Protein AF-0000000079812661 (afdb_homodimer)

Solvent-accessible surface area (backbone atoms only — not comparable to full-atom values): 31887 Å² total; per-residue (Å²): 108,55,40,70,74,57,28,22,60,58,56,20,15,58,72,71,71,45,59,42,65,63,49,54,48,51,50,49,51,50,22,59,75,68,71,44,65,42,64,40,81,49,99,77,45,41,42,65,29,76,62,21,51,55,49,48,54,49,48,49,50,49,51,48,49,47,49,47,47,49,49,47,50,49,26,41,64,62,28,44,31,52,74,47,35,37,33,29,16,66,56,40,60,56,31,64,61,52,34,44,28,52,46,55,48,36,69,77,28,68,61,39,45,72,44,51,40,69,50,27,35,68,59,46,53,52,30,40,75,68,62,72,33,60,36,29,43,28,41,49,74,67,82,82,49,91,59,56,43,73,44,86,70,45,75,37,54,38,24,36,39,34,20,60,84,40,82,67,66,80,41,63,64,37,53,73,58,80,47,48,86,42,32,36,31,46,42,59,46,84,48,35,51,31,51,42,48,35,49,54,49,28,36,45,74,55,72,37,73,74,37,78,42,57,56,20,54,37,65,65,33,31,52,40,33,15,28,54,61,58,26,31,31,80,39,52,47,62,55,68,24,57,45,72,84,19,49,44,78,23,44,48,46,90,65,51,42,58,43,49,33,24,40,35,30,50,55,87,70,80,47,47,39,56,52,53,49,51,51,44,42,52,53,43,51,52,51,49,56,52,50,59,63,64,64,55,77,76,75,82,80,86,59,94,118,106,54,41,70,75,58,27,21,61,59,57,19,14,58,72,69,72,44,58,40,65,62,49,55,48,52,52,49,49,51,21,58,74,67,70,44,64,41,64,42,80,49,98,77,46,40,42,66,29,77,62,22,51,55,50,48,54,49,49,50,50,50,50,48,49,46,50,48,47,52,48,47,51,48,27,40,63,64,29,44,32,50,74,47,35,37,32,28,17,66,55,44,60,58,32,64,61,52,34,45,27,51,45,55,47,37,68,78,28,68,60,39,45,72,44,51,40,70,50,28,36,67,59,46,53,51,30,39,76,68,62,73,32,59,36,30,42,28,40,47,75,68,79,84,49,90,60,58,43,72,44,84,70,46,76,38,54,38,24,36,39,35,21,60,85,40,83,65,64,79,43,64,64,39,51,73,58,80,48,46,87,41,32,34,30,47,42,59,46,85,49,35,50,33,50,43,48,33,48,54,49,28,36,45,74,56,71,37,72,75,35,78,42,60,54,22,55,37,66,68,34,32,52,42,34,14,28,53,60,58,27,30,30,80,40,51,47,63,55,67,24,58,44,70,84,19,50,41,76,24,44,48,46,90,66,51,42,58,43,48,33,22,40,35,29,51,54,85,69,80,47,46,40,56,52,53,49,51,52,45,43,52,52,43,51,53,51,49,57,54,50,58,63,66,62,55,77,78,74,82,76,80,75,77,121

Radius of gyration: 35.94 Å; Cα contacts (8 Å, |Δi|>4): 1120; chains: 2; bounding box: 66×127×98 Å

pLDDT: mean 85.57, std 14.95, range [19.45, 98.12]

Structure (mmCIF, N/CA/C/O backbone):
data_AF-0000000079812661-model_v1
#
loop_
_entity.id
_entity.type
_entity.pdbx_description
1 polymer 'HTH-type transcriptional regulator BenM'
#
loop_
_atom_site.group_PDB
_atom_site.id
_atom_site.type_symbol
_atom_site.label_atom_id
_atom_site.label_alt_id
_atom_site.label_comp_id
_atom_site.label_asym_id
_atom_site.label_entity_id
_atom_site.label_seq_id
_atom_site.pdbx_PDB_ins_code
_atom_site.Cartn_x
_atom_site.Cartn_y
_atom_site.Cartn_z
_atom_site.occupancy
_atom_site.B_iso_or_equiv
_atom_site.auth_seq_id
_atom_site.auth_comp_id
_atom_site.auth_asym_id
_atom_site.auth_atom_id
_atom_site.pdbx_PDB_model_num
ATOM 1 N N . MET A 1 1 ? -13.969 53.969 14.125 1 78.12 1 MET A N 1
ATOM 2 C CA . MET A 1 1 ? -13.875 53.062 15.266 1 78.12 1 MET A CA 1
ATOM 3 C C . MET A 1 1 ? -13.352 53.812 16.5 1 78.12 1 MET A C 1
ATOM 5 O O . MET A 1 1 ? -13.984 53.781 17.562 1 78.12 1 MET A O 1
ATOM 9 N N . ALA A 1 2 ? -12.273 54.531 16.422 1 80.25 2 ALA A N 1
ATOM 10 C CA . ALA A 1 2 ? -11.719 55.25 17.547 1 80.25 2 ALA A CA 1
ATOM 11 C C . ALA A 1 2 ? -12.734 56.281 18.094 1 80.25 2 ALA A C 1
ATOM 13 O O . ALA A 1 2 ? -12.883 56.406 19.297 1 80.25 2 ALA A O 1
ATOM 14 N N . VAL A 1 3 ? -13.438 56.938 17.188 1 85.06 3 VAL A N 1
ATOM 15 C CA . VAL A 1 3 ? -14.422 57.906 17.609 1 85.06 3 VAL A CA 1
ATOM 16 C C . VAL A 1 3 ? -15.555 57.219 18.375 1 85.06 3 VAL A C 1
ATOM 18 O O . VAL A 1 3 ? -16.016 57.719 19.391 1 85.06 3 VAL A O 1
ATOM 21 N N . ALA A 1 4 ? -15.922 56.156 17.891 1 81.5 4 ALA A N 1
ATOM 22 C CA . ALA A 1 4 ? -16.984 55.406 18.547 1 81.5 4 ALA A CA 1
ATOM 23 C C . ALA A 1 4 ? -16.562 54.938 19.938 1 81.5 4 ALA A C 1
ATOM 25 O O . ALA A 1 4 ? -17.359 55 20.875 1 81.5 4 ALA A O 1
ATOM 26 N N . GLU A 1 5 ? -15.406 54.562 20.156 1 86.06 5 GLU A N 1
ATOM 27 C CA . GLU A 1 5 ? -14.875 54.031 21.406 1 86.06 5 GLU A CA 1
ATOM 28 C C . GLU A 1 5 ? -14.688 55.156 22.422 1 86.06 5 GLU A C 1
ATOM 30 O O . GLU A 1 5 ? -14.969 54.969 23.609 1 86.06 5 GLU A O 1
ATOM 35 N N . ASN A 1 6 ? -14.258 56.281 21.969 1 84.25 6 ASN A N 1
ATOM 36 C CA . ASN A 1 6 ? -13.914 57.375 22.859 1 84.25 6 ASN A CA 1
ATOM 37 C C . ASN A 1 6 ? -15.094 58.312 23.078 1 84.25 6 ASN A C 1
ATOM 39 O O . ASN A 1 6 ? -15.109 59.094 24.031 1 84.25 6 ASN A O 1
ATOM 43 N N . GLY A 1 7 ? -16.078 58.25 22.188 1 87.81 7 GLY A N 1
ATOM 44 C CA . GLY A 1 7 ? -17.219 59.125 22.234 1 87.81 7 GLY A CA 1
ATOM 45 C C . GLY A 1 7 ? -16.859 60.594 22.016 1 87.81 7 GLY A C 1
ATOM 46 O O . GLY A 1 7 ? -17.594 61.5 22.422 1 87.81 7 GLY A O 1
ATOM 47 N N . SER A 1 8 ? -15.609 60.812 21.578 1 90.19 8 SER A N 1
ATOM 48 C CA . SER A 1 8 ? -15.094 62.156 21.359 1 90.19 8 SER A CA 1
ATOM 49 C C . SER A 1 8 ? -14.117 62.188 20.188 1 90.19 8 SER A C 1
ATOM 51 O O . SER A 1 8 ? -13.273 61.312 20.062 1 90.19 8 SER A O 1
ATOM 53 N N . PHE A 1 9 ? -14.281 63.188 19.312 1 89.06 9 PHE A N 1
ATOM 54 C CA . PHE A 1 9 ? -13.367 63.344 18.188 1 89.06 9 PHE A CA 1
ATOM 55 C C . PHE A 1 9 ? -11.977 63.719 18.656 1 89.06 9 PHE A C 1
ATOM 57 O O . PHE A 1 9 ? -10.977 63.25 18.125 1 89.06 9 PHE A O 1
ATOM 64 N N . THR A 1 10 ? -12.031 64.562 19.75 1 89.44 10 THR A N 1
ATOM 65 C CA . THR A 1 10 ? -10.75 65 20.266 1 89.44 10 THR A CA 1
ATOM 66 C C . THR A 1 10 ? -9.977 63.844 20.906 1 89.44 10 THR A C 1
ATOM 68 O O . THR A 1 10 ? -8.797 63.656 20.609 1 89.44 10 THR A O 1
ATOM 71 N N . ARG A 1 11 ? -10.68 63.094 21.656 1 89.12 11 ARG A N 1
ATOM 72 C CA . ARG A 1 11 ? -10.039 61.969 22.312 1 89.12 11 ARG A CA 1
ATOM 73 C C . ARG A 1 11 ? -9.633 60.906 21.297 1 89.12 11 ARG A C 1
ATOM 75 O O . ARG A 1 11 ? -8.578 60.281 21.438 1 89.12 11 ARG A O 1
ATOM 82 N N . ALA A 1 12 ? -10.445 60.719 20.312 1 88.12 12 ALA A N 1
ATOM 83 C CA . ALA A 1 12 ? -10.141 59.75 19.266 1 88.12 12 ALA A CA 1
ATOM 84 C C . ALA A 1 12 ? -8.906 60.188 18.469 1 88.12 12 ALA A C 1
ATOM 86 O O . ALA A 1 12 ? -8.047 59.375 18.156 1 88.12 12 ALA A O 1
ATOM 87 N N . ALA A 1 13 ? -8.781 61.375 18.203 1 87.38 13 ALA A N 1
ATOM 88 C CA . ALA A 1 13 ? -7.637 61.938 17.469 1 87.38 13 ALA A CA 1
ATOM 89 C C . ALA A 1 13 ? -6.348 61.75 18.266 1 87.38 13 ALA A C 1
ATOM 91 O O . ALA A 1 13 ? -5.312 61.375 17.703 1 87.38 13 ALA A O 1
ATOM 92 N N . GLU A 1 14 ? -6.504 62 19.5 1 87.5 14 GLU A N 1
ATOM 93 C CA . GLU A 1 14 ? -5.355 61.812 20.391 1 87.5 14 GLU A CA 1
ATOM 94 C C . GLU A 1 14 ? -4.891 60.344 20.375 1 87.5 14 GLU A C 1
ATOM 96 O O . GLU A 1 14 ? -3.689 60.094 20.312 1 87.5 14 GLU A O 1
ATOM 101 N N . GLN A 1 15 ? -5.887 59.531 20.375 1 84.31 15 GLN A N 1
ATOM 102 C CA . GLN A 1 15 ? -5.582 58.094 20.359 1 84.31 15 GLN A CA 1
ATOM 103 C C . GLN A 1 15 ? -4.895 57.688 19.047 1 84.31 15 GLN A C 1
ATOM 105 O O . GLN A 1 15 ? -3.992 56.844 19.047 1 84.31 15 GLN A O 1
ATOM 110 N N . LEU A 1 16 ? -5.246 58.281 17.984 1 84.25 16 LEU A N 1
ATOM 111 C CA . LEU A 1 16 ? -4.75 57.938 16.656 1 84.25 16 LEU A CA 1
ATOM 112 C C . LEU A 1 16 ? -3.488 58.719 16.328 1 84.25 16 LEU A C 1
ATOM 114 O O . LEU A 1 16 ? -2.85 58.469 15.305 1 84.25 16 LEU A O 1
ATOM 118 N N . GLY A 1 17 ? -3.176 59.688 17.172 1 85.19 17 GLY A N 1
ATOM 119 C CA . GLY A 1 17 ? -1.975 60.5 16.969 1 85.19 17 GLY A CA 1
ATOM 120 C C . GLY A 1 17 ? -2.123 61.531 15.867 1 85.19 17 GLY A C 1
ATOM 121 O O . GLY A 1 17 ? -1.159 61.812 15.156 1 85.19 17 GLY A O 1
ATOM 122 N N . ILE A 1 18 ? -3.291 61.844 15.648 1 85.12 18 ILE A N 1
ATOM 123 C CA . ILE A 1 18 ? -3.527 62.875 14.641 1 85.12 18 ILE A CA 1
ATOM 124 C C . ILE A 1 18 ? -4.293 64.062 15.258 1 85.12 18 ILE A C 1
ATOM 126 O O . ILE A 1 18 ? -4.734 63.969 16.406 1 85.12 18 ILE A O 1
ATOM 130 N N . GLU A 1 19 ? -4.281 65.125 14.516 1 87.5 19 GLU A N 1
ATOM 131 C CA . GLU A 1 19 ? -5.051 66.312 14.969 1 87.5 19 GLU A CA 1
ATOM 132 C C . GLU A 1 19 ? -6.551 66.062 14.773 1 87.5 19 GLU A C 1
ATOM 134 O O . GLU A 1 19 ? -6.957 65.312 13.922 1 87.5 19 GLU A O 1
ATOM 139 N N . GLN A 1 20 ? -7.309 66.75 15.609 1 87.62 20 GLN A N 1
ATOM 140 C CA . GLN A 1 20 ? -8.758 66.562 15.609 1 87.62 20 GLN A CA 1
ATOM 141 C C . GLN A 1 20 ? -9.367 67 14.289 1 87.62 20 GLN A C 1
ATOM 143 O O . GLN A 1 20 ? -10.242 66.312 13.742 1 87.62 20 GLN A O 1
ATOM 148 N N . PRO A 1 21 ? -8.914 68.062 13.617 1 88.81 21 PRO A N 1
ATOM 149 C CA . PRO A 1 21 ? -9.586 68.5 12.391 1 88.81 21 PRO A CA 1
ATOM 150 C C . PRO A 1 21 ? -9.453 67.5 11.25 1 88.81 21 PRO A C 1
ATOM 152 O O . PRO A 1 21 ? -10.445 67.188 10.578 1 88.81 21 PRO A O 1
ATOM 155 N N . PRO A 1 22 ? -8.32 67 11.117 1 86.25 22 PRO A N 1
ATOM 156 C CA . PRO A 1 22 ? -8.211 66 10.055 1 86.25 22 PRO A CA 1
ATOM 157 C C . PRO A 1 22 ? -9.094 64.75 10.297 1 86.25 22 PRO A C 1
ATOM 159 O O . PRO A 1 22 ? -9.656 64.188 9.359 1 86.25 22 PRO A O 1
ATOM 162 N N . LEU A 1 23 ? -9.227 64.312 11.438 1 87.25 23 LEU A N 1
ATOM 163 C CA . LEU A 1 23 ? -10.078 63.188 11.766 1 87.25 23 LEU A CA 1
ATOM 164 C C . LEU A 1 23 ? -11.547 63.5 11.5 1 87.25 23 LEU A C 1
ATOM 166 O O . LEU A 1 23 ? -12.273 62.688 10.914 1 87.25 23 LEU A O 1
ATOM 170 N N . SER A 1 24 ? -11.992 64.688 12 1 88.81 24 SER A N 1
ATOM 171 C CA . SER A 1 24 ? -13.367 65.125 11.789 1 88.81 24 SER A CA 1
ATOM 172 C C . SER A 1 24 ? -13.688 65.188 10.305 1 88.81 24 SER A C 1
ATOM 174 O O . SER A 1 24 ? -14.766 64.812 9.867 1 88.81 24 SER A O 1
ATOM 176 N N . GLN A 1 25 ? -12.672 65.625 9.586 1 86.62 25 GLN A N 1
ATOM 177 C CA . GLN A 1 25 ? -12.852 65.75 8.141 1 86.62 25 GLN A CA 1
ATOM 178 C C . GLN A 1 25 ? -12.969 64.375 7.48 1 86.62 25 GLN A C 1
ATOM 180 O O . GLN A 1 25 ? -13.781 64.188 6.566 1 86.62 25 GLN A O 1
ATOM 185 N N . GLN A 1 26 ? -12.172 63.5 7.898 1 86.44 26 GLN A N 1
ATOM 186 C CA . GLN A 1 26 ? -12.211 62.156 7.359 1 86.44 26 GLN A CA 1
ATOM 187 C C . GLN A 1 26 ? -13.562 61.5 7.621 1 86.44 26 GLN A C 1
ATOM 189 O O . GLN A 1 26 ? -14.102 60.812 6.754 1 86.44 26 GLN A O 1
ATOM 194 N N . ILE A 1 27 ? -14.07 61.688 8.797 1 87.38 27 ILE A N 1
ATOM 195 C CA . ILE A 1 27 ? -15.359 61.094 9.164 1 87.38 27 ILE A CA 1
ATOM 196 C C . ILE A 1 27 ? -16.469 61.75 8.352 1 87.38 27 ILE A C 1
ATOM 198 O O . ILE A 1 27 ? -17.375 61.062 7.859 1 87.38 27 ILE A O 1
ATOM 202 N N . LYS A 1 28 ? -16.391 63 8.195 1 88.38 28 LYS A N 1
ATOM 203 C CA . LYS A 1 28 ? -17.359 63.719 7.383 1 88.38 28 LYS A CA 1
ATOM 204 C C . LYS A 1 28 ? -17.328 63.25 5.93 1 88.38 28 LYS A C 1
ATOM 206 O O . LYS A 1 28 ? -18.375 63.062 5.305 1 88.38 28 LYS A O 1
ATOM 211 N N . GLN A 1 29 ? -16.156 63.125 5.465 1 83.56 29 GLN A N 1
ATOM 212 C CA . GLN A 1 29 ? -16 62.656 4.105 1 83.56 29 GLN A CA 1
ATOM 213 C C . GLN A 1 29 ? -16.594 61.25 3.953 1 83.56 29 GLN A C 1
ATOM 215 O O . GLN A 1 29 ? -17.266 60.938 2.957 1 83.56 29 GLN A O 1
ATOM 220 N N . LEU A 1 30 ? -16.375 60.406 4.887 1 84.38 30 LEU A N 1
ATOM 221 C CA . LEU A 1 30 ? -16.922 59.031 4.879 1 84.38 30 LEU A CA 1
ATOM 222 C C . LEU A 1 30 ? -18.438 59.062 4.918 1 84.38 30 LEU A C 1
ATOM 224 O O . LEU A 1 30 ? -19.109 58.312 4.191 1 84.38 30 LEU A O 1
ATOM 228 N N . GLU A 1 31 ? -18.969 60 5.762 1 84 31 GLU A N 1
ATOM 229 C CA . GLU A 1 31 ? -20.422 60.156 5.859 1 84 31 GLU A CA 1
ATOM 230 C C . GLU A 1 31 ? -21.016 60.656 4.543 1 84 31 GLU A C 1
ATOM 232 O O . GLU A 1 31 ? -22.047 60.156 4.105 1 84 31 GLU A O 1
ATOM 237 N N . ASN A 1 32 ? -20.266 61.469 3.918 1 84.06 32 ASN A N 1
ATOM 238 C CA . ASN A 1 32 ? -20.688 62 2.623 1 84.06 32 ASN A CA 1
ATOM 239 C C . ASN A 1 32 ? -20.656 60.906 1.551 1 84.06 32 ASN A C 1
ATOM 241 O O . ASN A 1 32 ? -21.594 60.781 0.754 1 84.06 32 ASN A O 1
ATOM 245 N N . GLU A 1 33 ? -19.641 60.219 1.575 1 81.88 33 GLU A N 1
ATOM 246 C CA . GLU A 1 33 ? -19.5 59.156 0.593 1 81.88 33 GLU A CA 1
ATOM 247 C C . GLU A 1 33 ? -20.562 58.062 0.772 1 81.88 33 GLU A C 1
ATOM 249 O O . GLU A 1 33 ? -21.078 57.531 -0.208 1 81.88 33 GLU A O 1
ATOM 254 N N . LEU A 1 34 ? -20.891 57.875 1.996 1 80.25 34 LEU A N 1
ATOM 255 C CA . LEU A 1 34 ? -21.859 56.812 2.312 1 80.25 34 LEU A CA 1
ATOM 256 C C . LEU A 1 34 ? -23.281 57.375 2.254 1 80.25 34 LEU A C 1
ATOM 258 O O . LEU A 1 34 ? -24.234 56.594 2.168 1 80.25 34 LEU A O 1
ATOM 262 N N . GLY A 1 35 ? -23.359 58.656 2.32 1 81.88 35 GLY A N 1
ATOM 263 C CA . GLY A 1 35 ? -24.656 59.281 2.289 1 81.88 35 GLY A CA 1
ATOM 264 C C . GLY A 1 35 ? -25.438 59.156 3.59 1 81.88 35 GLY A C 1
ATOM 265 O O . GLY A 1 35 ? -26.672 59.188 3.594 1 81.88 35 GLY A O 1
ATOM 266 N N . VAL A 1 36 ? -24.719 58.812 4.59 1 82.44 36 VAL A N 1
ATOM 267 C CA . VAL A 1 36 ? -25.344 58.656 5.898 1 82.44 36 VAL A CA 1
ATOM 268 C C . VAL A 1 36 ? -24.531 59.406 6.957 1 82.44 36 VAL A C 1
ATOM 270 O O . VAL A 1 36 ? -23.344 59.688 6.742 1 82.44 36 VAL A O 1
ATOM 273 N N . LEU A 1 37 ? -25.203 59.75 8.078 1 86.38 37 LEU A N 1
ATOM 274 C CA . LEU A 1 37 ? -24.484 60.25 9.25 1 86.38 37 LEU A CA 1
ATOM 275 C C . LEU A 1 37 ? -24.109 59.125 10.203 1 86.38 37 LEU A C 1
ATOM 277 O O . LEU A 1 37 ? -24.969 58.312 10.586 1 86.38 37 LEU A O 1
ATOM 281 N N . LEU A 1 38 ? -22.906 59.094 10.5 1 88 38 LEU A N 1
ATOM 282 C CA . LEU A 1 38 ? -22.422 58.031 11.383 1 88 38 LEU A CA 1
ATOM 283 C C . LEU A 1 38 ? -22.5 58.469 12.844 1 88 38 LEU A C 1
ATOM 285 O O . LEU A 1 38 ? -22.734 57.625 13.727 1 88 38 LEU A O 1
ATOM 289 N N . PHE A 1 39 ? -22.281 59.719 13.062 1 90.06 39 PHE A N 1
ATOM 290 C CA . PHE A 1 39 ? -22.234 60.219 14.422 1 90.06 39 PHE A CA 1
ATOM 291 C C . PHE A 1 39 ? -23.203 61.375 14.602 1 90.06 39 PHE A C 1
ATOM 293 O O . PHE A 1 39 ? -23.438 62.156 13.672 1 90.06 39 PHE A O 1
ATOM 300 N N . GLN A 1 40 ? -23.844 61.375 15.828 1 88.31 40 GLN A N 1
ATOM 301 C CA . GLN A 1 40 ? -24.641 62.531 16.266 1 88.31 40 GLN A CA 1
ATOM 302 C C . GLN A 1 40 ? -23.922 63.312 17.359 1 88.31 40 GLN A C 1
ATOM 304 O O . GLN A 1 40 ? -23.391 62.719 18.297 1 88.31 40 GLN A O 1
ATOM 309 N N . ARG A 1 41 ? -23.828 64.562 17.109 1 83.62 41 ARG A N 1
ATOM 310 C CA . ARG A 1 41 ? -23.188 65.438 18.109 1 83.62 41 ARG A CA 1
ATOM 311 C C . ARG A 1 41 ? -24.156 65.75 19.25 1 83.62 41 ARG A C 1
ATOM 313 O O . ARG A 1 41 ? -25.312 66.062 19.016 1 83.62 41 ARG A O 1
ATOM 320 N N . LEU A 1 42 ? -23.75 65.438 20.438 1 83.38 42 LEU A N 1
ATOM 321 C CA . LEU A 1 42 ? -24.5 65.75 21.641 1 83.38 42 LEU A CA 1
ATOM 322 C C . LEU A 1 42 ? -23.922 67 22.359 1 83.38 42 LEU A C 1
ATOM 324 O O . LEU A 1 42 ? -22.906 67.5 21.938 1 83.38 42 LEU A O 1
ATOM 328 N N . THR A 1 43 ? -24.703 67.438 23.422 1 84.06 43 THR A N 1
ATOM 329 C CA . THR A 1 43 ? -24.219 68.562 24.234 1 84.06 43 THR A CA 1
ATOM 330 C C . THR A 1 43 ? -22.812 68.25 24.781 1 84.06 43 THR A C 1
ATOM 332 O O . THR A 1 43 ? -21.953 69.125 24.812 1 84.06 43 THR A O 1
ATOM 335 N N . ARG A 1 44 ? -22.781 67 25.125 1 80.25 44 ARG A N 1
ATOM 336 C CA . ARG A 1 44 ? -21.469 66.562 25.578 1 80.25 44 ARG A CA 1
ATOM 337 C C . ARG A 1 44 ? -21.031 65.312 24.797 1 80.25 44 ARG A C 1
ATOM 339 O O . ARG A 1 44 ? -21.609 64.25 24.938 1 80.25 44 ARG A O 1
ATOM 346 N N . GLY A 1 45 ? -20.188 65.562 23.891 1 84.62 45 GLY A N 1
ATOM 347 C CA . GLY A 1 45 ? -19.578 64.438 23.203 1 84.62 45 GLY A CA 1
ATOM 348 C C . GLY A 1 45 ? -20.297 64.062 21.922 1 84.62 45 GLY A C 1
ATOM 349 O O . GLY A 1 45 ? -21.047 64.875 21.359 1 84.62 45 GLY A O 1
ATOM 350 N N . VAL A 1 46 ? -19.859 62.812 21.281 1 88.06 46 VAL A N 1
ATOM 351 C CA . VAL A 1 46 ? -20.453 62.312 20.047 1 88.06 46 VAL A CA 1
ATOM 352 C C . VAL A 1 46 ? -20.953 60.906 20.266 1 88.06 46 VAL A C 1
ATOM 354 O O . VAL A 1 46 ? -20.406 60.156 21.078 1 88.06 46 VAL A O 1
ATOM 357 N N . ARG A 1 47 ? -22.141 60.594 19.734 1 86.62 47 ARG A N 1
ATOM 358 C CA . ARG A 1 47 ? -22.688 59.25 19.781 1 86.62 47 ARG A CA 1
ATOM 359 C C . ARG A 1 47 ? -22.969 58.719 18.375 1 86.62 47 ARG A C 1
ATOM 361 O O . ARG A 1 47 ? -23.312 59.469 17.469 1 86.62 47 ARG A O 1
ATOM 368 N N . LEU A 1 48 ? -22.812 57.406 18.25 1 85.25 48 LEU A N 1
ATOM 369 C CA . LEU A 1 48 ? -23.141 56.781 16.969 1 85.25 48 LEU A CA 1
ATOM 370 C C . LEU A 1 48 ? -24.641 56.844 16.703 1 85.25 48 LEU A C 1
ATOM 372 O O . LEU A 1 48 ? -25.453 56.656 17.609 1 85.25 48 LEU A O 1
ATOM 376 N N . THR A 1 49 ? -24.984 57.125 15.406 1 82.94 49 THR A N 1
ATOM 377 C CA . THR A 1 49 ? -26.375 56.969 14.961 1 82.94 49 THR A CA 1
ATOM 378 C C . THR A 1 49 ? -26.734 55.5 14.852 1 82.94 49 THR A C 1
ATOM 380 O O . THR A 1 49 ? -25.875 54.625 14.992 1 82.94 49 THR A O 1
ATOM 383 N N . ASP A 1 50 ? -27.969 55.188 14.68 1 78.38 50 ASP A N 1
ATOM 384 C CA . ASP A 1 50 ? -28.391 53.812 14.461 1 78.38 50 ASP A CA 1
ATOM 385 C C . ASP A 1 50 ? -27.672 53.219 13.258 1 78.38 50 ASP A C 1
ATOM 387 O O . ASP A 1 50 ? -27.219 52.062 13.32 1 78.38 50 ASP A O 1
ATOM 391 N N . ILE A 1 51 ? -27.578 53.938 12.266 1 78.25 51 ILE A N 1
ATOM 392 C CA . ILE A 1 51 ? -26.859 53.5 11.07 1 78.25 51 ILE A CA 1
ATOM 393 C C . ILE A 1 51 ? -25.375 53.375 11.375 1 78.25 51 ILE A C 1
ATOM 395 O O . ILE A 1 51 ? -24.719 52.469 10.906 1 78.25 51 ILE A O 1
ATOM 399 N N . GLY A 1 52 ? -24.891 54.312 12.172 1 81.25 52 GLY A N 1
ATOM 400 C CA . GLY A 1 52 ? -23.5 54.25 12.609 1 81.25 52 GLY A CA 1
ATOM 401 C C . GLY A 1 52 ? -23.172 52.969 13.367 1 81.25 52 GLY A C 1
ATOM 402 O O . GLY A 1 52 ? -22.094 52.406 13.172 1 81.25 52 GLY A O 1
ATOM 403 N N . LEU A 1 53 ? -24.047 52.562 14.156 1 79.25 53 LEU A N 1
ATOM 404 C CA . LEU A 1 53 ? -23.859 51.344 14.938 1 79.25 53 LEU A CA 1
ATOM 405 C C . LEU A 1 53 ? -23.781 50.125 14.023 1 79.25 53 LEU A C 1
ATOM 407 O O . LEU A 1 53 ? -22.922 49.281 14.219 1 79.25 53 LEU A O 1
ATOM 411 N N . VAL A 1 54 ? -24.594 50 13.031 1 73 54 VAL A N 1
ATOM 412 C CA . VAL A 1 54 ? -24.609 48.906 12.078 1 73 54 VAL A CA 1
ATOM 413 C C . VAL A 1 54 ? -23.328 48.906 11.258 1 73 54 VAL A C 1
ATOM 415 O O . VAL A 1 54 ? -22.688 47.875 11.07 1 73 54 VAL A O 1
ATOM 418 N N . LEU A 1 55 ? -23 50.125 10.836 1 78.69 55 LEU A N 1
ATOM 419 C CA . LEU A 1 55 ? -21.828 50.25 9.977 1 78.69 55 LEU A CA 1
ATOM 420 C C . LEU A 1 55 ? -20.547 50 10.773 1 78.69 55 LEU A C 1
ATOM 422 O O . LEU A 1 55 ? -19.562 49.469 10.242 1 78.69 55 LEU A O 1
ATOM 426 N N . LEU A 1 56 ? -20.562 50.375 12.062 1 78 56 LEU A N 1
ATOM 427 C CA . LEU A 1 56 ? -19.438 50.062 12.93 1 78 56 LEU A CA 1
ATOM 428 C C . LEU A 1 56 ? -19.203 48.562 13.055 1 78 56 LEU A C 1
ATOM 430 O O . LEU A 1 56 ? -18.062 48.094 12.977 1 78 56 LEU A O 1
ATOM 434 N N . ASP A 1 57 ? -20.234 47.844 13.195 1 76.88 57 ASP A N 1
ATOM 435 C CA . ASP A 1 57 ? -20.156 46.406 13.281 1 76.88 57 ASP A CA 1
ATOM 436 C C . ASP A 1 57 ? -19.609 45.812 11.977 1 76.88 57 ASP A C 1
ATOM 438 O O . ASP A 1 57 ? -18.766 44.906 12 1 76.88 57 ASP A O 1
ATOM 442 N N . GLN A 1 58 ? -20.094 46.344 10.922 1 68.69 58 GLN A N 1
ATOM 443 C CA . GLN A 1 58 ? -19.625 45.875 9.617 1 68.69 58 GLN A CA 1
ATOM 444 C C . GLN A 1 58 ? -18.156 46.25 9.398 1 68.69 58 GLN A C 1
ATOM 446 O O . GLN A 1 58 ? -17.375 45.469 8.859 1 68.69 58 GLN A O 1
ATOM 451 N N . ALA A 1 59 ? -17.797 47.5 9.805 1 75.5 59 ALA A N 1
ATOM 452 C CA . ALA A 1 59 ? -16.422 47.938 9.695 1 75.5 59 ALA A CA 1
ATOM 453 C C . ALA A 1 59 ? -15.484 47.062 10.516 1 75.5 59 ALA A C 1
ATOM 455 O O . ALA A 1 59 ? -14.398 46.688 10.055 1 75.5 59 ALA A O 1
ATOM 456 N N . ARG A 1 60 ? -15.906 46.688 11.664 1 74.06 60 ARG A N 1
ATOM 457 C CA . ARG A 1 60 ? -15.141 45.75 12.508 1 74.06 60 ARG A CA 1
ATOM 458 C C . ARG A 1 60 ? -14.961 44.406 11.836 1 74.06 60 ARG A C 1
ATOM 460 O O . ARG A 1 60 ? -13.867 43.844 11.852 1 74.06 60 ARG A O 1
ATOM 467 N N . ALA A 1 61 ? -16 43.969 11.25 1 70.94 61 ALA A N 1
ATOM 468 C CA . ALA A 1 61 ? -15.938 42.688 10.539 1 70.94 61 ALA A CA 1
ATOM 469 C C . ALA A 1 61 ? -15 42.781 9.336 1 70.94 61 ALA A C 1
ATOM 471 O O . ALA A 1 61 ? -14.195 41.875 9.109 1 70.94 61 ALA A O 1
ATOM 472 N N . LEU A 1 62 ? -15.133 43.875 8.625 1 64.19 62 LEU A N 1
ATOM 473 C CA . LEU A 1 62 ? -14.289 44.094 7.453 1 64.19 62 LEU A CA 1
ATOM 474 C C . LEU A 1 62 ? -12.82 44.188 7.844 1 64.19 62 LEU A C 1
ATOM 476 O O . LEU A 1 62 ? -11.953 43.625 7.18 1 64.19 62 LEU A O 1
ATOM 480 N N . LEU A 1 63 ? -12.508 44.969 8.906 1 66 63 LEU A N 1
ATOM 481 C CA . LEU A 1 63 ? -11.141 45.125 9.383 1 66 63 LEU A CA 1
ATOM 482 C C . LEU A 1 63 ? -10.609 43.781 9.922 1 66 63 LEU A C 1
ATOM 484 O O . LEU A 1 63 ? -9.438 43.469 9.734 1 66 63 LEU A O 1
ATOM 488 N N . GLY A 1 64 ? -11.5 43.062 10.547 1 69.25 64 GLY A N 1
ATOM 489 C CA . GLY A 1 64 ? -11.141 41.719 10.977 1 69.25 64 GLY A CA 1
ATOM 490 C C . GLY A 1 64 ? -10.805 40.812 9.82 1 69.25 64 GLY A C 1
ATOM 491 O O . GLY A 1 64 ? -9.797 40.094 9.859 1 69.25 64 GLY A O 1
ATOM 492 N N . MET A 1 65 ? -11.656 40.938 8.836 1 62.56 65 MET A N 1
ATOM 493 C CA . MET A 1 65 ? -11.414 40.125 7.637 1 62.56 65 MET A CA 1
ATOM 494 C C . MET A 1 65 ? -10.109 40.562 6.961 1 62.56 65 MET A C 1
ATOM 496 O O . MET A 1 65 ? -9.352 39.719 6.484 1 62.56 65 MET A O 1
ATOM 500 N N . GLN A 1 66 ? -9.922 41.875 6.914 1 60.59 66 GLN A N 1
ATOM 501 C CA . GLN A 1 66 ? -8.688 42.375 6.328 1 60.59 66 GLN A CA 1
ATOM 502 C C . GLN A 1 66 ? -7.465 41.906 7.109 1 60.59 66 GLN A C 1
ATOM 504 O O . GLN A 1 66 ? -6.465 41.5 6.516 1 60.59 66 GLN A O 1
ATOM 509 N N . ARG A 1 67 ? -7.5 42.031 8.43 1 64.62 67 ARG A N 1
ATOM 510 C CA . ARG A 1 67 ? -6.406 41.531 9.273 1 64.62 67 ARG A CA 1
ATOM 511 C C . ARG A 1 67 ? -6.168 40.062 9.07 1 64.62 67 ARG A C 1
ATOM 513 O O . ARG A 1 67 ? -5.023 39.594 8.961 1 64.62 67 ARG A O 1
ATOM 520 N N . GLN A 1 68 ? -7.25 39.438 9.031 1 62.06 68 GLN A N 1
ATOM 521 C CA . GLN A 1 68 ? -7.152 38 8.781 1 62.06 68 GLN A CA 1
ATOM 522 C C . GLN A 1 68 ? -6.555 37.719 7.402 1 62.06 68 GLN A C 1
ATOM 524 O O . GLN A 1 68 ? -5.719 36.812 7.25 1 62.06 68 GLN A O 1
ATOM 529 N N . PHE A 1 69 ? -6.98 38.5 6.461 1 56.53 69 PHE A N 1
ATOM 530 C CA . PHE A 1 69 ? -6.457 38.406 5.105 1 56.53 69 PHE A CA 1
ATOM 531 C C . PHE A 1 69 ? -4.953 38.656 5.082 1 56.53 69 PHE A C 1
ATOM 533 O O . PHE A 1 69 ? -4.191 37.875 4.52 1 56.53 69 PHE A O 1
ATOM 540 N N . LEU A 1 70 ? -4.566 39.75 5.703 1 60.38 70 LEU A N 1
ATOM 541 C CA . LEU A 1 70 ? -3.15 40.094 5.734 1 60.38 70 LEU A CA 1
ATOM 542 C C . LEU A 1 70 ? -2.35 39.062 6.516 1 60.38 70 LEU A C 1
ATOM 544 O O . LEU A 1 70 ? -1.252 38.688 6.102 1 60.38 70 LEU A O 1
ATOM 548 N N . SER A 1 71 ? -2.922 38.656 7.605 1 61.88 71 SER A N 1
ATOM 549 C CA . SER A 1 71 ? -2.277 37.625 8.398 1 61.88 71 SER A CA 1
ATOM 550 C C . SER A 1 71 ? -2.133 36.312 7.605 1 61.88 71 SER A C 1
ATOM 552 O O . SER A 1 71 ? -1.076 35.688 7.629 1 61.88 71 SER A O 1
ATOM 554 N N . THR A 1 72 ? -3.156 36.031 6.973 1 58.53 72 THR A N 1
ATOM 555 C CA . THR A 1 72 ? -3.125 34.844 6.121 1 58.53 72 THR A CA 1
ATOM 556 C C . THR A 1 72 ? -2.105 35.031 4.996 1 58.53 72 THR A C 1
ATOM 558 O O . THR A 1 72 ? -1.315 34.125 4.727 1 58.53 72 THR A O 1
ATOM 561 N N . ALA A 1 73 ? -2.145 36.156 4.418 1 59.03 73 ALA A N 1
ATOM 562 C CA . ALA A 1 73 ? -1.213 36.438 3.328 1 59.03 73 ALA A CA 1
ATOM 563 C C . ALA A 1 73 ? 0.233 36.375 3.811 1 59.03 73 ALA A C 1
ATOM 565 O O . ALA A 1 73 ? 1.086 35.781 3.145 1 59.03 73 ALA A O 1
ATOM 566 N N . ARG A 1 74 ? 0.457 37.031 4.973 1 61.47 74 ARG A N 1
ATOM 567 C CA . ARG A 1 74 ? 1.8 36.969 5.539 1 61.47 74 ARG A CA 1
ATOM 568 C C . ARG A 1 74 ? 2.174 35.562 5.938 1 61.47 74 ARG A C 1
ATOM 570 O O . ARG A 1 74 ? 3.307 35.125 5.719 1 61.47 74 ARG A O 1
ATOM 577 N N . GLY A 1 75 ? 1.256 34.938 6.551 1 61.53 75 GLY A N 1
ATOM 578 C CA . GLY A 1 75 ? 1.486 33.531 6.914 1 61.53 75 GLY A CA 1
ATOM 579 C C . GLY A 1 75 ? 1.765 32.656 5.723 1 61.53 75 GLY A C 1
ATOM 580 O O . GLY A 1 75 ? 2.641 31.781 5.777 1 61.53 75 GLY A O 1
ATOM 581 N N . LEU A 1 76 ? 1.09 32.938 4.762 1 61.69 76 LEU A N 1
ATOM 582 C CA . LEU A 1 76 ? 1.313 32.219 3.516 1 61.69 76 LEU A CA 1
ATOM 583 C C . LEU A 1 76 ? 2.689 32.531 2.939 1 61.69 76 LEU A C 1
ATOM 585 O O . LEU A 1 76 ? 3.414 31.641 2.51 1 61.69 76 LEU A O 1
ATOM 589 N N . ALA A 1 77 ? 3.004 33.812 3.074 1 66.5 77 ALA A N 1
ATOM 590 C CA . ALA A 1 77 ? 4.285 34.25 2.541 1 66.5 77 ALA A CA 1
ATOM 591 C C . ALA A 1 77 ? 5.449 33.656 3.32 1 66.5 77 ALA A C 1
ATOM 593 O O . ALA A 1 77 ? 6.504 33.375 2.748 1 66.5 77 ALA A O 1
ATOM 594 N N . ARG A 1 78 ? 5.211 33.438 4.602 1 65.69 78 ARG A N 1
ATOM 595 C CA . ARG A 1 78 ? 6.27 32.906 5.449 1 65.69 78 ARG A CA 1
ATOM 596 C C . ARG A 1 78 ? 6.219 31.391 5.496 1 65.69 78 ARG A C 1
ATOM 598 O O . ARG A 1 78 ? 7.082 30.75 6.105 1 65.69 78 ARG A O 1
ATOM 605 N N . GLY A 1 79 ? 5.254 30.875 4.844 1 72.12 79 GLY A N 1
ATOM 606 C CA . GLY A 1 79 ? 5.117 29.422 4.824 1 72.12 79 GLY A CA 1
ATOM 607 C C . GLY A 1 79 ? 4.527 28.875 6.105 1 72.12 79 GLY A C 1
ATOM 608 O O . GLY A 1 79 ? 4.836 27.734 6.492 1 72.12 79 GLY A O 1
ATOM 609 N N . GLU A 1 80 ? 3.781 29.719 6.816 1 74.19 80 GLU A N 1
ATOM 610 C CA . GLU A 1 80 ? 3.217 29.312 8.102 1 74.19 80 GLU A CA 1
ATOM 611 C C . GLU A 1 80 ? 1.743 28.938 7.965 1 74.19 80 GLU A C 1
ATOM 613 O O . GLU A 1 80 ? 1.135 28.438 8.914 1 74.19 80 GLU A O 1
ATOM 618 N N . LYS A 1 81 ? 1.301 29.172 6.781 1 71.5 81 LYS A N 1
ATOM 619 C CA . LYS A 1 81 ? -0.077 28.828 6.438 1 71.5 81 LYS A CA 1
ATOM 620 C C . LYS A 1 81 ? -0.163 28.234 5.035 1 71.5 81 LYS A C 1
ATOM 622 O O . LYS A 1 81 ? 0.753 28.406 4.227 1 71.5 81 LYS A O 1
ATOM 627 N N . GLY A 1 82 ? -1.16 27.438 4.852 1 80.88 82 GLY A N 1
ATOM 628 C CA . GLY A 1 82 ? -1.375 26.875 3.531 1 80.88 82 GLY A CA 1
ATOM 629 C C . GLY A 1 82 ? -1.416 25.359 3.529 1 80.88 82 GLY A C 1
ATOM 630 O O . GLY A 1 82 ? -1.876 24.75 4.496 1 80.88 82 GLY A O 1
ATOM 631 N N . HIS A 1 83 ? -1.171 24.828 2.33 1 83.94 83 HIS A N 1
ATOM 632 C CA . HIS A 1 83 ? -1.199 23.375 2.219 1 83.94 83 HIS A CA 1
ATOM 633 C C . HIS A 1 83 ? -0.032 22.859 1.38 1 83.94 83 HIS A C 1
ATOM 635 O O . HIS A 1 83 ? 0.493 23.594 0.532 1 83.94 83 HIS A O 1
ATOM 641 N N . ILE A 1 84 ? 0.465 21.734 1.765 1 90.12 84 ILE A N 1
ATOM 642 C CA . ILE A 1 84 ? 1.529 21.062 1.029 1 90.12 84 ILE A CA 1
ATOM 643 C C . ILE A 1 84 ? 1.074 19.656 0.628 1 90.12 84 ILE A C 1
ATOM 645 O O . ILE A 1 84 ? 0.492 18.938 1.438 1 90.12 84 ILE A O 1
ATOM 649 N N . ARG A 1 85 ? 1.261 19.297 -0.66 1 91.94 85 ARG A N 1
ATOM 650 C CA . ARG A 1 85 ? 0.96 17.969 -1.173 1 91.94 85 ARG A CA 1
ATOM 651 C C . ARG A 1 85 ? 2.234 17.141 -1.352 1 91.94 85 ARG A C 1
ATOM 653 O O . ARG A 1 85 ? 3.094 17.5 -2.164 1 91.94 85 ARG A O 1
ATOM 660 N N . VAL A 1 86 ? 2.293 16.062 -0.606 1 96.44 86 VAL A N 1
ATOM 661 C CA . VAL A 1 86 ? 3.502 15.242 -0.586 1 96.44 86 VAL A CA 1
ATOM 662 C C . VAL A 1 86 ? 3.203 13.867 -1.176 1 96.44 86 VAL A C 1
ATOM 664 O O . VAL A 1 86 ? 2.316 13.156 -0.697 1 96.44 86 VAL A O 1
ATOM 667 N N . GLY A 1 87 ? 3.947 13.547 -2.242 1 97.25 87 GLY A N 1
ATOM 668 C CA . GLY A 1 87 ? 3.875 12.211 -2.811 1 97.25 87 GLY A CA 1
ATOM 669 C C . GLY A 1 87 ? 4.879 11.25 -2.207 1 97.25 87 GLY A C 1
ATOM 670 O O . GLY A 1 87 ? 6.039 11.609 -1.99 1 97.25 87 GLY A O 1
ATOM 671 N N . LEU A 1 88 ? 4.426 10.031 -1.95 1 97.06 88 LEU A N 1
ATOM 672 C CA . LEU A 1 88 ? 5.258 9.016 -1.324 1 97.06 88 LEU A CA 1
ATOM 673 C C . LEU A 1 88 ? 5.367 7.781 -2.217 1 97.06 88 LEU A C 1
ATOM 675 O O . LEU A 1 88 ? 4.359 7.148 -2.541 1 97.06 88 LEU A O 1
ATOM 679 N N . ALA A 1 89 ? 6.609 7.438 -2.578 1 93.5 89 ALA A N 1
ATOM 680 C CA . ALA A 1 89 ? 6.812 6.312 -3.486 1 93.5 89 ALA A CA 1
ATOM 681 C C . ALA A 1 89 ? 7.117 5.031 -2.713 1 93.5 89 ALA A C 1
ATOM 683 O O . ALA A 1 89 ? 7.906 5.043 -1.767 1 93.5 89 ALA A O 1
ATOM 684 N N . GLY A 1 90 ? 6.664 3.895 -3.23 1 79.19 90 GLY A N 1
ATOM 685 C CA . GLY A 1 90 ? 7.258 2.604 -2.92 1 79.19 90 GLY A CA 1
ATOM 686 C C . GLY A 1 90 ? 7.309 2.311 -1.434 1 79.19 90 GLY A C 1
ATOM 687 O O . GLY A 1 90 ? 8.375 2.008 -0.89 1 79.19 90 GLY A O 1
ATOM 688 N N . ALA A 1 91 ? 6.398 2.154 -0.551 1 86.88 91 ALA A N 1
ATOM 689 C CA . ALA A 1 91 ? 6.324 1.764 0.854 1 86.88 91 ALA A CA 1
ATOM 690 C C . ALA A 1 91 ? 6.809 2.891 1.763 1 86.88 91 ALA A C 1
ATOM 692 O O . ALA A 1 91 ? 6.961 2.699 2.971 1 86.88 91 ALA A O 1
ATOM 693 N N . VAL A 1 92 ? 7.164 4.055 1.209 1 91.56 92 VAL A N 1
ATOM 694 C CA . VAL A 1 92 ? 7.652 5.195 1.979 1 91.56 92 VAL A CA 1
ATOM 695 C C . VAL A 1 92 ? 6.637 5.566 3.057 1 91.56 92 VAL A C 1
ATOM 697 O O . VAL A 1 92 ? 7.008 6.035 4.133 1 91.56 92 VAL A O 1
ATOM 700 N N . SER A 1 93 ? 5.395 5.348 2.752 1 90.62 93 SER A N 1
ATOM 701 C CA . SER A 1 93 ? 4.336 5.699 3.691 1 90.62 93 SER A CA 1
ATOM 702 C C . SER A 1 93 ? 4.438 4.875 4.969 1 90.62 93 SER A C 1
ATOM 704 O O . SER A 1 93 ? 3.842 5.227 5.992 1 90.62 93 SER A O 1
ATOM 706 N N . LEU A 1 94 ? 5.16 3.801 4.918 1 90.75 94 LEU A N 1
ATOM 707 C CA . LEU A 1 94 ? 5.324 2.951 6.094 1 90.75 94 LEU A CA 1
ATOM 708 C C . LEU A 1 94 ? 6.602 3.309 6.848 1 90.75 94 LEU A C 1
ATOM 710 O O . LEU A 1 94 ? 6.859 2.773 7.926 1 90.75 94 LEU A O 1
ATOM 714 N N . LEU A 1 95 ? 7.406 4.188 6.355 1 91.31 95 LEU A N 1
ATOM 715 C CA . LEU A 1 95 ? 8.594 4.672 7.043 1 91.31 95 LEU A CA 1
ATOM 716 C C . LEU A 1 95 ? 8.219 5.594 8.203 1 91.31 95 LEU A C 1
ATOM 718 O O . LEU A 1 95 ? 7.5 6.578 8.008 1 91.31 95 LEU A O 1
ATOM 722 N N . PRO A 1 96 ? 8.695 5.34 9.367 1 90.31 96 PRO A N 1
ATOM 723 C CA . PRO A 1 96 ? 8.367 6.184 10.523 1 90.31 96 PRO A CA 1
ATOM 724 C C . PRO A 1 96 ? 8.797 7.637 10.336 1 90.31 96 PRO A C 1
ATOM 726 O O . PRO A 1 96 ? 8.234 8.539 10.961 1 90.31 96 PRO A O 1
ATOM 729 N N . LEU A 1 97 ? 9.68 7.836 9.461 1 92.62 97 LEU A N 1
ATOM 730 C CA . LEU A 1 97 ? 10.188 9.172 9.172 1 92.62 97 LEU A CA 1
ATOM 731 C C . LEU A 1 97 ? 9.062 10.094 8.719 1 92.62 97 LEU A C 1
ATOM 733 O O . LEU A 1 97 ? 9.031 11.273 9.086 1 92.62 97 LEU A O 1
ATOM 737 N N . ILE A 1 98 ? 8.133 9.594 7.969 1 93.75 98 ILE A N 1
ATOM 738 C CA . ILE A 1 98 ? 7.098 10.406 7.332 1 93.75 98 ILE A CA 1
ATOM 739 C C . ILE A 1 98 ? 6.109 10.898 8.383 1 93.75 98 ILE A C 1
ATOM 741 O O . ILE A 1 98 ? 5.918 12.102 8.547 1 93.75 98 ILE A O 1
ATOM 745 N N . PRO A 1 99 ? 5.543 10.016 9.164 1 94.31 99 PRO A N 1
ATOM 746 C CA . PRO A 1 99 ? 4.613 10.508 10.188 1 94.31 99 PRO A CA 1
ATOM 747 C C . PRO A 1 99 ? 5.293 11.383 11.234 1 94.31 99 PRO A C 1
ATOM 749 O O . PRO A 1 99 ? 4.684 12.32 11.758 1 94.31 99 PRO A O 1
ATOM 752 N N . LEU A 1 100 ? 6.508 11.086 11.562 1 93.94 100 LEU A N 1
ATOM 753 C CA . LEU A 1 100 ? 7.242 11.93 12.5 1 93.94 100 LEU A CA 1
ATOM 754 C C . LEU A 1 100 ? 7.41 13.336 11.953 1 93.94 100 LEU A C 1
ATOM 756 O O . LEU A 1 100 ? 7.254 14.32 12.688 1 93.94 100 LEU A O 1
ATOM 760 N N . THR A 1 101 ? 7.766 13.398 10.719 1 96.19 101 THR A N 1
ATOM 761 C CA . THR A 1 101 ? 7.898 14.695 10.055 1 96.19 101 THR A CA 1
ATOM 762 C C . THR A 1 101 ? 6.574 15.453 10.086 1 96.19 101 THR A C 1
ATOM 764 O O . THR A 1 101 ? 6.543 16.641 10.398 1 96.19 101 THR A O 1
ATOM 767 N N . VAL A 1 102 ? 5.504 14.773 9.766 1 95.94 102 VAL A N 1
ATOM 768 C CA . VAL A 1 102 ? 4.18 15.383 9.75 1 95.94 102 VAL A CA 1
ATOM 769 C C . VAL A 1 102 ? 3.838 15.906 11.148 1 95.94 102 VAL A C 1
ATOM 771 O O . VAL A 1 102 ? 3.389 17.047 11.297 1 95.94 102 VAL A O 1
ATOM 774 N N . ARG A 1 103 ? 4.066 15.141 12.125 1 94.81 103 ARG A N 1
ATOM 775 C CA . ARG A 1 103 ? 3.766 15.523 13.5 1 94.81 103 ARG A CA 1
ATOM 776 C C . ARG A 1 103 ? 4.539 16.781 13.898 1 94.81 103 ARG A C 1
ATOM 778 O O . ARG A 1 103 ? 3.947 17.75 14.359 1 94.81 103 ARG A O 1
ATOM 785 N N . ARG A 1 104 ? 5.82 16.75 13.727 1 95.06 104 ARG A N 1
ATOM 786 C CA . ARG A 1 104 ? 6.68 17.875 14.117 1 95.06 104 ARG A CA 1
ATOM 787 C C . ARG A 1 104 ? 6.32 19.141 13.352 1 95.06 104 ARG A C 1
ATOM 789 O O . ARG A 1 104 ? 6.297 20.234 13.922 1 95.06 104 ARG A O 1
ATOM 796 N N . PHE A 1 105 ? 6.098 18.922 12.094 1 94.88 105 PHE A N 1
ATOM 797 C CA . PHE A 1 105 ? 5.77 20.078 11.25 1 94.88 105 PHE A CA 1
ATOM 798 C C . PHE A 1 105 ? 4.465 20.719 11.695 1 94.88 105 PHE A C 1
ATOM 800 O O . PHE A 1 105 ? 4.383 21.938 11.82 1 94.88 105 PHE A O 1
ATOM 807 N N . CYS A 1 106 ? 3.471 19.906 11.984 1 91.62 106 CYS A N 1
ATOM 808 C CA . CYS A 1 106 ? 2.154 20.406 12.359 1 91.62 106 CYS A CA 1
ATOM 809 C C . CYS A 1 106 ? 2.178 21 13.766 1 91.62 106 CYS A C 1
ATOM 811 O O . CYS A 1 106 ? 1.331 21.828 14.109 1 91.62 106 CYS A O 1
ATOM 813 N N . GLU A 1 107 ? 3.066 20.562 14.578 1 92 107 GLU A N 1
ATOM 814 C CA . GLU A 1 107 ? 3.252 21.156 15.898 1 92 107 GLU A CA 1
ATOM 815 C C . GLU A 1 107 ? 3.793 22.578 15.797 1 92 107 GLU A C 1
ATOM 817 O O . GLU A 1 107 ? 3.395 23.453 16.562 1 92 107 GLU A O 1
ATOM 822 N N . VAL A 1 108 ? 4.711 22.859 14.898 1 91.44 108 VAL A N 1
ATOM 823 C CA . VAL A 1 108 ? 5.34 24.156 14.703 1 91.44 108 VAL A CA 1
ATOM 824 C C . VAL A 1 108 ? 4.414 25.062 13.898 1 91.44 108 VAL A C 1
ATOM 826 O O . VAL A 1 108 ? 4.301 26.266 14.188 1 91.44 108 VAL A O 1
ATOM 829 N N . TRP A 1 109 ? 3.838 24.5 12.891 1 90.12 109 TRP A N 1
ATOM 830 C CA . TRP A 1 109 ? 2.949 25.266 12.023 1 90.12 109 TRP A CA 1
ATOM 831 C C . TRP A 1 109 ? 1.562 24.625 11.969 1 90.12 109 TRP A C 1
ATOM 833 O O . TRP A 1 109 ? 1.186 24.031 10.953 1 90.12 109 TRP A O 1
ATOM 843 N N . PRO A 1 110 ? 0.725 24.812 12.93 1 88.31 110 PRO A N 1
ATOM 844 C CA . PRO A 1 110 ? -0.575 24.141 13.039 1 88.31 110 PRO A CA 1
ATOM 845 C C . PRO A 1 110 ? -1.556 24.578 11.953 1 88.31 110 PRO A C 1
ATOM 847 O O . PRO A 1 110 ? -2.557 23.891 11.711 1 88.31 110 PRO A O 1
ATOM 850 N N . ASP A 1 111 ? -1.264 25.688 11.258 1 85.75 111 ASP A N 1
ATOM 851 C CA . ASP A 1 111 ? -2.193 26.203 10.258 1 85.75 111 ASP A CA 1
ATOM 852 C C . ASP A 1 111 ? -1.854 25.672 8.867 1 85.75 111 ASP A C 1
ATOM 854 O O . ASP A 1 111 ? -2.461 26.078 7.879 1 85.75 111 ASP A O 1
ATOM 858 N N . VAL A 1 112 ? -0.913 24.781 8.82 1 86.38 112 VAL A N 1
ATOM 859 C CA . VAL A 1 112 ? -0.559 24.172 7.551 1 86.38 112 VAL A CA 1
ATOM 860 C C . VAL A 1 112 ? -1.196 22.781 7.453 1 86.38 112 VAL A C 1
ATOM 862 O O . VAL A 1 112 ? -1.181 22.016 8.422 1 86.38 112 VAL A O 1
ATOM 865 N N . THR A 1 113 ? -1.815 22.516 6.34 1 88.31 113 THR A N 1
ATOM 866 C CA . THR A 1 113 ? -2.377 21.203 6.082 1 88.31 113 THR A CA 1
ATOM 867 C C . THR A 1 113 ? -1.466 20.391 5.156 1 88.31 113 THR A C 1
ATOM 869 O O . THR A 1 113 ? -1.027 20.906 4.121 1 88.31 113 THR A O 1
ATOM 872 N N . ILE A 1 114 ? -1.161 19.203 5.586 1 93.94 114 ILE A N 1
ATOM 873 C CA . ILE A 1 114 ? -0.321 18.328 4.773 1 93.94 114 ILE A CA 1
ATOM 874 C C . ILE A 1 114 ? -1.176 17.234 4.145 1 93.94 114 ILE A C 1
ATOM 876 O O . ILE A 1 114 ? -1.856 16.484 4.848 1 93.94 114 ILE A O 1
ATOM 880 N N . TYR A 1 115 ? -1.129 17.156 2.852 1 92.38 115 TYR A N 1
ATOM 881 C CA . TYR A 1 115 ? -1.789 16.078 2.113 1 92.38 115 TYR A CA 1
ATOM 882 C C . TYR A 1 115 ? -0.778 15.039 1.639 1 92.38 115 TYR A C 1
ATOM 884 O O . TYR A 1 115 ? 0.223 15.383 1.007 1 92.38 115 TYR A O 1
ATOM 892 N N . LEU A 1 116 ? -1.072 13.789 2.012 1 96.19 116 LEU A N 1
ATOM 893 C CA .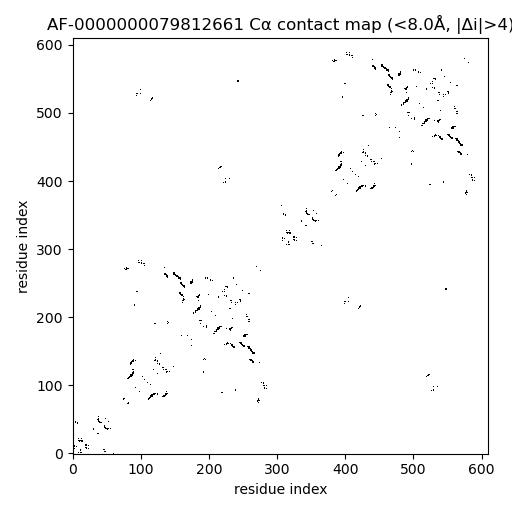 LEU A 1 116 ? -0.201 12.695 1.61 1 96.19 116 LEU A CA 1
ATOM 894 C C . LEU A 1 116 ? -0.845 11.867 0.504 1 96.19 116 LEU A C 1
ATOM 896 O O . LEU A 1 116 ? -2.041 11.57 0.559 1 96.19 116 LEU A O 1
ATOM 900 N N . GLU A 1 117 ? -0.04 11.523 -0.462 1 93.25 117 GLU A N 1
ATOM 901 C CA . GLU A 1 117 ? -0.464 10.641 -1.543 1 93.25 117 GLU A CA 1
ATOM 902 C C . GLU A 1 117 ? 0.562 9.539 -1.791 1 93.25 117 GLU A C 1
ATOM 904 O O . GLU A 1 117 ? 1.769 9.789 -1.765 1 93.25 117 GLU A O 1
ATOM 909 N N . GLU A 1 118 ? -0.007 8.344 -1.981 1 93.81 118 GLU A N 1
ATOM 910 C CA . GLU A 1 118 ? 0.881 7.219 -2.26 1 93.81 118 GLU A CA 1
ATOM 911 C C . GLU A 1 118 ? 0.821 6.82 -3.732 1 93.81 118 GLU A C 1
ATOM 913 O O . GLU A 1 118 ? -0.256 6.793 -4.332 1 93.81 118 GLU A O 1
ATOM 918 N N . SER A 1 119 ? 1.99 6.637 -4.281 1 92.81 119 SER A N 1
ATOM 919 C CA . SER A 1 119 ? 2.145 6.184 -5.66 1 92.81 119 SER A CA 1
ATOM 920 C C . SER A 1 119 ? 3.533 5.598 -5.895 1 92.81 119 SER A C 1
ATOM 922 O O . SER A 1 119 ? 4.148 5.055 -4.977 1 92.81 119 SER A O 1
ATOM 924 N N . ASN A 1 120 ? 3.953 5.527 -7.137 1 93.25 120 ASN A N 1
ATOM 925 C CA . ASN A 1 120 ? 5.293 5.055 -7.473 1 93.25 120 ASN A CA 1
ATOM 926 C C . ASN A 1 120 ? 6.145 6.168 -8.078 1 93.25 120 ASN A C 1
ATOM 928 O O . ASN A 1 120 ? 5.633 7.238 -8.406 1 93.25 120 ASN A O 1
ATOM 932 N N . THR A 1 121 ? 7.422 5.883 -8.195 1 93.31 121 THR A N 1
ATOM 933 C CA . THR A 1 121 ? 8.359 6.926 -8.578 1 93.31 121 THR A CA 1
ATOM 934 C C . THR A 1 121 ? 8.016 7.492 -9.953 1 93.31 121 THR A C 1
ATOM 936 O O . THR A 1 121 ? 7.918 8.711 -10.125 1 93.31 121 THR A O 1
ATOM 939 N N . PRO A 1 122 ? 7.773 6.711 -10.984 1 90.94 122 PRO A N 1
ATOM 940 C CA . PRO A 1 122 ? 7.445 7.27 -12.297 1 90.94 122 PRO A CA 1
ATOM 941 C C . PRO A 1 122 ? 6.164 8.102 -12.281 1 90.94 122 PRO A C 1
ATOM 943 O O . PRO A 1 122 ? 6.117 9.18 -12.891 1 90.94 122 PRO A O 1
ATOM 946 N N . ALA A 1 123 ? 5.176 7.648 -11.578 1 91.69 123 ALA A N 1
ATOM 947 C CA . ALA A 1 123 ? 3.914 8.375 -11.5 1 91.69 123 ALA A CA 1
ATOM 948 C C . ALA A 1 123 ? 4.082 9.68 -10.719 1 91.69 123 ALA A C 1
ATOM 950 O O . ALA A 1 123 ? 3.449 10.688 -11.039 1 91.69 123 ALA A O 1
ATOM 951 N N . LEU A 1 124 ? 4.871 9.641 -9.703 1 95 124 LEU A N 1
ATOM 952 C CA . LEU A 1 124 ? 5.094 10.836 -8.898 1 95 124 LEU A CA 1
ATOM 953 C C . LEU A 1 124 ? 5.871 11.891 -9.688 1 95 124 LEU A C 1
ATOM 955 O O . LEU A 1 124 ? 5.652 13.086 -9.516 1 95 124 LEU A O 1
ATOM 959 N N . ARG A 1 125 ? 6.785 11.398 -10.477 1 93.31 125 ARG A N 1
ATOM 960 C CA . ARG A 1 125 ? 7.48 12.32 -11.375 1 93.31 125 ARG A CA 1
ATOM 961 C C . ARG A 1 125 ? 6.492 13.07 -12.258 1 93.31 125 ARG A C 1
ATOM 963 O O . ARG A 1 125 ? 6.562 14.297 -12.383 1 93.31 125 ARG A O 1
ATOM 970 N N . LYS A 1 126 ? 5.617 12.336 -12.852 1 89.94 126 LYS A N 1
ATOM 971 C CA . LYS A 1 126 ? 4.59 12.93 -13.695 1 89.94 126 LYS A CA 1
ATOM 972 C C . LYS A 1 126 ? 3.707 13.883 -12.891 1 89.94 126 LYS A C 1
ATOM 974 O O . LYS A 1 126 ? 3.359 14.969 -13.367 1 89.94 126 LYS A O 1
ATOM 979 N N . ALA A 1 127 ? 3.391 13.5 -11.672 1 91.56 127 ALA A N 1
ATOM 980 C CA . ALA A 1 127 ? 2.533 14.312 -10.82 1 91.56 127 ALA A CA 1
ATOM 981 C C . ALA A 1 127 ? 3.203 15.641 -10.477 1 91.56 127 ALA A C 1
ATOM 983 O O . ALA A 1 127 ? 2.531 16.672 -10.352 1 91.56 127 ALA A O 1
ATOM 984 N N . LEU A 1 128 ? 4.48 15.617 -10.273 1 92.38 128 LEU A N 1
ATOM 985 C CA . LEU A 1 128 ? 5.227 16.844 -10.031 1 92.38 128 LEU A CA 1
ATOM 986 C C . LEU A 1 128 ? 5.164 17.766 -11.25 1 92.38 128 LEU A C 1
ATOM 988 O O . LEU A 1 128 ? 4.914 18.969 -11.117 1 92.38 128 LEU A O 1
ATOM 992 N N . HIS A 1 129 ? 5.332 17.219 -12.422 1 86.81 129 HIS A N 1
ATOM 993 C CA . HIS A 1 129 ? 5.285 18 -13.648 1 86.81 129 HIS A CA 1
ATOM 994 C C . HIS A 1 129 ? 3.896 18.578 -13.875 1 86.81 129 HIS A C 1
ATOM 996 O O . HIS A 1 129 ? 3.768 19.719 -14.328 1 86.81 129 HIS A O 1
ATOM 1002 N N . ASP A 1 130 ? 2.924 17.781 -13.516 1 83.31 130 ASP A N 1
ATOM 1003 C CA . ASP A 1 130 ? 1.536 18.203 -13.688 1 83.31 130 ASP A CA 1
ATOM 1004 C C . ASP A 1 130 ? 1.097 19.125 -12.562 1 83.31 130 ASP A C 1
ATOM 1006 O O . ASP A 1 130 ? -0.05 19.578 -12.531 1 83.31 130 ASP A O 1
ATOM 1010 N N . ARG A 1 131 ? 1.898 19.375 -11.602 1 86.88 131 ARG A N 1
ATOM 1011 C CA . ARG A 1 131 ? 1.653 20.234 -10.453 1 86.88 131 ARG A CA 1
ATOM 1012 C C . ARG A 1 131 ? 0.526 19.703 -9.586 1 86.88 131 ARG A C 1
ATOM 1014 O O . ARG A 1 131 ? -0.241 20.469 -9 1 86.88 131 ARG A O 1
ATOM 1021 N N . ALA A 1 132 ? 0.439 18.391 -9.672 1 87.19 132 ALA A N 1
ATOM 1022 C CA . ALA A 1 132 ? -0.554 17.719 -8.836 1 87.19 132 ALA A CA 1
ATOM 1023 C C . ALA A 1 132 ? -0.047 17.547 -7.402 1 87.19 132 ALA A C 1
ATOM 1025 O O . ALA A 1 132 ? -0.84 17.438 -6.465 1 87.19 132 ALA A O 1
ATOM 1026 N N . ILE A 1 133 ? 1.26 17.469 -7.262 1 92.5 133 ILE A N 1
ATOM 1027 C CA . ILE A 1 133 ? 1.901 17.453 -5.953 1 92.5 133 ILE A CA 1
ATOM 1028 C C . ILE A 1 133 ? 3.039 18.469 -5.918 1 92.5 133 ILE A C 1
ATOM 1030 O O . ILE A 1 133 ? 3.469 18.969 -6.965 1 92.5 133 ILE A O 1
ATOM 1034 N N . ASP A 1 134 ? 3.463 18.797 -4.668 1 90.62 134 ASP A N 1
ATOM 1035 C CA . ASP A 1 134 ? 4.477 19.828 -4.492 1 90.62 134 ASP A CA 1
ATOM 1036 C C . ASP A 1 134 ? 5.855 19.219 -4.258 1 90.62 134 ASP A C 1
ATOM 1038 O O . ASP A 1 134 ? 6.867 19.75 -4.715 1 90.62 134 ASP A O 1
ATOM 1042 N N . ILE A 1 135 ? 5.852 18.141 -3.492 1 95.12 135 ILE A N 1
ATOM 1043 C CA . ILE A 1 135 ? 7.07 17.438 -3.117 1 95.12 135 ILE A CA 1
ATOM 1044 C C . ILE A 1 135 ? 6.844 15.93 -3.23 1 95.12 135 ILE A C 1
ATOM 1046 O O . ILE A 1 135 ? 5.734 15.445 -3 1 95.12 135 ILE A O 1
ATOM 1050 N N . ALA A 1 136 ? 7.867 15.234 -3.652 1 96.38 136 ALA A N 1
ATOM 1051 C CA . ALA A 1 136 ? 7.793 13.781 -3.678 1 96.38 136 ALA A CA 1
ATOM 1052 C C . ALA A 1 136 ? 9 13.156 -2.977 1 96.38 136 ALA A C 1
ATOM 1054 O O . ALA A 1 136 ? 10.125 13.625 -3.135 1 96.38 136 ALA A O 1
ATOM 1055 N N . ILE A 1 137 ? 8.703 12.234 -2.115 1 97.12 137 ILE A N 1
ATOM 1056 C CA . ILE A 1 137 ? 9.75 11.359 -1.592 1 97.12 137 ILE A CA 1
ATOM 1057 C C . ILE A 1 137 ? 9.828 10.094 -2.434 1 97.12 137 ILE A C 1
ATOM 1059 O O . ILE A 1 137 ? 8.938 9.234 -2.361 1 97.12 137 ILE A O 1
ATOM 1063 N N . VAL A 1 138 ? 10.945 9.93 -3.176 1 95.81 138 VAL A N 1
ATOM 1064 C CA . VAL A 1 138 ? 11.008 8.922 -4.234 1 95.81 138 VAL A CA 1
ATOM 1065 C C . VAL A 1 138 ? 12.203 8.008 -4.012 1 95.81 138 VAL A C 1
ATOM 1067 O O . VAL A 1 138 ? 13.039 8.258 -3.141 1 95.81 138 VAL A O 1
ATOM 1070 N N . ARG A 1 139 ? 12.141 6.938 -4.746 1 93.44 139 ARG A N 1
ATOM 1071 C CA . ARG A 1 139 ? 13.281 6.035 -4.848 1 93.44 139 ARG A CA 1
ATOM 1072 C C . ARG A 1 139 ? 13.984 6.191 -6.191 1 93.44 139 ARG A C 1
ATOM 1074 O O . ARG A 1 139 ? 13.492 5.715 -7.219 1 93.44 139 ARG A O 1
ATOM 1081 N N . PRO A 1 140 ? 15.148 6.812 -6.148 1 91.19 140 PRO A N 1
ATOM 1082 C CA . PRO A 1 140 ? 15.844 7.062 -7.414 1 91.19 140 PRO A CA 1
ATOM 1083 C C . PRO A 1 140 ? 16.109 5.781 -8.211 1 91.19 140 PRO A C 1
ATOM 1085 O O . PRO A 1 140 ? 16.062 4.684 -7.648 1 91.19 140 PRO A O 1
ATOM 1088 N N . PRO A 1 141 ? 16.281 5.879 -9.562 1 89.12 141 PRO A N 1
ATOM 1089 C CA . PRO A 1 141 ? 16.562 7.121 -10.289 1 89.12 141 PRO A CA 1
ATOM 1090 C C . PRO A 1 141 ? 15.297 7.844 -10.742 1 89.12 141 PRO A C 1
ATOM 1092 O O . PRO A 1 141 ? 14.242 7.215 -10.906 1 89.12 141 PRO A O 1
ATOM 1095 N N . VAL A 1 142 ? 15.367 9.07 -10.766 1 88.56 142 VAL A N 1
ATOM 1096 C CA . VAL A 1 142 ? 14.391 9.938 -11.414 1 88.56 142 VAL A CA 1
ATOM 1097 C C . VAL A 1 142 ? 14.992 10.555 -12.672 1 88.56 142 VAL A C 1
ATOM 109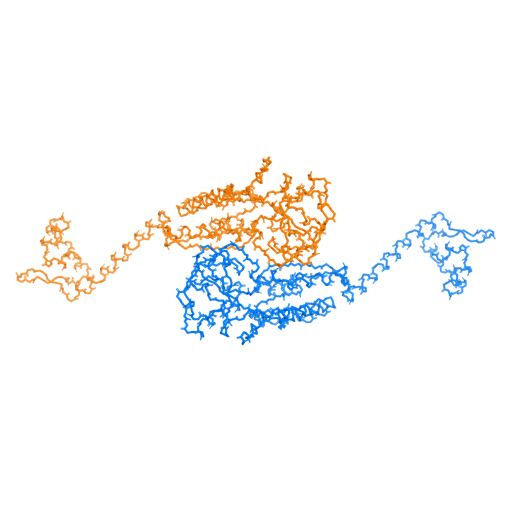9 O O . VAL A 1 142 ? 15.859 11.43 -12.586 1 88.56 142 VAL A O 1
ATOM 1102 N N . PRO A 1 143 ? 14.625 9.891 -13.773 1 77 143 PRO A N 1
ATOM 1103 C CA . PRO A 1 143 ? 15.266 10.406 -14.984 1 77 143 PRO A CA 1
ATOM 1104 C C . PRO A 1 143 ? 15.227 11.93 -15.07 1 77 143 PRO A C 1
ATOM 1106 O O . PRO A 1 143 ? 14.25 12.555 -14.641 1 77 143 PRO A O 1
ATOM 1109 N N . ASP A 1 144 ? 16.375 12.461 -15.273 1 63.78 144 ASP A N 1
ATOM 1110 C CA . ASP A 1 144 ? 16.719 13.883 -15.305 1 63.78 144 ASP A CA 1
ATOM 1111 C C . ASP A 1 144 ? 15.828 14.648 -16.281 1 63.78 144 ASP A C 1
ATOM 1113 O O . ASP A 1 144 ? 15.961 14.5 -17.5 1 63.78 144 ASP A O 1
ATOM 1117 N N . GLY A 1 145 ? 14.633 14.406 -16.172 1 61.19 145 GLY A N 1
ATOM 1118 C CA . GLY A 1 145 ? 13.969 15.328 -17.078 1 61.19 145 GLY A CA 1
ATOM 1119 C C . GLY A 1 145 ? 14.094 16.781 -16.656 1 61.19 145 GLY A C 1
ATOM 1120 O O . GLY A 1 145 ? 14.477 17.062 -15.516 1 61.19 145 GLY A O 1
ATOM 1121 N N . ALA A 1 146 ? 14.156 17.672 -17.5 1 64.62 146 ALA A N 1
ATOM 1122 C CA . ALA A 1 146 ? 14.156 19.125 -17.375 1 64.62 146 ALA A CA 1
ATOM 1123 C C . ALA A 1 146 ? 13.094 19.578 -16.375 1 64.62 146 ALA A C 1
ATOM 1125 O O . ALA A 1 146 ? 11.992 19.031 -16.328 1 64.62 146 ALA A O 1
ATOM 1126 N N . GLY A 1 147 ? 13.492 20.172 -15.188 1 86.06 147 GLY A N 1
ATOM 1127 C CA . GLY A 1 147 ? 12.578 20.984 -14.398 1 86.06 147 GLY A CA 1
ATOM 1128 C C . GLY A 1 147 ? 12.391 20.469 -12.984 1 86.06 147 GLY A C 1
ATOM 1129 O O . GLY A 1 147 ? 11.742 21.125 -12.164 1 86.06 147 GLY A O 1
ATOM 1130 N N . LEU A 1 148 ? 13.031 19.156 -12.719 1 90.94 148 LEU A N 1
ATOM 1131 C CA . LEU A 1 148 ? 12.898 18.672 -11.344 1 90.94 148 LEU A CA 1
ATOM 1132 C C . LEU A 1 148 ? 14.234 18.719 -10.609 1 90.94 148 LEU A C 1
ATOM 1134 O O . LEU A 1 148 ? 15.281 18.453 -11.203 1 90.94 148 LEU A O 1
ATOM 1138 N N . LEU A 1 149 ? 14.188 19.109 -9.398 1 91.19 149 LEU A N 1
ATOM 1139 C CA . LEU A 1 149 ? 15.32 19.016 -8.477 1 91.19 149 LEU A CA 1
ATOM 1140 C C . LEU A 1 149 ? 15.211 17.781 -7.598 1 91.19 149 LEU A C 1
ATOM 1142 O O . LEU A 1 149 ? 14.203 17.578 -6.918 1 91.19 149 LEU A O 1
ATOM 1146 N N . VAL A 1 150 ? 16.188 16.953 -7.715 1 93.75 150 VAL A N 1
ATOM 1147 C CA . VAL A 1 150 ? 16.234 15.719 -6.922 1 93.75 150 VAL A CA 1
ATOM 1148 C C . VAL A 1 150 ? 17.438 15.758 -5.977 1 93.75 150 VAL A C 1
ATOM 1150 O O . VAL A 1 150 ? 18.562 16.016 -6.406 1 93.75 150 VAL A O 1
ATOM 1153 N N . SER A 1 151 ? 17.234 15.586 -4.695 1 94.06 151 SER A N 1
ATOM 1154 C CA . SER A 1 151 ? 18.312 15.594 -3.703 1 94.06 151 SER A CA 1
ATOM 1155 C C . SER A 1 151 ? 18.219 14.375 -2.787 1 94.06 151 SER A C 1
ATOM 1157 O O . SER A 1 151 ? 17.125 13.953 -2.418 1 94.06 151 SER A O 1
ATOM 1159 N N . PRO A 1 152 ? 19.375 13.797 -2.41 1 95.06 152 PRO A N 1
ATOM 1160 C CA . PRO A 1 152 ? 19.359 12.633 -1.524 1 95.06 152 PRO A CA 1
ATOM 1161 C C . PRO A 1 152 ? 18.75 12.93 -0.161 1 95.06 152 PRO A C 1
ATOM 1163 O O . PRO A 1 152 ? 18.906 14.031 0.365 1 95.06 152 PRO A O 1
ATOM 1166 N N . LEU A 1 153 ? 18.031 11.969 0.327 1 95.56 153 LEU A N 1
ATOM 1167 C CA . LEU A 1 153 ? 17.438 12.094 1.648 1 95.56 153 LEU A CA 1
ATOM 1168 C C . LEU A 1 153 ? 18.047 11.094 2.623 1 95.56 153 LEU A C 1
ATOM 1170 O O . LEU A 1 153 ? 18.578 11.477 3.662 1 95.56 153 LEU A O 1
ATOM 1174 N N . LEU A 1 154 ? 17.906 9.797 2.266 1 92.56 154 LEU A N 1
ATOM 1175 C CA . LEU A 1 154 ? 18.328 8.727 3.166 1 92.56 154 LEU A CA 1
ATOM 1176 C C . LEU A 1 154 ? 18.688 7.469 2.385 1 92.56 154 LEU A C 1
ATOM 1178 O O . LEU A 1 154 ? 18.094 7.199 1.335 1 92.56 154 LEU A O 1
ATOM 1182 N N . GLU A 1 155 ? 19.703 6.766 2.865 1 92.12 155 GLU A N 1
ATOM 1183 C CA . GLU A 1 155 ? 19.969 5.41 2.406 1 92.12 155 GLU A CA 1
ATOM 1184 C C . GLU A 1 155 ? 19.531 4.375 3.439 1 92.12 155 GLU A C 1
ATOM 1186 O O . GLU A 1 155 ? 20.25 4.121 4.414 1 92.12 155 GLU A O 1
ATOM 1191 N N . GLU A 1 156 ? 18.469 3.797 3.141 1 91.44 156 GLU A N 1
ATOM 1192 C CA . GLU A 1 156 ? 17.906 2.826 4.078 1 91.44 156 GLU A CA 1
ATOM 1193 C C . GLU A 1 156 ? 18.562 1.456 3.902 1 91.44 156 GLU A C 1
ATOM 1195 O O . GLU A 1 156 ? 18.734 0.99 2.775 1 91.44 156 GLU A O 1
ATOM 1200 N N . GLU A 1 157 ? 18.891 0.833 5 1 93.06 157 GLU A N 1
ATOM 1201 C CA . GLU A 1 157 ? 19.391 -0.539 4.949 1 93.06 157 GLU A CA 1
ATOM 1202 C C . GLU A 1 157 ? 18.297 -1.505 4.508 1 93.06 157 GLU A C 1
ATOM 1204 O O . GLU A 1 157 ? 17.094 -1.198 4.621 1 93.06 157 GLU A O 1
ATOM 1209 N N . THR A 1 158 ? 18.812 -2.586 3.975 1 96.56 158 THR A N 1
ATOM 1210 C CA . THR A 1 158 ? 17.875 -3.641 3.619 1 96.56 158 THR A CA 1
ATOM 1211 C C . THR A 1 158 ? 18.062 -4.863 4.512 1 96.56 158 THR A C 1
ATOM 1213 O O . THR A 1 158 ? 19.109 -5.008 5.156 1 96.56 158 THR A O 1
ATOM 1216 N N . VAL A 1 159 ? 17.047 -5.656 4.598 1 96.75 159 VAL A N 1
ATOM 1217 C CA . VAL A 1 159 ? 17.047 -6.926 5.32 1 96.75 159 VAL A CA 1
ATOM 1218 C C . VAL A 1 159 ? 16.453 -8.023 4.445 1 96.75 159 VAL A C 1
ATOM 1220 O O . VAL A 1 159 ? 15.781 -7.734 3.449 1 96.75 159 VAL A O 1
ATOM 1223 N N . VAL A 1 160 ? 16.75 -9.219 4.852 1 97.5 160 VAL A N 1
ATOM 1224 C CA . VAL A 1 160 ? 16.125 -10.352 4.172 1 97.5 160 VAL A CA 1
ATOM 1225 C C . VAL A 1 160 ? 14.93 -10.844 4.984 1 97.5 160 VAL A C 1
ATOM 1227 O O . VAL A 1 160 ? 15.023 -11.023 6.199 1 97.5 160 VAL A O 1
ATOM 1230 N N . ALA A 1 161 ? 13.82 -10.945 4.348 1 97.25 161 ALA A N 1
ATOM 1231 C CA . ALA A 1 161 ? 12.648 -11.602 4.922 1 97.25 161 ALA A CA 1
ATOM 1232 C C . ALA A 1 161 ? 12.617 -13.086 4.562 1 97.25 161 ALA A C 1
ATOM 1234 O O . ALA A 1 161 ? 12.688 -13.445 3.383 1 97.25 161 ALA A O 1
ATOM 1235 N N . LEU A 1 162 ? 12.586 -13.938 5.562 1 97.81 162 LEU A N 1
ATOM 1236 C CA . LEU A 1 162 ? 12.492 -15.383 5.402 1 97.81 162 LEU A CA 1
ATOM 1237 C C . LEU A 1 162 ? 11.203 -15.914 6.016 1 97.81 162 LEU A C 1
ATOM 1239 O O . LEU A 1 162 ? 10.727 -15.383 7.02 1 97.81 162 LEU A O 1
ATOM 1243 N N . PRO A 1 163 ? 10.625 -16.984 5.336 1 96.38 163 PRO A N 1
ATOM 1244 C CA . PRO A 1 163 ? 9.539 -17.656 6.055 1 96.38 163 PRO A CA 1
ATOM 1245 C C . PRO A 1 163 ? 9.984 -18.219 7.406 1 96.38 163 PRO A C 1
ATOM 1247 O O . PRO A 1 163 ? 11.109 -18.703 7.535 1 96.38 163 PRO A O 1
ATOM 1250 N N . LYS A 1 164 ? 9.039 -18.062 8.32 1 94.06 164 LYS A N 1
ATOM 1251 C CA . LYS A 1 164 ? 9.328 -18.672 9.625 1 94.06 164 LYS A CA 1
ATOM 1252 C C . LYS A 1 164 ? 9.672 -20.141 9.477 1 94.06 164 LYS A C 1
ATOM 1254 O O . LYS A 1 164 ? 8.977 -20.891 8.781 1 94.06 164 LYS A O 1
ATOM 1259 N N . GLY A 1 165 ? 10.758 -20.547 10.094 1 93.44 165 GLY A N 1
ATOM 1260 C CA . GLY A 1 165 ? 11.188 -21.938 10.023 1 93.44 165 GLY A CA 1
ATOM 1261 C C . GLY A 1 165 ? 12.164 -22.203 8.891 1 93.44 165 GLY A C 1
ATOM 1262 O O . GLY A 1 165 ? 12.656 -23.328 8.734 1 93.44 165 GLY A O 1
ATOM 1263 N N . HIS A 1 166 ? 12.367 -21.219 8.062 1 96.06 166 HIS A N 1
ATOM 1264 C CA . HIS A 1 166 ? 13.336 -21.375 6.988 1 96.06 166 HIS A CA 1
ATOM 1265 C C . HIS A 1 166 ? 14.688 -21.828 7.535 1 96.06 166 HIS A C 1
ATOM 1267 O O . HIS A 1 166 ? 15.133 -21.359 8.586 1 96.06 166 HIS A O 1
ATOM 1273 N N . PRO A 1 167 ? 15.406 -22.656 6.918 1 96.31 167 PRO A N 1
ATOM 1274 C CA . PRO A 1 167 ? 16.688 -23.172 7.402 1 96.31 167 PRO A CA 1
ATOM 1275 C C . PRO A 1 167 ? 17.703 -22.062 7.66 1 96.31 167 PRO A C 1
ATOM 1277 O O . PRO A 1 167 ? 18.5 -22.156 8.602 1 96.31 167 PRO A O 1
ATOM 1280 N N . LEU A 1 168 ? 17.641 -21.094 6.871 1 96.62 168 LEU A N 1
ATOM 1281 C CA . LEU A 1 168 ? 18.625 -20.016 6.988 1 96.62 168 LEU A CA 1
ATOM 1282 C C . LEU A 1 168 ? 18.25 -19.078 8.133 1 96.62 168 LEU A C 1
ATOM 1284 O O . LEU A 1 168 ? 19.047 -18.203 8.5 1 96.62 168 LEU A O 1
ATOM 1288 N N . ALA A 1 169 ? 17.094 -19.219 8.695 1 95.25 169 ALA A N 1
ATOM 1289 C CA . ALA A 1 169 ? 16.578 -18.281 9.703 1 95.25 169 ALA A CA 1
ATOM 1290 C C . ALA A 1 169 ? 17.375 -18.406 11 1 95.25 169 ALA A C 1
ATOM 1292 O O . ALA A 1 169 ? 17.281 -17.531 11.875 1 95.25 169 ALA A O 1
ATOM 1293 N N . ILE A 1 170 ? 18.141 -19.359 11.125 1 93.62 170 ILE A N 1
ATOM 1294 C CA . ILE A 1 170 ? 18.953 -19.547 12.32 1 93.62 170 ILE A CA 1
ATOM 1295 C C . ILE A 1 170 ? 20.094 -18.516 12.352 1 93.62 170 ILE A C 1
ATOM 1297 O O . ILE A 1 170 ? 20.672 -18.266 13.406 1 93.62 170 ILE A O 1
ATOM 1301 N N . HIS A 1 171 ? 20.406 -18 11.18 1 93.12 171 HIS A N 1
ATOM 1302 C CA . HIS A 1 171 ? 21.469 -17 11.07 1 93.12 171 HIS A CA 1
ATOM 1303 C C . HIS A 1 171 ? 20.906 -15.586 11.203 1 93.12 171 HIS A C 1
ATOM 1305 O O . HIS A 1 171 ? 20.094 -15.148 10.375 1 93.12 171 HIS A O 1
ATOM 1311 N N . PRO A 1 172 ? 21.328 -14.875 12.172 1 92 172 PRO A N 1
ATOM 1312 C CA . PRO A 1 172 ? 20.875 -13.484 12.289 1 92 172 PRO A CA 1
ATOM 1313 C C . PRO A 1 172 ? 21.406 -12.594 11.172 1 92 172 PRO A C 1
ATOM 1315 O O . PRO A 1 172 ? 20.781 -11.594 10.812 1 92 172 PRO A O 1
ATOM 1318 N N . ASN A 1 173 ? 22.562 -12.938 10.711 1 95.25 173 ASN A N 1
ATOM 1319 C CA . ASN A 1 173 ? 23.203 -12.234 9.602 1 95.25 173 ASN A CA 1
ATOM 1320 C C . ASN A 1 173 ? 23.438 -13.156 8.414 1 95.25 173 ASN A C 1
ATOM 1322 O O . ASN A 1 173 ? 23.969 -14.266 8.57 1 95.25 173 ASN A O 1
ATOM 1326 N N . LEU A 1 174 ? 22.969 -12.648 7.285 1 96.81 174 LEU A N 1
ATOM 1327 C CA . LEU A 1 174 ? 23.094 -13.477 6.086 1 96.81 174 LEU A CA 1
ATOM 1328 C C . LEU A 1 174 ? 23.906 -12.758 5.02 1 96.81 174 LEU A C 1
ATOM 1330 O O . LEU A 1 174 ? 23.969 -11.531 4.992 1 96.81 174 LEU A O 1
ATOM 1334 N N . GLU A 1 175 ? 24.578 -13.586 4.273 1 96.56 175 GLU A N 1
ATOM 1335 C CA . GLU A 1 175 ? 25.141 -13.109 3.018 1 96.56 175 GLU A CA 1
ATOM 1336 C C . GLU A 1 175 ? 24.203 -13.383 1.849 1 96.56 175 GLU A C 1
ATOM 1338 O O . GLU A 1 175 ? 23.547 -14.422 1.8 1 96.56 175 GLU A O 1
ATOM 1343 N N . LEU A 1 176 ? 24.234 -12.5 0.949 1 96.12 176 LEU A N 1
ATOM 1344 C CA . LEU A 1 176 ? 23.297 -12.578 -0.164 1 96.12 176 LEU A CA 1
ATOM 1345 C C . LEU A 1 176 ? 23.453 -13.898 -0.916 1 96.12 176 LEU A C 1
ATOM 1347 O O . LEU A 1 176 ? 22.469 -14.469 -1.374 1 96.12 176 LEU A O 1
ATOM 1351 N N . GLU A 1 177 ? 24.672 -14.398 -1.023 1 95.75 177 GLU A N 1
ATOM 1352 C CA . GLU A 1 177 ? 24.953 -15.609 -1.788 1 95.75 177 GLU A CA 1
ATOM 1353 C C . GLU A 1 177 ? 24.266 -16.828 -1.183 1 95.75 177 GLU A C 1
ATOM 1355 O O . GLU A 1 177 ? 23.984 -17.797 -1.882 1 95.75 177 GLU A O 1
ATOM 1360 N N . MET A 1 178 ? 23.953 -16.766 0.088 1 96.38 178 MET A N 1
ATOM 1361 C CA . MET A 1 178 ? 23.266 -17.859 0.77 1 96.38 178 MET A CA 1
ATOM 1362 C C . MET A 1 178 ? 21.859 -18.031 0.226 1 96.38 178 MET A C 1
ATOM 1364 O O . MET A 1 178 ? 21.234 -19.078 0.442 1 96.38 178 MET A O 1
ATOM 1368 N N . LEU A 1 179 ? 21.391 -17.016 -0.526 1 97 179 LEU A N 1
ATOM 1369 C CA . LEU A 1 179 ? 20.016 -17.031 -1.015 1 97 179 LEU A CA 1
ATOM 1370 C C . LEU A 1 179 ? 19.969 -17.438 -2.48 1 97 179 LEU A C 1
ATOM 1372 O O . LEU A 1 179 ? 18.906 -17.391 -3.107 1 97 179 LEU A O 1
ATOM 1376 N N . ALA A 1 180 ? 21.047 -17.906 -3.035 1 96.69 180 ALA A N 1
ATOM 1377 C CA . ALA A 1 180 ? 21.188 -18.109 -4.473 1 96.69 180 ALA A CA 1
ATOM 1378 C C . ALA A 1 180 ? 20.203 -19.156 -4.984 1 96.69 180 ALA A C 1
ATOM 1380 O O . ALA A 1 180 ? 19.75 -19.078 -6.133 1 96.69 180 ALA A O 1
ATOM 1381 N N . ASP A 1 181 ? 19.781 -20.031 -4.18 1 96.25 181 ASP A N 1
ATOM 1382 C CA . ASP A 1 181 ? 18.938 -21.141 -4.637 1 96.25 181 ASP A CA 1
ATOM 1383 C C . ASP A 1 181 ? 17.484 -20.922 -4.242 1 96.25 181 ASP A C 1
ATOM 1385 O O . ASP A 1 181 ? 16.625 -21.75 -4.523 1 96.25 181 ASP A O 1
ATOM 1389 N N . GLU A 1 182 ? 17.219 -19.812 -3.598 1 96.81 182 GLU A N 1
ATOM 1390 C CA . GLU A 1 182 ? 15.867 -19.516 -3.121 1 96.81 182 GLU A CA 1
ATOM 1391 C C . GLU A 1 182 ? 15.07 -18.75 -4.172 1 96.81 182 GLU A C 1
ATOM 1393 O O . GLU A 1 182 ? 15.617 -17.922 -4.898 1 96.81 182 GLU A O 1
ATOM 1398 N N . PRO A 1 183 ? 13.773 -19.016 -4.25 1 97.06 183 PRO A N 1
ATOM 1399 C CA . PRO A 1 183 ? 12.938 -18.156 -5.094 1 97.06 183 PRO A CA 1
ATOM 1400 C C . PRO A 1 183 ? 12.758 -16.75 -4.52 1 97.06 183 PRO A C 1
ATOM 1402 O O . PRO A 1 183 ? 12.312 -16.609 -3.381 1 97.06 183 PRO A O 1
ATOM 1405 N N . PHE A 1 184 ? 13.055 -15.75 -5.367 1 97.94 184 PHE A N 1
ATOM 1406 C CA . PHE A 1 184 ? 12.984 -14.359 -4.93 1 97.94 184 PHE A CA 1
ATOM 1407 C C . PHE A 1 184 ? 11.609 -13.773 -5.215 1 97.94 184 PHE A C 1
ATOM 1409 O O . PHE A 1 184 ? 11.117 -13.844 -6.344 1 97.94 184 PHE A O 1
ATOM 1416 N N . ILE A 1 185 ? 11.016 -13.297 -4.172 1 97.81 185 ILE A N 1
ATOM 1417 C CA . ILE A 1 185 ? 9.797 -12.5 -4.32 1 97.81 185 ILE A CA 1
ATOM 1418 C C . ILE A 1 185 ? 10.164 -11.023 -4.461 1 97.81 185 ILE A C 1
ATOM 1420 O O . ILE A 1 185 ? 10.711 -10.422 -3.535 1 97.81 185 ILE A O 1
ATOM 1424 N N . ILE A 1 186 ? 9.867 -10.438 -5.625 1 96.44 186 ILE A N 1
ATOM 1425 C CA . ILE A 1 186 ? 10.172 -9.039 -5.891 1 96.44 186 ILE A CA 1
ATOM 1426 C C . ILE A 1 186 ? 8.961 -8.359 -6.539 1 96.44 186 ILE A C 1
ATOM 1428 O O . ILE A 1 186 ? 8.023 -9.031 -6.969 1 96.44 186 ILE A O 1
ATOM 1432 N N . PHE A 1 187 ? 8.867 -7.133 -6.441 1 95 187 PHE A N 1
ATOM 1433 C CA . PHE A 1 187 ? 7.824 -6.34 -7.082 1 95 187 PHE A CA 1
ATOM 1434 C C . PHE A 1 187 ? 8.203 -6.016 -8.523 1 95 187 PHE A C 1
ATOM 1436 O O . PHE A 1 187 ? 9.367 -6.137 -8.906 1 95 187 PHE A O 1
ATOM 1443 N N . PRO A 1 188 ? 7.176 -5.637 -9.383 1 92.31 188 PRO A N 1
ATOM 1444 C CA . PRO A 1 188 ? 7.465 -5.312 -10.781 1 92.31 188 PRO A CA 1
ATOM 1445 C C . PRO A 1 188 ? 8.398 -4.117 -10.922 1 92.31 188 PRO A C 1
ATOM 1447 O O . PRO A 1 188 ? 8.273 -3.135 -10.188 1 92.31 188 PRO A O 1
ATOM 1450 N N . ARG A 1 189 ? 9.258 -4.18 -11.859 1 93.06 189 ARG A N 1
ATOM 1451 C CA . ARG A 1 189 ? 10.258 -3.141 -12.078 1 93.06 189 ARG A CA 1
ATOM 1452 C C . ARG A 1 189 ? 9.602 -1.791 -12.344 1 93.06 189 ARG A C 1
ATOM 1454 O O . ARG A 1 189 ? 10.125 -0.75 -11.938 1 93.06 189 ARG A O 1
ATOM 1461 N N . GLU A 1 190 ? 8.445 -1.768 -12.961 1 89.75 190 GLU A N 1
ATOM 1462 C CA . GLU A 1 190 ? 7.758 -0.544 -13.359 1 89.75 190 GLU A CA 1
ATOM 1463 C C . GLU A 1 190 ? 7.352 0.281 -12.141 1 89.75 190 GLU A C 1
ATOM 1465 O O . GLU A 1 190 ? 7.191 1.5 -12.234 1 89.75 190 GLU A O 1
ATOM 1470 N N . LEU A 1 191 ? 7.258 -0.326 -11.039 1 89.94 191 LEU A N 1
ATOM 1471 C CA . LEU A 1 191 ? 6.805 0.354 -9.828 1 89.94 191 LEU A CA 1
ATOM 1472 C C . LEU A 1 191 ? 7.965 1.05 -9.125 1 89.94 191 LEU A C 1
ATOM 1474 O O . LEU A 1 191 ? 7.762 2.016 -8.391 1 89.94 191 LEU A O 1
ATOM 1478 N N . GLY A 1 192 ? 9.062 0.563 -9.328 1 92.38 192 GLY A N 1
ATOM 1479 C CA . GLY A 1 192 ? 10.273 1.075 -8.695 1 92.38 192 GLY A CA 1
ATOM 1480 C C . GLY A 1 192 ? 11.547 0.555 -9.336 1 92.38 192 GLY A C 1
ATOM 1481 O O . GLY A 1 192 ? 12.25 -0.267 -8.75 1 92.38 192 GLY A O 1
ATOM 1482 N N . PRO A 1 193 ? 11.883 1.1 -10.484 1 91.56 193 PRO A N 1
ATOM 1483 C CA . PRO A 1 193 ? 13.023 0.577 -11.234 1 91.56 193 PRO A CA 1
ATOM 1484 C C . PRO A 1 193 ? 14.336 0.669 -10.453 1 91.56 193 PRO A C 1
ATOM 1486 O O . PRO A 1 193 ? 15.172 -0.235 -10.539 1 91.56 193 PRO A O 1
ATOM 1489 N N . GLY A 1 194 ? 14.492 1.734 -9.719 1 92.5 194 GLY A N 1
ATOM 1490 C CA . GLY A 1 194 ? 15.727 1.924 -8.977 1 92.5 194 GLY A CA 1
ATOM 1491 C C . GLY A 1 194 ? 16 0.822 -7.969 1 92.5 194 GLY A C 1
ATOM 1492 O O . GLY A 1 194 ? 17.016 0.129 -8.055 1 92.5 194 GLY A O 1
ATOM 1493 N N . PHE A 1 195 ? 15.07 0.594 -7.137 1 95.06 195 PHE A N 1
ATOM 1494 C CA . PHE A 1 195 ? 15.258 -0.405 -6.09 1 95.06 195 PHE A CA 1
ATOM 1495 C C . PHE A 1 195 ? 15.203 -1.812 -6.668 1 95.06 195 PHE A C 1
ATOM 1497 O O . PHE A 1 195 ? 15.922 -2.707 -6.211 1 95.06 195 PHE A O 1
ATOM 1504 N N . HIS A 1 196 ? 14.32 -2.047 -7.625 1 96.25 196 HIS A N 1
ATOM 1505 C CA . HIS A 1 196 ? 14.258 -3.322 -8.328 1 96.25 196 HIS A CA 1
ATOM 1506 C C . HIS A 1 196 ? 15.617 -3.705 -8.898 1 96.25 196 HIS A C 1
ATOM 1508 O O . HIS A 1 196 ? 16.125 -4.797 -8.633 1 96.25 196 HIS A O 1
ATOM 1514 N N . ASP A 1 197 ? 16.234 -2.795 -9.625 1 95.25 197 ASP A N 1
ATOM 1515 C CA . ASP A 1 197 ? 17.531 -3.029 -10.25 1 95.25 197 ASP A CA 1
ATOM 1516 C C . ASP A 1 197 ? 18.641 -3.16 -9.203 1 95.25 197 ASP A C 1
ATOM 1518 O O . ASP A 1 197 ? 19.594 -3.914 -9.391 1 95.25 197 ASP A O 1
ATOM 1522 N N . ALA A 1 198 ? 18.516 -2.402 -8.141 1 96.19 198 ALA A N 1
ATOM 1523 C CA . ALA A 1 198 ? 19.5 -2.494 -7.066 1 96.19 198 ALA A CA 1
ATOM 1524 C C . ALA A 1 198 ? 19.547 -3.902 -6.48 1 96.19 198 ALA A C 1
ATOM 1526 O O . ALA A 1 198 ? 20.625 -4.434 -6.203 1 96.19 198 ALA A O 1
ATOM 1527 N N . ILE A 1 199 ? 18.406 -4.508 -6.312 1 97.44 199 ILE A N 1
ATOM 1528 C CA . ILE A 1 199 ? 18.328 -5.859 -5.762 1 97.44 199 ILE A CA 1
ATOM 1529 C C . ILE A 1 199 ? 18.984 -6.848 -6.73 1 97.44 199 ILE A C 1
ATOM 1531 O O . ILE A 1 199 ? 19.828 -7.652 -6.332 1 97.44 199 ILE A O 1
ATOM 1535 N N . LEU A 1 200 ? 18.625 -6.738 -7.973 1 96.56 200 LEU A N 1
ATOM 1536 C CA . LEU A 1 200 ? 19.141 -7.664 -8.977 1 96.56 200 LEU A CA 1
ATOM 1537 C C . LEU A 1 200 ? 20.641 -7.492 -9.156 1 96.56 200 LEU A C 1
ATOM 1539 O O . LEU A 1 200 ? 21.375 -8.477 -9.258 1 96.56 200 LEU A O 1
ATOM 1543 N N . SER A 1 201 ? 21.078 -6.25 -9.172 1 96.69 201 SER A N 1
ATOM 1544 C CA . SER A 1 201 ? 22.5 -5.965 -9.305 1 96.69 201 SER A CA 1
ATOM 1545 C C . SER A 1 201 ? 23.281 -6.516 -8.125 1 96.69 201 SER A C 1
ATOM 1547 O O . SER A 1 201 ? 24.391 -7.047 -8.297 1 96.69 201 SER A O 1
ATOM 1549 N N . ALA A 1 202 ? 22.703 -6.363 -7 1 97.19 202 ALA A N 1
ATOM 1550 C CA . ALA A 1 202 ? 23.359 -6.883 -5.805 1 97.19 202 ALA A CA 1
ATOM 1551 C C . ALA A 1 202 ? 23.516 -8.398 -5.879 1 97.19 202 ALA A C 1
ATOM 1553 O O . ALA A 1 202 ? 24.562 -8.945 -5.508 1 97.19 202 ALA A O 1
ATOM 1554 N N . CYS A 1 203 ? 22.484 -9.086 -6.336 1 97 203 CYS A N 1
ATOM 1555 C CA . CYS A 1 203 ? 22.562 -10.531 -6.504 1 97 203 CYS A CA 1
ATOM 1556 C C . CYS A 1 203 ? 23.641 -10.914 -7.504 1 97 203 CYS A C 1
ATOM 1558 O O . CYS A 1 203 ? 24.438 -11.812 -7.246 1 97 203 CYS A O 1
ATOM 1560 N N . HIS A 1 204 ? 23.688 -10.211 -8.578 1 95.62 204 HIS A N 1
ATOM 1561 C CA . HIS A 1 204 ? 24.703 -10.469 -9.594 1 95.62 204 HIS A CA 1
ATOM 1562 C C . HIS A 1 204 ? 26.109 -10.234 -9.055 1 95.62 204 HIS A C 1
ATOM 1564 O O . HIS A 1 204 ? 27.016 -11.039 -9.297 1 95.62 204 HIS A O 1
ATOM 1570 N N . ASN A 1 205 ? 26.219 -9.164 -8.391 1 95.69 205 ASN A N 1
ATOM 1571 C CA . ASN A 1 205 ? 27.516 -8.836 -7.793 1 95.69 205 ASN A CA 1
ATOM 1572 C C . ASN A 1 205 ? 27.938 -9.883 -6.773 1 95.69 205 ASN A C 1
ATOM 1574 O O . ASN A 1 205 ? 29.141 -10.086 -6.547 1 95.69 205 ASN A O 1
ATOM 1578 N N . ALA A 1 206 ? 26.969 -10.531 -6.164 1 95.38 206 ALA A N 1
ATOM 1579 C CA . ALA A 1 206 ? 27.25 -11.586 -5.195 1 95.38 206 ALA A CA 1
ATOM 1580 C C . ALA A 1 206 ? 27.531 -12.906 -5.898 1 95.38 206 ALA A C 1
ATOM 1582 O O . ALA A 1 206 ? 27.859 -13.906 -5.25 1 95.38 206 ALA A O 1
ATOM 1583 N N . GLY A 1 207 ? 27.344 -12.977 -7.207 1 95.25 207 GLY A N 1
ATOM 1584 C CA . GLY A 1 207 ? 27.828 -14.117 -7.977 1 95.25 207 GLY A CA 1
ATOM 1585 C C . GLY A 1 207 ? 26.703 -15.023 -8.453 1 95.25 207 GLY A C 1
ATOM 1586 O O . GLY A 1 207 ? 26.938 -16.172 -8.812 1 95.25 207 GLY A O 1
ATOM 1587 N N . PHE A 1 208 ? 25.453 -14.531 -8.352 1 95.75 208 PHE A N 1
ATOM 1588 C CA . PHE A 1 208 ? 24.375 -15.406 -8.805 1 95.75 208 PHE A CA 1
ATOM 1589 C C . PHE A 1 208 ? 23.266 -14.594 -9.461 1 95.75 208 PHE A C 1
ATOM 1591 O O . PHE A 1 208 ? 23.188 -13.375 -9.273 1 95.75 208 PHE A O 1
ATOM 1598 N N . THR A 1 209 ? 22.484 -15.266 -10.266 1 95.62 209 THR A N 1
ATOM 1599 C CA . THR A 1 209 ? 21.219 -14.742 -10.805 1 95.62 209 THR A CA 1
ATOM 1600 C C . THR A 1 209 ? 20.031 -15.234 -9.984 1 95.62 209 THR A C 1
ATOM 1602 O O . THR A 1 209 ? 19.828 -16.438 -9.859 1 95.62 209 THR A O 1
ATOM 1605 N N . PRO A 1 210 ? 19.328 -14.289 -9.43 1 95.25 210 PRO A N 1
ATOM 1606 C CA . PRO A 1 210 ? 18.234 -14.742 -8.562 1 95.25 210 PRO A CA 1
ATOM 1607 C C . PRO A 1 210 ? 17.172 -15.516 -9.328 1 95.25 210 PRO A C 1
ATOM 1609 O O . PRO A 1 210 ? 16.828 -15.164 -10.461 1 95.25 210 PRO A O 1
ATOM 1612 N N . ARG A 1 211 ? 16.703 -16.562 -8.75 1 95 211 ARG A N 1
ATOM 1613 C CA . ARG A 1 211 ? 15.539 -17.281 -9.25 1 95 211 ARG A CA 1
ATOM 1614 C C . ARG A 1 211 ? 14.25 -16.531 -8.906 1 95 211 ARG A C 1
ATOM 1616 O O . ARG A 1 211 ? 13.938 -16.344 -7.73 1 95 211 ARG A O 1
ATOM 1623 N N . MET A 1 212 ? 13.562 -16.234 -9.906 1 93.75 212 MET A N 1
ATOM 1624 C CA . MET A 1 212 ? 12.367 -15.43 -9.664 1 93.75 212 MET A CA 1
ATOM 1625 C C . MET A 1 212 ? 11.188 -16.312 -9.281 1 93.75 212 MET A C 1
ATOM 1627 O O . MET A 1 212 ? 10.914 -17.312 -9.953 1 93.75 212 MET A O 1
ATOM 1631 N N . GLY A 1 213 ? 10.555 -16 -8.18 1 94.56 213 GLY A N 1
ATOM 1632 C CA . GLY A 1 213 ? 9.32 -16.641 -7.742 1 94.56 213 GLY A CA 1
ATOM 1633 C C . GLY A 1 213 ? 8.094 -15.781 -7.977 1 94.56 213 GLY A C 1
ATOM 1634 O O . GLY A 1 213 ? 8.008 -15.062 -8.977 1 94.56 213 GLY A O 1
ATOM 1635 N N . GLN A 1 214 ? 7.152 -15.93 -7.059 1 93.94 214 GLN A N 1
ATOM 1636 C CA . GLN A 1 214 ? 5.922 -15.148 -7.113 1 93.94 214 GLN A CA 1
ATOM 1637 C C . GLN A 1 214 ? 6.215 -13.656 -7.059 1 93.94 214 GLN A C 1
ATOM 1639 O O . GLN A 1 214 ? 6.973 -13.195 -6.199 1 93.94 214 GLN A O 1
ATOM 1644 N N . GLN A 1 215 ? 5.629 -12.922 -7.957 1 94.62 215 GLN A N 1
ATOM 1645 C CA . GLN A 1 215 ? 5.785 -11.477 -7.949 1 94.62 215 GLN A CA 1
ATOM 1646 C C . GLN A 1 215 ? 4.785 -10.812 -7.004 1 94.62 215 GLN A C 1
ATOM 1648 O O . GLN A 1 215 ? 3.617 -11.211 -6.953 1 94.62 215 GLN A O 1
ATOM 1653 N N . ALA A 1 216 ? 5.273 -9.875 -6.238 1 96.12 216 ALA A N 1
ATOM 1654 C CA . ALA A 1 216 ? 4.41 -9.086 -5.363 1 96.12 216 ALA A CA 1
ATOM 1655 C C . ALA A 1 216 ? 3.885 -7.848 -6.078 1 96.12 216 ALA A C 1
ATOM 1657 O O . ALA A 1 216 ? 4.578 -7.266 -6.914 1 96.12 216 ALA A O 1
ATOM 1658 N N . PRO A 1 217 ? 2.715 -7.383 -5.695 1 94.38 217 PRO A N 1
ATOM 1659 C CA . PRO A 1 217 ? 2.16 -6.223 -6.395 1 94.38 217 PRO A CA 1
ATOM 1660 C C . PRO A 1 217 ? 2.742 -4.898 -5.898 1 94.38 217 PRO A C 1
ATOM 1662 O O . PRO A 1 217 ? 2.574 -3.865 -6.551 1 94.38 217 PRO A O 1
ATOM 1665 N N . GLN A 1 218 ? 3.299 -4.898 -4.727 1 93.88 218 GLN A N 1
ATOM 1666 C CA . GLN A 1 218 ? 3.965 -3.752 -4.117 1 93.88 218 GLN A CA 1
ATOM 1667 C C . GLN A 1 218 ? 5.16 -4.195 -3.275 1 93.88 218 GLN A C 1
ATOM 1669 O O . GLN A 1 218 ? 5.297 -5.379 -2.959 1 93.88 218 GLN A O 1
ATOM 1674 N N . ILE A 1 219 ? 5.965 -3.244 -2.955 1 93.94 219 ILE A N 1
ATOM 1675 C CA . ILE A 1 219 ? 7.137 -3.549 -2.143 1 93.94 219 ILE A CA 1
ATOM 1676 C C . ILE A 1 219 ? 6.699 -4.129 -0.802 1 93.94 219 ILE A C 1
ATOM 1678 O O . ILE A 1 219 ? 7.184 -5.188 -0.387 1 93.94 219 ILE A O 1
ATOM 1682 N N . ALA A 1 220 ? 5.738 -3.557 -0.186 1 93.06 220 ALA A N 1
ATOM 1683 C CA . ALA A 1 220 ? 5.312 -3.977 1.146 1 93.06 220 ALA A CA 1
ATOM 1684 C C . ALA A 1 220 ? 4.633 -5.344 1.098 1 93.06 220 ALA A C 1
ATOM 1686 O O . ALA A 1 220 ? 4.738 -6.129 2.043 1 93.06 220 ALA A O 1
ATOM 1687 N N . SER A 1 221 ? 3.984 -5.652 0.037 1 93.06 221 SER A N 1
ATOM 1688 C CA . SER A 1 221 ? 3.205 -6.883 -0.064 1 93.06 221 SER A CA 1
ATOM 1689 C C . SER A 1 221 ? 4.105 -8.086 -0.313 1 93.06 221 SER A C 1
ATOM 1691 O O . SER A 1 221 ? 3.627 -9.227 -0.377 1 93.06 221 SER A O 1
ATOM 1693 N N . THR A 1 222 ? 5.371 -7.883 -0.453 1 95.69 222 THR A N 1
ATOM 1694 C CA . THR A 1 222 ? 6.301 -9.008 -0.541 1 95.69 222 THR A CA 1
ATOM 1695 C C . THR A 1 222 ? 6.312 -9.805 0.761 1 95.69 222 THR A C 1
ATOM 1697 O O . THR A 1 222 ? 6.469 -11.023 0.745 1 95.69 222 THR A O 1
ATOM 1700 N N . VAL A 1 223 ? 6.051 -9.125 1.847 1 95.19 223 VAL A N 1
ATOM 1701 C CA . VAL A 1 223 ? 6.25 -9.695 3.174 1 95.19 223 VAL A CA 1
ATOM 1702 C C . VAL A 1 223 ? 5.203 -10.781 3.432 1 95.19 223 VAL A C 1
ATOM 1704 O O . VAL A 1 223 ? 5.543 -11.898 3.809 1 95.19 223 VAL A O 1
ATOM 1707 N N . PRO A 1 224 ? 3.939 -10.523 3.188 1 93.81 224 PRO A N 1
ATOM 1708 C CA . PRO A 1 224 ? 2.969 -11.602 3.385 1 93.81 224 PRO A CA 1
ATOM 1709 C C . PRO A 1 224 ? 3.23 -12.805 2.48 1 93.81 224 PRO A C 1
ATOM 1711 O O . PRO A 1 224 ? 2.982 -13.945 2.877 1 93.81 224 PRO A O 1
ATOM 1714 N N . LEU A 1 225 ? 3.666 -12.547 1.288 1 95.94 225 LEU A N 1
ATOM 1715 C CA . LEU A 1 225 ? 3.977 -13.641 0.38 1 95.94 225 LEU A CA 1
ATOM 1716 C C . LEU A 1 225 ? 5.121 -14.492 0.925 1 95.94 225 LEU A C 1
ATOM 1718 O O . LEU A 1 225 ? 5.09 -15.719 0.831 1 95.94 225 LEU A O 1
ATOM 1722 N N . VAL A 1 226 ? 6.109 -13.828 1.494 1 97.12 226 VAL A N 1
ATOM 1723 C CA . VAL A 1 226 ? 7.203 -14.539 2.148 1 97.12 226 VAL A CA 1
ATOM 1724 C C . VAL A 1 226 ? 6.656 -15.359 3.318 1 97.12 226 VAL A C 1
ATOM 1726 O O . VAL A 1 226 ? 6.984 -16.531 3.469 1 97.12 226 VAL A O 1
ATOM 1729 N N . ALA A 1 227 ? 5.84 -14.758 4.105 1 94.56 227 ALA A N 1
ATOM 1730 C CA . ALA A 1 227 ? 5.27 -15.398 5.289 1 94.56 227 ALA A CA 1
ATOM 1731 C C . ALA A 1 227 ? 4.523 -16.672 4.918 1 94.56 227 ALA A C 1
ATOM 1733 O O . ALA A 1 227 ? 4.496 -17.641 5.691 1 94.56 227 ALA A O 1
ATOM 1734 N N . ALA A 1 228 ? 3.98 -16.688 3.775 1 93.31 228 ALA A N 1
ATOM 1735 C CA . ALA A 1 228 ? 3.199 -17.844 3.316 1 93.31 228 ALA A CA 1
ATOM 1736 C C . ALA A 1 228 ? 4.105 -18.922 2.74 1 93.31 228 ALA A C 1
ATOM 1738 O O . ALA A 1 228 ? 3.627 -19.953 2.279 1 93.31 228 ALA A O 1
ATOM 1739 N N . GLY A 1 229 ? 5.379 -18.672 2.623 1 94.62 229 GLY A N 1
ATOM 1740 C CA . GLY A 1 229 ? 6.336 -19.688 2.211 1 94.62 229 GLY A CA 1
ATOM 1741 C C . GLY A 1 229 ? 6.578 -19.703 0.714 1 94.62 229 GLY A C 1
ATOM 1742 O O . GLY A 1 229 ? 7.062 -20.703 0.173 1 94.62 229 GLY A O 1
ATOM 1743 N N . LEU A 1 230 ? 6.262 -18.594 0.069 1 95.94 230 LEU A N 1
ATOM 1744 C CA . LEU A 1 230 ? 6.344 -18.594 -1.388 1 95.94 230 LEU A CA 1
ATOM 1745 C C . LEU A 1 230 ? 7.758 -18.25 -1.854 1 95.94 230 LEU A C 1
ATOM 1747 O O . LEU A 1 230 ? 8.07 -18.375 -3.039 1 95.94 230 LEU A O 1
ATOM 1751 N N . GLY A 1 231 ? 8.594 -17.812 -0.941 1 97.25 231 GLY A N 1
ATOM 1752 C CA . GLY A 1 231 ? 9.961 -17.438 -1.264 1 97.25 231 GLY A CA 1
ATOM 1753 C C . GLY A 1 231 ? 10.602 -16.547 -0.216 1 97.25 231 GLY A C 1
ATOM 1754 O O . GLY A 1 231 ? 10.18 -16.547 0.944 1 97.25 231 GLY A O 1
ATOM 1755 N N . VAL A 1 232 ? 11.68 -15.906 -0.671 1 98.12 232 VAL A N 1
ATOM 1756 C CA . VAL A 1 232 ? 12.398 -14.961 0.173 1 98.12 232 VAL A CA 1
ATOM 1757 C C . VAL A 1 232 ? 12.445 -13.594 -0.504 1 98.12 232 VAL A C 1
ATOM 1759 O O . VAL A 1 232 ? 12.156 -13.477 -1.697 1 98.12 232 VAL A O 1
ATOM 1762 N N . SER A 1 233 ? 12.758 -12.586 0.312 1 97.94 233 SER A N 1
ATOM 1763 C CA . SER A 1 233 ? 12.789 -11.258 -0.29 1 97.94 233 SER A CA 1
ATOM 1764 C C . SER A 1 233 ? 13.781 -10.344 0.427 1 97.94 233 SER A C 1
ATOM 1766 O O . SER A 1 233 ? 14.023 -10.5 1.626 1 97.94 233 SER A O 1
ATOM 1768 N N . VAL A 1 234 ? 14.414 -9.484 -0.341 1 97.69 234 VAL A N 1
ATOM 1769 C CA . VAL A 1 234 ? 15.164 -8.352 0.198 1 97.69 234 VAL A CA 1
ATOM 1770 C C . VAL A 1 234 ? 14.273 -7.117 0.253 1 97.69 234 VAL A C 1
ATOM 1772 O O . VAL A 1 234 ? 13.727 -6.691 -0.768 1 97.69 234 VAL A O 1
ATOM 1775 N N . VAL A 1 235 ? 14.109 -6.582 1.457 1 96.75 235 VAL A N 1
ATOM 1776 C CA . VAL A 1 235 ? 13.18 -5.469 1.632 1 96.75 235 VAL A CA 1
ATOM 1777 C C . VAL A 1 235 ? 13.844 -4.359 2.438 1 96.75 235 VAL A C 1
ATOM 1779 O O . VAL A 1 235 ? 14.812 -4.602 3.162 1 96.75 235 VAL A O 1
ATOM 1782 N N . PRO A 1 236 ? 13.328 -3.115 2.268 1 95.19 236 PRO A N 1
ATOM 1783 C CA . PRO A 1 236 ? 13.797 -2.068 3.178 1 95.19 236 PRO A CA 1
ATOM 1784 C C . PRO A 1 236 ? 13.594 -2.43 4.648 1 95.19 236 PRO A C 1
ATOM 1786 O O . PRO A 1 236 ? 12.578 -3.031 5.004 1 95.19 236 PRO A O 1
ATOM 1789 N N . ARG A 1 237 ? 14.484 -2.016 5.473 1 92.88 237 ARG A N 1
ATOM 1790 C CA . ARG A 1 237 ? 14.477 -2.373 6.887 1 92.88 237 ARG A CA 1
ATOM 1791 C C . ARG A 1 237 ? 13.18 -1.92 7.559 1 92.88 237 ARG A C 1
ATOM 1793 O O . ARG A 1 237 ? 12.664 -2.602 8.445 1 92.88 237 ARG A O 1
ATOM 1800 N N . SER A 1 238 ? 12.656 -0.895 7.105 1 89.25 238 SER A N 1
ATOM 1801 C CA . SER A 1 238 ? 11.453 -0.35 7.719 1 89.25 238 SER A CA 1
ATOM 1802 C C . SER A 1 238 ? 10.289 -1.337 7.629 1 89.25 238 SER A C 1
ATOM 1804 O O . SER A 1 238 ? 9.352 -1.275 8.43 1 89.25 238 SER A O 1
ATOM 1806 N N . LEU A 1 239 ? 10.312 -2.248 6.727 1 92.62 239 LEU A N 1
ATOM 1807 C CA . LEU A 1 239 ? 9.219 -3.195 6.559 1 92.62 239 LEU A CA 1
ATOM 1808 C C . LEU A 1 239 ? 9.273 -4.285 7.621 1 92.62 239 LEU A C 1
ATOM 1810 O O . LEU A 1 239 ? 8.344 -5.086 7.746 1 92.62 239 LEU A O 1
ATOM 1814 N N . HIS A 1 240 ? 10.297 -4.238 8.422 1 89.81 240 HIS A N 1
ATOM 1815 C CA . HIS A 1 240 ? 10.359 -5.156 9.555 1 89.81 240 HIS A CA 1
ATOM 1816 C C . HIS A 1 240 ? 9.156 -4.973 10.477 1 89.81 240 HIS A C 1
ATOM 1818 O O . HIS A 1 240 ? 8.859 -5.844 11.297 1 89.81 240 HIS A O 1
ATOM 1824 N N . GLN A 1 241 ? 8.508 -3.918 10.328 1 88.62 241 GLN A N 1
ATOM 1825 C CA . GLN A 1 241 ? 7.332 -3.645 11.141 1 88.62 241 GLN A CA 1
ATOM 1826 C C . GLN A 1 241 ? 6.172 -4.566 10.766 1 88.62 241 GLN A C 1
ATOM 1828 O O . GLN A 1 241 ? 5.195 -4.676 11.508 1 88.62 241 GLN A O 1
ATOM 1833 N N . ILE A 1 242 ? 6.238 -5.117 9.578 1 89.5 242 ILE A N 1
ATOM 1834 C CA . ILE A 1 242 ? 5.184 -6.035 9.156 1 89.5 242 ILE A CA 1
ATOM 1835 C C . ILE A 1 242 ? 5.48 -7.438 9.688 1 89.5 242 ILE A C 1
ATOM 1837 O O . ILE A 1 242 ? 6.379 -8.117 9.195 1 89.5 242 ILE A O 1
ATOM 1841 N N . HIS A 1 243 ? 4.691 -7.781 10.695 1 83.25 243 HIS A N 1
ATOM 1842 C CA . HIS A 1 243 ? 4.832 -9.109 11.297 1 83.25 243 HIS A CA 1
ATOM 1843 C C . HIS A 1 243 ? 3.621 -9.984 10.984 1 83.25 243 HIS A C 1
ATOM 1845 O O . HIS A 1 243 ? 2.641 -9.977 11.727 1 83.25 243 HIS A O 1
ATOM 1851 N N . SER A 1 244 ? 3.643 -10.672 10.031 1 69.62 244 SER A N 1
ATOM 1852 C CA . SER A 1 244 ? 2.521 -11.516 9.625 1 69.62 244 SER A CA 1
ATOM 1853 C C . SER A 1 244 ? 2.58 -12.883 10.312 1 69.62 244 SER A C 1
ATOM 1855 O O . SER A 1 244 ? 1.903 -13.82 9.891 1 69.62 244 SER A O 1
ATOM 1857 N N . GLY A 1 245 ? 3.268 -13.039 11.43 1 75.38 245 GLY A N 1
ATOM 1858 C CA . GLY A 1 245 ? 3.406 -14.281 12.164 1 75.38 245 GLY A CA 1
ATOM 1859 C C . GLY A 1 245 ? 4.227 -15.328 11.43 1 75.38 245 GLY A C 1
ATOM 1860 O O . GLY A 1 245 ? 4.801 -16.219 12.047 1 75.38 245 GLY A O 1
ATOM 1861 N N . GLY A 1 246 ? 4.434 -15.141 10.195 1 88.88 246 GLY A N 1
ATOM 1862 C CA . GLY A 1 246 ? 5.09 -16.156 9.391 1 88.88 246 GLY A CA 1
ATOM 1863 C C . GLY A 1 246 ? 6.375 -15.672 8.75 1 88.88 246 GLY A C 1
ATOM 1864 O O . GLY A 1 246 ? 6.867 -16.281 7.797 1 88.88 246 GLY A O 1
ATOM 1865 N N . VAL A 1 247 ? 6.902 -14.586 9.281 1 94.44 247 VAL A N 1
ATOM 1866 C CA . VAL A 1 247 ? 8.086 -14.031 8.625 1 94.44 247 VAL A CA 1
ATOM 1867 C C . VAL A 1 247 ? 9.133 -13.672 9.672 1 94.44 247 VAL A C 1
ATOM 1869 O O . VAL A 1 247 ? 8.797 -13.312 10.805 1 94.44 247 VAL A O 1
ATOM 1872 N N . THR A 1 248 ? 10.398 -13.883 9.414 1 95.25 248 THR A N 1
ATOM 1873 C CA . THR A 1 248 ? 11.531 -13.398 10.195 1 95.25 248 THR A CA 1
ATOM 1874 C C . THR A 1 248 ? 12.43 -12.5 9.352 1 95.25 248 THR A C 1
ATOM 1876 O O . THR A 1 248 ? 12.508 -12.656 8.133 1 95.25 248 THR A O 1
ATOM 1879 N N . TYR A 1 249 ? 13.047 -11.578 9.984 1 95.88 249 TYR A N 1
ATOM 1880 C CA . TYR A 1 249 ? 13.922 -10.625 9.312 1 95.88 249 TYR A CA 1
ATOM 1881 C C . TYR A 1 249 ? 15.367 -10.812 9.742 1 95.88 249 TYR A C 1
ATOM 1883 O O . TYR A 1 249 ? 15.648 -11.023 10.922 1 95.88 249 TYR A O 1
ATOM 1891 N N . HIS A 1 250 ? 16.266 -10.742 8.773 1 97.19 250 HIS A N 1
ATOM 1892 C CA . HIS A 1 250 ? 17.688 -10.969 9.023 1 97.19 250 HIS A CA 1
ATOM 1893 C C . HIS A 1 250 ? 18.547 -9.922 8.312 1 97.19 250 HIS A C 1
ATOM 1895 O O . HIS A 1 250 ? 18.234 -9.523 7.188 1 97.19 250 HIS A O 1
ATOM 1901 N N . SER A 1 251 ? 19.578 -9.5 8.992 1 96.56 251 SER A N 1
ATOM 1902 C CA . SER A 1 251 ? 20.469 -8.516 8.398 1 96.56 251 SER A CA 1
ATOM 1903 C C . SER A 1 251 ? 21.266 -9.117 7.238 1 96.56 251 SER A C 1
ATOM 1905 O O . SER A 1 251 ? 21.406 -10.336 7.145 1 96.56 251 SER A O 1
ATOM 1907 N N . LEU A 1 252 ? 21.641 -8.219 6.363 1 95.06 252 LEU A N 1
ATOM 1908 C CA . LEU A 1 252 ? 22.438 -8.602 5.207 1 95.06 252 LEU A CA 1
ATOM 1909 C C . LEU A 1 252 ? 23.828 -7.984 5.281 1 95.06 252 LEU A C 1
ATOM 1911 O O . LEU A 1 252 ? 24 -6.887 5.812 1 95.06 252 LEU A O 1
ATOM 1915 N N . GLY A 1 253 ? 24.766 -8.664 4.75 1 90.56 253 GLY A N 1
ATOM 1916 C CA . GLY A 1 253 ? 26.156 -8.227 4.77 1 90.56 253 GLY A CA 1
ATOM 1917 C C . GLY A 1 253 ? 26.422 -7.039 3.861 1 90.56 253 GLY A C 1
ATOM 1918 O O . GLY A 1 253 ? 25.484 -6.324 3.482 1 90.56 253 GLY A O 1
ATOM 1919 N N . ALA A 1 254 ? 27.672 -6.77 3.547 1 87.81 254 ALA A N 1
ATOM 1920 C CA . ALA A 1 254 ? 28.156 -5.555 2.895 1 87.81 254 ALA A CA 1
ATOM 1921 C C . ALA A 1 254 ? 27.656 -5.477 1.452 1 87.81 254 ALA A C 1
ATOM 1923 O O . ALA A 1 254 ? 27.547 -4.387 0.887 1 87.81 254 ALA A O 1
ATOM 1924 N N . LYS A 1 255 ? 27.328 -6.582 0.878 1 90.75 255 LYS A N 1
ATOM 1925 C CA . LYS A 1 255 ? 26.906 -6.605 -0.522 1 90.75 255 LYS A CA 1
ATOM 1926 C C . LYS A 1 255 ? 25.422 -6.32 -0.662 1 90.75 255 LYS A C 1
ATOM 1928 O O . LYS A 1 255 ? 24.875 -6.332 -1.771 1 90.75 255 LYS A O 1
ATOM 1933 N N . ALA A 1 256 ? 24.844 -6.043 0.438 1 94.06 256 ALA A N 1
ATOM 1934 C CA . ALA A 1 256 ? 23.406 -5.809 0.422 1 94.06 256 ALA A CA 1
ATOM 1935 C C . ALA A 1 256 ? 23.062 -4.547 -0.365 1 94.06 256 ALA A C 1
ATOM 1937 O O . ALA A 1 256 ? 23.781 -3.545 -0.281 1 94.06 256 ALA A O 1
ATOM 1938 N N . PRO A 1 257 ? 21.984 -4.629 -1.186 1 95.25 257 PRO A N 1
ATOM 1939 C CA . PRO A 1 257 ? 21.547 -3.389 -1.822 1 95.25 257 PRO A CA 1
ATOM 1940 C C . PRO A 1 257 ? 21.016 -2.365 -0.817 1 95.25 257 PRO A C 1
ATOM 1942 O O . PRO A 1 257 ? 20.641 -2.729 0.299 1 95.25 257 PRO A O 1
ATOM 1945 N N . ARG A 1 258 ? 21.094 -1.142 -1.17 1 92.69 258 ARG A N 1
ATOM 1946 C CA . ARG A 1 258 ? 20.516 -0.079 -0.36 1 92.69 258 ARG A CA 1
ATOM 1947 C C . ARG A 1 258 ? 19.203 0.413 -0.968 1 92.69 258 ARG A C 1
ATOM 1949 O O . ARG A 1 258 ? 19.031 0.396 -2.189 1 92.69 258 ARG A O 1
ATOM 1956 N N . ALA A 1 259 ? 18.344 0.747 -0.094 1 92.62 259 ALA A N 1
ATOM 1957 C CA . ALA A 1 259 ? 17.078 1.354 -0.518 1 92.62 259 ALA A CA 1
ATOM 1958 C C . ALA A 1 259 ? 17.141 2.873 -0.403 1 92.62 259 ALA A C 1
ATOM 1960 O O . ALA A 1 259 ? 16.656 3.447 0.578 1 92.62 259 ALA A O 1
ATOM 1961 N N . GLU A 1 260 ? 17.578 3.455 -1.434 1 94.31 260 GLU A N 1
ATOM 1962 C CA . GLU A 1 260 ? 17.828 4.895 -1.422 1 94.31 260 GLU A CA 1
ATOM 1963 C C . GLU A 1 260 ? 16.516 5.68 -1.509 1 94.31 260 GLU A C 1
ATOM 1965 O O . GLU A 1 260 ? 15.602 5.289 -2.234 1 94.31 260 GLU A O 1
ATOM 1970 N N . LEU A 1 261 ? 16.484 6.746 -0.79 1 95.81 261 LEU A N 1
ATOM 1971 C CA . LEU A 1 261 ? 15.383 7.691 -0.839 1 95.81 261 LEU A CA 1
ATOM 1972 C C . LEU A 1 261 ? 15.875 9.086 -1.201 1 95.81 261 LEU A C 1
ATOM 1974 O O . LEU A 1 261 ? 16.953 9.5 -0.769 1 95.81 261 LEU A O 1
ATOM 1978 N N . ALA A 1 262 ? 15.086 9.75 -1.964 1 96.25 262 ALA A N 1
ATOM 1979 C CA . ALA A 1 262 ? 15.414 11.117 -2.361 1 96.25 262 ALA A CA 1
ATOM 1980 C C . ALA A 1 262 ? 14.172 12.008 -2.311 1 96.25 262 ALA A C 1
ATOM 1982 O O . ALA A 1 262 ? 13.047 11.516 -2.266 1 96.25 262 ALA A O 1
ATOM 1983 N N . ILE A 1 263 ? 14.43 13.297 -2.25 1 96.44 263 ILE A N 1
ATOM 1984 C CA . ILE A 1 263 ? 13.391 14.312 -2.373 1 96.44 263 ILE A CA 1
ATOM 1985 C C . ILE A 1 263 ? 13.367 14.859 -3.797 1 96.44 263 ILE A C 1
ATOM 1987 O O . ILE A 1 263 ? 14.422 15.203 -4.352 1 96.44 263 ILE A O 1
ATOM 1991 N N . ALA A 1 264 ? 12.234 14.844 -4.387 1 95.25 264 ALA A N 1
ATOM 1992 C CA . ALA A 1 264 ? 12.062 15.453 -5.707 1 95.25 264 ALA A CA 1
ATOM 1993 C C . ALA A 1 264 ? 11.062 16.594 -5.656 1 95.25 264 ALA A C 1
ATOM 1995 O O . ALA A 1 264 ? 10.023 16.5 -5 1 95.25 264 ALA A O 1
ATOM 1996 N N . MET A 1 265 ? 11.375 17.656 -6.25 1 93.19 265 MET A N 1
ATOM 1997 C CA . MET A 1 265 ? 10.477 18.797 -6.391 1 93.19 265 MET A CA 1
ATOM 1998 C C . MET A 1 265 ? 10.75 19.547 -7.684 1 93.19 265 MET A C 1
ATOM 2000 O O . MET A 1 265 ? 11.781 19.344 -8.328 1 93.19 265 MET A O 1
ATOM 2004 N N . ARG A 1 266 ? 9.766 20.359 -8.078 1 88.19 266 ARG A N 1
ATOM 2005 C CA . ARG A 1 266 ? 9.977 21.156 -9.281 1 88.19 266 ARG A CA 1
ATOM 2006 C C . ARG A 1 266 ? 11.047 22.219 -9.047 1 88.19 266 ARG A C 1
ATOM 2008 O O . ARG A 1 266 ? 11.086 22.844 -7.984 1 88.19 266 ARG A O 1
ATOM 2015 N N . ALA A 1 267 ? 11.812 22.453 -10.039 1 85.38 267 ALA A N 1
ATOM 2016 C CA . ALA A 1 267 ? 12.828 23.484 -9.969 1 85.38 267 ALA A CA 1
ATOM 2017 C C . ALA A 1 267 ? 12.203 24.875 -9.945 1 85.38 267 ALA A C 1
ATOM 2019 O O . ALA A 1 267 ? 11.172 25.109 -10.578 1 85.38 267 ALA A O 1
ATOM 2020 N N . GLY A 1 268 ? 12.75 25.75 -9.188 1 76.06 268 GLY A N 1
ATOM 2021 C CA . GLY A 1 268 ? 12.328 27.141 -9.188 1 76.06 268 GLY A CA 1
ATOM 2022 C C . GLY A 1 268 ? 11.195 27.406 -8.211 1 76.06 268 GLY A C 1
ATOM 2023 O O . GLY A 1 268 ? 10.789 28.562 -8.039 1 76.06 268 GLY A O 1
ATOM 2024 N N . GLN A 1 269 ? 10.695 26.359 -7.758 1 67.44 269 GLN A N 1
A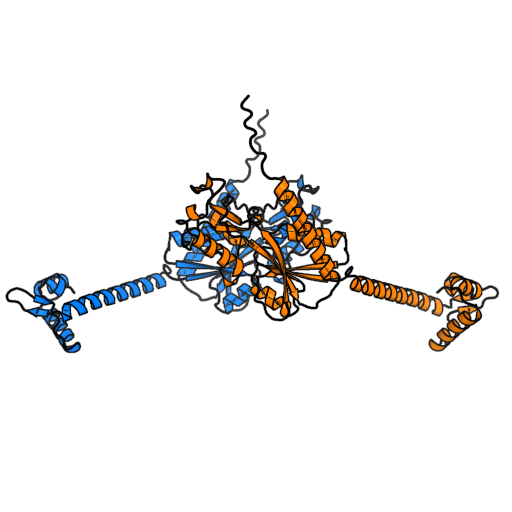TOM 2025 C CA . GLN A 1 269 ? 9.664 26.562 -6.75 1 67.44 269 GLN A CA 1
ATOM 2026 C C . GLN A 1 269 ? 10.266 27.016 -5.422 1 67.44 269 GLN A C 1
ATOM 2028 O O . GLN A 1 269 ? 11.148 26.344 -4.875 1 67.44 269 GLN A O 1
ATOM 2033 N N . HIS A 1 270 ? 10.148 28.375 -5.191 1 66.56 270 HIS A N 1
ATOM 2034 C CA . HIS A 1 270 ? 10.594 28.875 -3.895 1 66.56 270 HIS A CA 1
ATOM 2035 C C . HIS A 1 270 ? 9.406 29.219 -2.998 1 66.56 270 HIS A C 1
ATOM 2037 O O . HIS A 1 270 ? 8.898 30.328 -3.029 1 66.56 270 HIS A O 1
ATOM 2043 N N . VAL A 1 271 ? 8.953 28.234 -2.436 1 73.69 271 VAL A N 1
ATOM 2044 C CA . VAL A 1 271 ? 7.84 28.406 -1.501 1 73.69 271 VAL A CA 1
ATOM 2045 C C . VAL A 1 271 ? 8.312 28.109 -0.079 1 73.69 271 VAL A C 1
ATOM 2047 O O . VAL A 1 271 ? 8.781 27.016 0.215 1 73.69 271 VAL A O 1
ATOM 2050 N N . PRO A 1 272 ? 8.453 29.125 0.772 1 81.25 272 PRO A N 1
ATOM 2051 C CA . PRO A 1 272 ? 8.93 28.953 2.148 1 81.25 272 PRO A CA 1
ATOM 2052 C C . PRO A 1 272 ? 8.32 27.734 2.84 1 81.25 272 PRO A C 1
ATOM 2054 O O . PRO A 1 272 ? 9.008 27.047 3.598 1 81.25 272 PRO A O 1
ATOM 2057 N N . LEU A 1 273 ? 7.125 27.469 2.547 1 84.19 273 LEU A N 1
ATOM 2058 C CA . LEU A 1 273 ? 6.441 26.312 3.127 1 84.19 273 LEU A CA 1
ATOM 2059 C C . LEU A 1 273 ? 7.168 25.031 2.777 1 84.19 273 LEU A C 1
ATOM 2061 O O . LEU A 1 273 ? 7.363 24.172 3.639 1 84.19 273 LEU A O 1
ATOM 2065 N N . MET A 1 274 ? 7.609 24.906 1.585 1 88.12 274 MET A N 1
ATOM 2066 C CA . MET A 1 274 ? 8.32 23.719 1.133 1 88.12 274 MET A CA 1
ATOM 2067 C C . MET A 1 274 ? 9.703 23.641 1.776 1 88.12 274 MET A C 1
ATOM 2069 O O . MET A 1 274 ? 10.148 22.547 2.154 1 88.12 274 MET A O 1
ATOM 2073 N N . THR A 1 275 ? 10.289 24.766 1.843 1 88.75 275 THR A N 1
ATOM 2074 C CA . THR A 1 275 ? 11.602 24.828 2.475 1 88.75 275 THR A CA 1
ATOM 2075 C C . THR A 1 275 ? 11.523 24.391 3.934 1 88.75 275 THR A C 1
ATOM 2077 O O . THR A 1 275 ? 12.359 23.609 4.406 1 88.75 275 THR A O 1
ATOM 2080 N N . ASN A 1 276 ? 10.516 24.891 4.645 1 90.62 276 ASN A N 1
ATOM 2081 C CA . ASN A 1 276 ? 10.312 24.5 6.035 1 90.62 276 ASN A CA 1
ATOM 2082 C C . ASN A 1 276 ? 10.039 23.016 6.164 1 90.62 276 ASN A C 1
ATOM 2084 O O . ASN A 1 276 ? 10.555 22.359 7.07 1 90.62 276 ASN A O 1
ATOM 2088 N N . PHE A 1 277 ? 9.266 22.531 5.27 1 94.38 277 PHE A N 1
ATOM 2089 C CA . PHE A 1 277 ? 8.93 21.109 5.312 1 94.38 277 PHE A CA 1
ATOM 2090 C C . PHE A 1 277 ? 10.172 20.25 5.094 1 94.38 277 PHE A C 1
ATOM 2092 O O . PHE A 1 277 ? 10.414 19.297 5.84 1 94.38 277 PHE A O 1
ATOM 2099 N N . ILE A 1 278 ? 10.93 20.562 4.098 1 94.5 278 ILE A N 1
ATOM 2100 C CA . ILE A 1 278 ? 12.133 19.812 3.756 1 94.5 278 ILE A CA 1
ATOM 2101 C C . ILE A 1 278 ? 13.125 19.875 4.91 1 94.5 278 ILE A C 1
ATOM 2103 O O . ILE A 1 278 ? 13.766 18.875 5.246 1 94.5 278 ILE A O 1
ATOM 2107 N N . ALA A 1 279 ? 13.25 21.047 5.504 1 94.56 279 ALA A N 1
ATOM 2108 C CA . ALA A 1 279 ? 14.141 21.188 6.652 1 94.56 279 ALA A CA 1
ATOM 2109 C C . ALA A 1 279 ? 13.711 20.281 7.805 1 94.56 279 ALA A C 1
ATOM 2111 O O . ALA A 1 279 ? 14.547 19.656 8.453 1 94.56 279 ALA A O 1
ATOM 2112 N N . THR A 1 280 ? 12.438 20.25 8.078 1 95.94 280 THR A N 1
ATOM 2113 C CA . THR A 1 280 ? 11.906 19.391 9.125 1 95.94 280 THR A CA 1
ATOM 2114 C C . THR A 1 280 ? 12.156 17.922 8.797 1 95.94 280 THR A C 1
ATOM 2116 O O . THR A 1 280 ? 12.547 17.141 9.672 1 95.94 280 THR A O 1
ATOM 2119 N N . LEU A 1 281 ? 11.914 17.516 7.574 1 96.81 281 LEU A N 1
ATOM 2120 C CA . LEU A 1 281 ? 12.133 16.156 7.109 1 96.81 281 LEU A CA 1
ATOM 2121 C C . LEU A 1 281 ? 13.586 15.734 7.305 1 96.81 281 LEU A C 1
ATOM 2123 O O . LEU A 1 281 ? 13.859 14.648 7.816 1 96.81 281 LEU A O 1
ATOM 2127 N N . ARG A 1 282 ? 14.438 16.594 6.945 1 96.06 282 ARG A N 1
ATOM 2128 C CA . ARG A 1 282 ? 15.859 16.297 7.074 1 96.06 282 ARG A CA 1
ATOM 2129 C C . ARG A 1 282 ? 16.281 16.219 8.539 1 96.06 282 ARG A C 1
ATOM 2131 O O . ARG A 1 282 ? 17.125 15.391 8.906 1 96.06 282 ARG A O 1
ATOM 2138 N N . ALA A 1 283 ? 15.758 17.062 9.328 1 95.06 283 ALA A N 1
ATOM 2139 C CA . ALA A 1 283 ? 16.031 17.016 10.758 1 95.06 283 ALA A CA 1
ATOM 2140 C C . ALA A 1 283 ? 15.578 15.688 11.367 1 95.06 283 ALA A C 1
ATOM 2142 O O . ALA A 1 283 ? 16.281 15.102 12.188 1 95.06 283 ALA A O 1
ATOM 2143 N N . CYS A 1 284 ? 14.398 15.234 10.93 1 94.12 284 CYS A N 1
ATOM 2144 C CA . CYS A 1 284 ? 13.883 13.953 11.414 1 94.12 284 CYS A CA 1
ATOM 2145 C C . CYS A 1 284 ? 14.773 12.805 10.969 1 94.12 284 CYS A C 1
ATOM 2147 O O . CYS A 1 284 ? 14.969 11.844 11.719 1 94.12 284 CYS A O 1
ATOM 2149 N N . CYS A 1 285 ? 15.227 12.891 9.766 1 92.31 285 CYS A N 1
ATOM 2150 C CA . CYS A 1 285 ? 16.125 11.867 9.234 1 92.31 285 CYS A CA 1
ATOM 2151 C C . CYS A 1 285 ? 17.391 11.773 10.07 1 92.31 285 CYS A C 1
ATOM 2153 O O . CYS A 1 285 ? 17.891 10.672 10.336 1 92.31 285 CYS A O 1
ATOM 2155 N N . GLN A 1 286 ? 17.906 12.859 10.414 1 88.69 286 GLN A N 1
ATOM 2156 C CA . GLN A 1 286 ? 19.125 12.906 11.227 1 88.69 286 GLN A CA 1
ATOM 2157 C C . GLN A 1 286 ? 18.891 12.312 12.609 1 88.69 286 GLN A C 1
ATOM 2159 O O . GLN A 1 286 ? 19.75 11.602 13.141 1 88.69 286 GLN A O 1
ATOM 2164 N N . ASP A 1 287 ? 17.75 12.516 13.156 1 85.5 287 ASP A N 1
ATOM 2165 C CA . ASP A 1 287 ? 17.391 11.984 14.469 1 85.5 287 ASP A CA 1
ATOM 2166 C C . ASP A 1 287 ? 17.281 10.461 14.43 1 85.5 287 ASP A C 1
ATOM 2168 O O . ASP A 1 287 ? 17.656 9.781 15.383 1 85.5 287 ASP A O 1
ATOM 2172 N N . MET A 1 288 ? 16.688 9.969 13.383 1 80.25 288 MET A N 1
ATOM 2173 C CA . MET A 1 288 ? 16.5 8.531 13.242 1 80.25 288 MET A CA 1
ATOM 2174 C C . MET A 1 288 ? 17.828 7.816 13.078 1 80.25 288 MET A C 1
ATOM 2176 O O . MET A 1 288 ? 18.016 6.707 13.586 1 80.25 288 MET A O 1
ATOM 2180 N N . ASN A 1 289 ? 18.656 8.398 12.266 1 71.94 289 ASN A N 1
ATOM 2181 C CA . ASN A 1 289 ? 19.984 7.828 12.102 1 71.94 289 ASN A CA 1
ATOM 2182 C C . ASN A 1 289 ? 20.766 7.824 13.414 1 71.94 289 ASN A C 1
ATOM 2184 O O . ASN A 1 289 ? 21.531 6.895 13.68 1 71.94 289 ASN A O 1
ATOM 2188 N N . ASP A 1 290 ? 20.547 8.797 14.18 1 61.47 290 ASP A N 1
ATOM 2189 C CA . ASP A 1 290 ? 21.219 8.906 15.469 1 61.47 290 ASP A CA 1
ATOM 2190 C C . ASP A 1 290 ? 20.656 7.898 16.469 1 61.47 290 ASP A C 1
ATOM 2192 O O . ASP A 1 290 ? 21.391 7.328 17.266 1 61.47 290 ASP A O 1
ATOM 2196 N N . SER A 1 291 ? 19.344 7.633 16.406 1 55.97 291 SER A N 1
ATOM 2197 C CA . SER A 1 291 ? 18.719 6.668 17.312 1 55.97 291 SER A CA 1
ATOM 2198 C C . SER A 1 291 ? 19.078 5.238 16.906 1 55.97 291 SER A C 1
ATOM 2200 O O . SER A 1 291 ? 19.156 4.355 17.766 1 55.97 291 SER A O 1
ATOM 2202 N N . ALA A 1 292 ? 19.078 4.961 15.68 1 51.44 292 ALA A N 1
ATOM 2203 C CA . ALA A 1 292 ? 19.453 3.629 15.219 1 51.44 292 ALA A CA 1
ATOM 2204 C C . ALA A 1 292 ? 20.875 3.283 15.648 1 51.44 292 ALA A C 1
ATOM 2206 O O . ALA A 1 292 ? 21.188 2.119 15.914 1 51.44 292 ALA A O 1
ATOM 2207 N N . ILE A 1 293 ? 21.859 4.172 15.641 1 42.41 293 ILE A N 1
ATOM 2208 C CA . ILE A 1 293 ? 23.219 3.994 16.141 1 42.41 293 ILE A CA 1
ATOM 2209 C C . ILE A 1 293 ? 23.188 3.738 17.641 1 42.41 293 ILE A C 1
ATOM 2211 O O . ILE A 1 293 ? 24 2.967 18.172 1 42.41 293 ILE A O 1
ATOM 2215 N N . SER A 1 294 ? 22.203 4.25 18.25 1 40.69 294 SER A N 1
ATOM 2216 C CA . SER A 1 294 ? 22.203 4.062 19.688 1 40.69 294 SER A CA 1
ATOM 2217 C C . SER A 1 294 ? 21.719 2.666 20.062 1 40.69 294 SER A C 1
ATOM 2219 O O . SER A 1 294 ? 21.969 2.191 21.172 1 40.69 294 SER A O 1
ATOM 2221 N N . ILE A 1 295 ? 20.922 2.088 19.344 1 34.56 295 ILE A N 1
ATOM 2222 C CA . ILE A 1 295 ? 20.375 0.786 19.703 1 34.56 295 ILE A CA 1
ATOM 2223 C C . ILE A 1 295 ? 21.281 -0.323 19.203 1 34.56 295 ILE A C 1
ATOM 2225 O O . ILE A 1 295 ? 20.922 -1.501 19.234 1 34.56 295 ILE A O 1
ATOM 2229 N N . ALA A 1 296 ? 22.422 -0.01 18.609 1 37.88 296 ALA A N 1
ATOM 2230 C CA . ALA A 1 296 ? 23.344 -1.104 18.328 1 37.88 296 ALA A CA 1
ATOM 2231 C C . ALA A 1 296 ? 23.578 -1.952 19.562 1 37.88 296 ALA A C 1
ATOM 2233 O O . ALA A 1 296 ? 23.875 -1.422 20.641 1 37.88 296 ALA A O 1
ATOM 2234 N N . PRO A 1 297 ? 23.156 -3.275 19.5 1 33.69 297 PRO A N 1
ATOM 2235 C CA . PRO A 1 297 ? 23.375 -4.18 20.641 1 33.69 297 PRO A CA 1
ATOM 2236 C C . PRO A 1 297 ? 24.766 -4.047 21.234 1 33.69 297 PRO A C 1
ATOM 2238 O O . PRO A 1 297 ? 25.703 -3.664 20.547 1 33.69 297 PRO A O 1
ATOM 2241 N N . ALA A 1 298 ? 24.875 -3.842 22.562 1 34.62 298 ALA A N 1
ATOM 2242 C CA . ALA A 1 298 ? 26.062 -3.943 23.422 1 34.62 298 ALA A CA 1
ATOM 2243 C C . ALA A 1 298 ? 26.859 -5.203 23.109 1 34.62 298 ALA A C 1
ATOM 2245 O O . ALA A 1 298 ? 26.297 -6.281 22.938 1 34.62 298 ALA A O 1
ATOM 2246 N N . SER A 1 299 ? 28 -5.16 22.5 1 33 299 SER A N 1
ATOM 2247 C CA . SER A 1 299 ? 29.016 -6.215 22.469 1 33 299 SER A CA 1
ATOM 2248 C C . SER A 1 299 ? 29.047 -6.984 23.781 1 33 299 SER A C 1
ATOM 2250 O O . SER A 1 299 ? 28.906 -6.395 24.844 1 33 299 SER A O 1
ATOM 2252 N N . PRO A 1 300 ? 28.656 -8.289 23.812 1 35.31 300 PRO A N 1
ATOM 2253 C CA . PRO A 1 300 ? 28.906 -9.125 25 1 35.31 300 PRO A CA 1
ATOM 2254 C C . PRO A 1 300 ? 30.281 -8.906 25.609 1 35.31 300 PRO A C 1
ATOM 2256 O O . PRO A 1 300 ? 31.281 -8.883 24.891 1 35.31 300 PRO A O 1
ATOM 2259 N N . ASP A 1 301 ? 30.578 -8.047 26.531 1 32.75 301 ASP A N 1
ATOM 2260 C CA . ASP A 1 301 ? 31.781 -8.023 27.359 1 32.75 301 ASP A CA 1
ATOM 2261 C C . ASP A 1 301 ? 32.094 -9.422 27.906 1 32.75 301 ASP A C 1
ATOM 2263 O O . ASP A 1 301 ? 31.203 -10.109 28.406 1 32.75 301 ASP A O 1
ATOM 2267 N N . MET A 1 302 ? 33.188 -10.141 27.375 1 30.77 302 MET A N 1
ATOM 2268 C CA . MET A 1 302 ? 34 -11.289 27.766 1 30.77 302 MET A CA 1
ATOM 2269 C C . MET A 1 302 ? 34.344 -11.234 29.25 1 30.77 302 MET A C 1
ATOM 2271 O O . MET A 1 302 ? 35.406 -10.695 29.609 1 30.77 302 MET A O 1
ATOM 2275 N N . GLU A 1 303 ? 33.5 -10.883 30.188 1 28.34 303 GLU A N 1
ATOM 2276 C CA . GLU A 1 303 ? 34.062 -10.891 31.547 1 28.34 303 GLU A CA 1
ATOM 2277 C C . GLU A 1 303 ? 34.469 -12.305 31.969 1 28.34 303 GLU A C 1
ATOM 2279 O O . GLU A 1 303 ? 35.219 -12.477 32.906 1 28.34 303 GLU A O 1
ATOM 2284 N N . GLY A 1 304 ? 33.812 -13.445 31.641 1 23.36 304 GLY A N 1
ATOM 2285 C CA . GLY A 1 304 ? 34.062 -14.508 32.594 1 23.36 304 GLY A CA 1
ATOM 2286 C C . GLY A 1 304 ? 35.5 -15.047 32.5 1 23.36 304 GLY A C 1
ATOM 2287 O O . GLY A 1 304 ? 35.844 -15.727 31.531 1 23.36 304 GLY A O 1
ATOM 2288 N N . ALA A 1 305 ? 36.5 -14.117 32.875 1 20.77 305 ALA A N 1
ATOM 2289 C CA . ALA A 1 305 ? 37.625 -14.719 33.625 1 20.77 305 ALA A CA 1
ATOM 2290 C C . ALA A 1 305 ? 37.219 -14.992 35.062 1 20.77 305 ALA A C 1
ATOM 2292 O O . ALA A 1 305 ? 36.531 -14.195 35.688 1 20.77 305 ALA A O 1
ATOM 2293 N N . MET B 1 1 ? 6.609 -43.219 -37.906 1 78.19 1 MET B N 1
ATOM 2294 C CA . MET B 1 1 ? 7.297 -43.438 -36.656 1 78.19 1 MET B CA 1
ATOM 2295 C C . MET B 1 1 ? 7.262 -44.938 -36.281 1 78.19 1 MET B C 1
ATOM 2297 O O . MET B 1 1 ? 8.305 -45.531 -36.031 1 78.19 1 MET B O 1
ATOM 2301 N N . ALA B 1 2 ? 6.129 -45.562 -36.312 1 80.19 2 ALA B N 1
ATOM 2302 C CA . ALA B 1 2 ? 6.016 -47 -35.969 1 80.19 2 ALA B CA 1
ATOM 2303 C C . ALA B 1 2 ? 6.887 -47.844 -36.906 1 80.19 2 ALA B C 1
ATOM 2305 O O . ALA B 1 2 ? 7.551 -48.781 -36.469 1 80.19 2 ALA B O 1
ATOM 2306 N N . VAL B 1 3 ? 6.895 -47.469 -38.156 1 85.06 3 VAL B N 1
ATOM 2307 C CA . VAL B 1 3 ? 7.691 -48.25 -39.125 1 85.06 3 VAL B CA 1
ATOM 2308 C C . VAL B 1 3 ? 9.172 -48.094 -38.812 1 85.06 3 VAL B C 1
ATOM 2310 O O . VAL B 1 3 ? 9.93 -49.062 -38.844 1 85.06 3 VAL B O 1
ATOM 2313 N N . ALA B 1 4 ? 9.523 -46.938 -38.469 1 81.69 4 ALA B N 1
ATOM 2314 C CA . ALA B 1 4 ? 10.922 -46.688 -38.094 1 81.69 4 ALA B CA 1
ATOM 2315 C C . ALA B 1 4 ? 11.328 -47.469 -36.875 1 81.69 4 ALA B C 1
ATOM 2317 O O . ALA B 1 4 ? 12.43 -48.031 -36.812 1 81.69 4 ALA B O 1
ATOM 2318 N N . GLU B 1 5 ? 10.531 -47.625 -35.906 1 86 5 GLU B N 1
ATOM 2319 C CA . GLU B 1 5 ? 10.797 -48.281 -34.656 1 86 5 GLU B CA 1
ATOM 2320 C C . GLU B 1 5 ? 10.844 -49.812 -34.812 1 86 5 GLU B C 1
ATOM 2322 O O . GLU B 1 5 ? 11.68 -50.469 -34.219 1 86 5 GLU B O 1
ATOM 2327 N N . ASN B 1 6 ? 9.984 -50.312 -35.625 1 84.5 6 ASN B N 1
ATOM 2328 C CA . ASN B 1 6 ? 9.852 -51.75 -35.781 1 84.5 6 ASN B CA 1
ATOM 2329 C C . ASN B 1 6 ? 10.719 -52.281 -36.906 1 84.5 6 ASN B C 1
ATOM 2331 O O . ASN B 1 6 ? 10.992 -53.5 -36.969 1 84.5 6 ASN B O 1
ATOM 2335 N N . GLY B 1 7 ? 11.164 -51.406 -37.812 1 87.88 7 GLY B N 1
ATOM 2336 C CA . GLY B 1 7 ? 11.945 -51.781 -38.969 1 87.88 7 GLY B CA 1
ATOM 2337 C C . GLY B 1 7 ? 11.18 -52.688 -39.938 1 87.88 7 GLY B C 1
ATOM 2338 O O . GLY B 1 7 ? 11.781 -53.438 -40.719 1 87.88 7 GLY B O 1
ATOM 2339 N N . SER B 1 8 ? 9.867 -52.75 -39.688 1 90.19 8 SER B N 1
ATOM 2340 C CA . SER B 1 8 ? 9 -53.625 -40.5 1 90.19 8 SER B CA 1
ATOM 2341 C C . SER B 1 8 ? 7.613 -53 -40.656 1 90.19 8 SER B C 1
ATOM 2343 O O . SER B 1 8 ? 7.043 -52.5 -39.688 1 90.19 8 SER B O 1
ATOM 2345 N N . PHE B 1 9 ? 7.094 -53 -41.906 1 89.25 9 PHE B N 1
ATOM 2346 C CA . PHE B 1 9 ? 5.75 -52.5 -42.156 1 89.25 9 PHE B CA 1
ATOM 2347 C C . PHE B 1 9 ? 4.703 -53.375 -41.5 1 89.25 9 PHE B C 1
ATOM 2349 O O . PHE B 1 9 ? 3.709 -52.875 -40.969 1 89.25 9 PHE B O 1
ATOM 2356 N N . THR B 1 10 ? 5.062 -54.688 -41.531 1 89.44 10 THR B N 1
ATOM 2357 C CA . THR B 1 10 ? 4.113 -55.625 -40.969 1 89.44 10 THR B CA 1
ATOM 2358 C C . THR B 1 10 ? 4.031 -55.469 -39.438 1 89.44 10 THR B C 1
ATOM 2360 O O . THR B 1 10 ? 2.938 -55.375 -38.875 1 89.44 10 THR B O 1
ATOM 2363 N N . ARG B 1 11 ? 5.164 -55.375 -38.875 1 89.06 11 ARG B N 1
ATOM 2364 C CA . ARG B 1 11 ? 5.203 -55.219 -37.438 1 89.06 11 ARG B CA 1
ATOM 2365 C C . ARG B 1 11 ? 4.637 -53.875 -37 1 89.06 11 ARG B C 1
ATOM 2367 O O . ARG B 1 11 ? 3.957 -53.781 -35.969 1 89.06 11 ARG B O 1
ATOM 2374 N N . ALA B 1 12 ? 4.91 -52.875 -37.781 1 88.12 12 ALA B N 1
ATOM 2375 C CA . ALA B 1 12 ? 4.383 -51.531 -37.5 1 88.12 12 ALA B CA 1
ATOM 2376 C C . ALA B 1 12 ? 2.861 -51.531 -37.594 1 88.12 12 ALA B C 1
ATOM 2378 O O . ALA B 1 12 ? 2.18 -50.906 -36.781 1 88.12 12 ALA B O 1
ATOM 2379 N N . ALA B 1 13 ? 2.34 -52.156 -38.531 1 87.56 13 ALA B N 1
ATOM 2380 C CA . ALA B 1 13 ? 0.893 -52.219 -38.75 1 87.56 13 ALA B CA 1
ATOM 2381 C C . ALA B 1 13 ? 0.221 -52.938 -37.562 1 87.56 13 ALA B C 1
ATOM 2383 O O . ALA B 1 13 ? -0.836 -52.5 -37.094 1 87.56 13 ALA B O 1
ATOM 2384 N N . GLU B 1 14 ? 0.873 -53.969 -37.156 1 87.56 14 GLU B N 1
ATOM 2385 C CA . GLU B 1 14 ? 0.366 -54.719 -36.031 1 87.56 14 GLU B CA 1
ATOM 2386 C C . GLU B 1 14 ? 0.318 -53.812 -34.781 1 87.56 14 GLU B C 1
ATOM 2388 O O . GLU B 1 14 ? -0.669 -53.844 -34.031 1 87.56 14 GLU B O 1
ATOM 2393 N N . GLN B 1 15 ? 1.357 -53.062 -34.688 1 84.38 15 GLN B N 1
ATOM 2394 C CA . GLN B 1 15 ? 1.438 -52.156 -33.531 1 84.38 15 GLN B CA 1
ATOM 2395 C C . GLN B 1 15 ? 0.337 -51.094 -33.594 1 84.38 15 GLN B C 1
ATOM 2397 O O . GLN B 1 15 ? -0.226 -50.719 -32.562 1 84.38 15 GLN B O 1
ATOM 2402 N N . LEU B 1 16 ? -0.007 -50.656 -34.719 1 84.12 16 LEU B N 1
ATOM 2403 C CA . LEU B 1 16 ? -0.968 -49.594 -34.906 1 84.12 16 LEU B CA 1
ATOM 2404 C C . LEU B 1 16 ? -2.387 -50.125 -35.031 1 84.12 16 LEU B C 1
ATOM 2406 O O . LEU B 1 16 ? -3.352 -49.375 -35.062 1 84.12 16 LEU B O 1
ATOM 2410 N N . GLY B 1 17 ? -2.51 -51.469 -35.125 1 85.25 17 GLY B N 1
ATOM 2411 C CA . GLY B 1 17 ? -3.816 -52.094 -35.219 1 85.25 17 GLY B CA 1
ATOM 2412 C C . GLY B 1 17 ? -4.457 -51.969 -36.594 1 85.25 17 GLY B C 1
ATOM 2413 O O . GLY B 1 17 ? -5.684 -51.844 -36.688 1 85.25 17 GLY B O 1
ATOM 2414 N N . ILE B 1 18 ? -3.643 -51.781 -37.5 1 85.25 18 ILE B N 1
ATOM 2415 C CA . ILE B 1 18 ? -4.164 -51.719 -38.875 1 85.25 18 ILE B CA 1
ATOM 2416 C C . ILE B 1 18 ? -3.5 -52.781 -39.75 1 85.25 18 ILE B C 1
ATOM 2418 O O . ILE B 1 18 ? -2.57 -53.438 -39.312 1 85.25 18 ILE B O 1
ATOM 2422 N N . GLU B 1 19 ? -4.117 -52.969 -40.906 1 87.44 19 GLU B N 1
ATOM 2423 C CA . GLU B 1 19 ? -3.525 -53.906 -41.844 1 87.44 19 GLU B CA 1
ATOM 2424 C C . GLU B 1 19 ? -2.293 -53.281 -42.531 1 87.44 19 GLU B C 1
ATOM 2426 O O . GLU B 1 19 ? -2.156 -52.062 -42.594 1 87.44 19 GLU B O 1
ATOM 2431 N N . GLN B 1 20 ? -1.409 -54.156 -42.938 1 87.62 20 GLN B N 1
ATOM 2432 C CA . GLN B 1 20 ? -0.137 -53.719 -43.5 1 87.62 20 GLN B CA 1
ATOM 2433 C C . GLN B 1 20 ? -0.351 -52.969 -44.812 1 87.62 20 GLN B C 1
ATOM 2435 O O . GLN B 1 20 ? 0.293 -51.938 -45.031 1 87.62 20 GLN B O 1
ATOM 2440 N N . PRO B 1 21 ? -1.315 -53.281 -45.656 1 88.94 21 PRO B N 1
ATOM 2441 C CA . PRO B 1 21 ? -1.428 -52.562 -46.938 1 88.94 21 PRO B CA 1
ATOM 2442 C C . PRO B 1 21 ? -1.839 -51.094 -46.75 1 88.94 21 PRO B C 1
ATOM 2444 O O . PRO B 1 21 ? -1.245 -50.188 -47.344 1 88.94 21 PRO B O 1
ATOM 2447 N N . PRO B 1 22 ? -2.738 -50.906 -45.906 1 86.44 22 PRO B N 1
ATOM 2448 C CA . PRO B 1 22 ? -3.092 -49.5 -45.688 1 86.44 22 PRO B CA 1
ATOM 2449 C C . PRO B 1 22 ? -1.933 -48.688 -45.125 1 86.44 22 PRO B C 1
ATOM 2451 O O . PRO B 1 22 ? -1.765 -47.5 -45.5 1 86.44 22 PRO B O 1
ATOM 2454 N N . LEU B 1 23 ? -1.172 -49.156 -44.281 1 87.31 23 LEU B N 1
ATOM 2455 C CA . LEU B 1 23 ? -0.015 -48.469 -43.719 1 87.31 23 LEU B CA 1
ATOM 2456 C C . LEU B 1 23 ? 1.025 -48.188 -44.812 1 87.31 23 LEU B C 1
ATOM 2458 O O . LEU B 1 23 ? 1.563 -47.094 -44.906 1 87.31 23 LEU B O 1
ATOM 2462 N N . SER B 1 24 ? 1.344 -49.25 -45.594 1 88.88 24 SER B N 1
ATOM 2463 C CA . SER B 1 24 ? 2.305 -49.094 -46.688 1 88.88 24 SER B CA 1
ATOM 2464 C C . SER B 1 24 ? 1.86 -48.031 -47.688 1 88.88 24 SER B C 1
ATOM 2466 O O . SER B 1 24 ? 2.672 -47.219 -48.156 1 88.88 24 SER B O 1
ATOM 2468 N N . GLN B 1 25 ? 0.56 -47.969 -47.844 1 86.44 25 GLN B N 1
ATOM 2469 C CA . GLN B 1 25 ? 0.003 -47 -48.75 1 86.44 25 GLN B CA 1
ATOM 2470 C C . GLN B 1 25 ? 0.127 -45.562 -48.188 1 86.44 25 GLN B C 1
ATOM 2472 O O . GLN B 1 25 ? 0.432 -44.625 -48.906 1 86.44 25 GLN B O 1
ATOM 2477 N N . GLN B 1 26 ? -0.15 -45.469 -47 1 86.56 26 GLN B N 1
ATOM 2478 C CA . GLN B 1 26 ? -0.042 -44.188 -46.312 1 86.56 26 GLN B CA 1
ATOM 2479 C C . GLN B 1 26 ? 1.389 -43.656 -46.375 1 86.56 26 GLN B C 1
ATOM 2481 O O . GLN B 1 26 ? 1.608 -42.469 -46.594 1 86.56 26 GLN B O 1
ATOM 2486 N N . ILE B 1 27 ? 2.328 -44.5 -46.156 1 87.5 27 ILE B N 1
ATOM 2487 C CA . ILE B 1 27 ? 3.734 -44.125 -46.156 1 87.5 27 ILE B CA 1
ATOM 2488 C C . ILE B 1 27 ? 4.141 -43.75 -47.594 1 87.5 27 ILE B C 1
ATOM 2490 O O . ILE B 1 27 ? 4.836 -42.75 -47.812 1 87.5 27 ILE B O 1
ATOM 2494 N N . LYS B 1 28 ? 3.688 -44.469 -48.531 1 88.44 28 LYS B N 1
ATOM 2495 C CA . LYS B 1 28 ? 3.967 -44.156 -49.906 1 88.44 28 LYS B CA 1
ATOM 2496 C C . LYS B 1 28 ? 3.363 -42.812 -50.312 1 88.44 28 LYS B C 1
ATOM 2498 O O . LYS B 1 28 ? 3.998 -42.031 -51.031 1 88.44 28 LYS B O 1
ATOM 2503 N N . GLN B 1 29 ? 2.188 -42.656 -49.906 1 83.5 29 GLN B N 1
ATOM 2504 C CA . GLN B 1 29 ? 1.53 -41.375 -50.188 1 83.5 29 GLN B CA 1
ATOM 2505 C C . GLN B 1 29 ? 2.301 -40.219 -49.562 1 83.5 29 GLN B C 1
ATOM 2507 O O . GLN B 1 29 ? 2.467 -39.156 -50.188 1 83.5 29 GLN B O 1
ATOM 2512 N N . LEU B 1 30 ? 2.766 -40.375 -48.375 1 84.56 30 LEU B N 1
ATOM 2513 C CA . LEU B 1 30 ? 3.551 -39.344 -47.688 1 84.56 30 LEU B CA 1
ATOM 2514 C C . LEU B 1 30 ? 4.859 -39.062 -48.438 1 84.56 30 LEU B C 1
ATOM 2516 O O . LEU B 1 30 ? 5.258 -37.906 -48.594 1 84.56 30 LEU B O 1
ATOM 2520 N N . GLU B 1 31 ? 5.473 -40.188 -48.906 1 84.06 31 GLU B N 1
ATOM 2521 C CA . GLU B 1 31 ? 6.711 -40.062 -49.688 1 84.06 31 GLU B CA 1
ATOM 2522 C C . GLU B 1 31 ? 6.477 -39.312 -51 1 84.06 31 GLU B C 1
ATOM 2524 O O . GLU B 1 31 ? 7.27 -38.469 -51.375 1 84.06 31 GLU B O 1
ATOM 2529 N N . ASN B 1 32 ? 5.344 -39.594 -51.531 1 84.19 32 ASN B N 1
ATOM 2530 C CA . ASN B 1 32 ? 4.98 -38.906 -52.781 1 84.19 32 ASN B CA 1
ATOM 2531 C C . ASN B 1 32 ? 4.707 -37.438 -52.562 1 84.19 32 ASN B C 1
ATOM 2533 O O . ASN B 1 32 ? 5.152 -36.594 -53.312 1 84.19 32 ASN B O 1
ATOM 2537 N N . GLU B 1 33 ? 4.031 -37.188 -51.562 1 81.62 33 GLU B N 1
ATOM 2538 C CA . GLU B 1 33 ? 3.697 -35.812 -51.25 1 81.62 33 GLU B CA 1
ATOM 2539 C C . GLU B 1 33 ? 4.949 -35 -50.906 1 81.62 33 GLU B C 1
ATOM 2541 O O . GLU B 1 33 ? 5.051 -33.844 -51.281 1 81.62 33 GLU B O 1
ATOM 2546 N N . LEU B 1 34 ? 5.863 -35.656 -50.312 1 80.25 34 LEU B N 1
ATOM 2547 C CA . LEU B 1 34 ? 7.082 -35 -49.875 1 80.25 34 LEU B CA 1
ATOM 2548 C C . LEU B 1 34 ? 8.141 -35.031 -50.969 1 80.25 34 LEU B C 1
ATOM 2550 O O . LEU B 1 34 ? 9.102 -34.25 -50.938 1 80.25 34 LEU B O 1
ATOM 2554 N N . GLY B 1 35 ? 7.938 -35.906 -51.875 1 82.19 35 GLY B N 1
ATOM 2555 C CA . GLY B 1 35 ? 8.867 -36.062 -53 1 82.19 35 GLY B CA 1
ATOM 2556 C C . GLY B 1 35 ? 10.164 -36.719 -52.594 1 82.19 35 GLY B C 1
ATOM 2557 O O . GLY B 1 35 ? 11.203 -36.5 -53.219 1 82.19 35 GLY B O 1
ATOM 2558 N N . VAL B 1 36 ? 10.094 -37.375 -51.5 1 82.38 36 VAL B N 1
ATOM 2559 C CA . VAL B 1 36 ? 11.281 -38.062 -51 1 82.38 36 VAL B CA 1
ATOM 2560 C C . VAL B 1 36 ? 10.906 -39.469 -50.594 1 82.38 36 VAL B C 1
ATOM 2562 O O . VAL B 1 36 ? 9.734 -39.75 -50.312 1 82.38 36 VAL B O 1
ATOM 2565 N N . LEU B 1 37 ? 11.922 -40.406 -50.562 1 86.56 37 LEU B N 1
ATOM 2566 C CA . LEU B 1 37 ? 11.75 -41.719 -49.969 1 86.56 37 LEU B CA 1
ATOM 2567 C C . LEU B 1 37 ? 12.148 -41.719 -48.5 1 86.56 37 LEU B C 1
ATOM 2569 O O . LEU B 1 37 ? 13.25 -41.281 -48.156 1 86.56 37 LEU B O 1
ATOM 2573 N N . LEU B 1 38 ? 11.273 -42.156 -47.75 1 88.19 38 LEU B N 1
ATOM 2574 C CA . LEU B 1 38 ? 11.516 -42.188 -46.312 1 88.19 38 LEU B CA 1
ATOM 2575 C C . LEU B 1 38 ? 12.172 -43.5 -45.875 1 88.19 38 LEU B C 1
ATOM 2577 O O . LEU B 1 38 ? 12.992 -43.531 -44.969 1 88.19 38 LEU B O 1
ATOM 2581 N N . PHE B 1 39 ? 11.789 -44.562 -46.562 1 90.12 39 PHE B N 1
ATOM 2582 C CA . PHE B 1 39 ? 12.266 -45.875 -46.188 1 90.12 39 PHE B CA 1
ATOM 2583 C C . PHE B 1 39 ? 12.898 -46.562 -47.375 1 90.12 39 PHE B C 1
ATOM 2585 O O . PHE B 1 39 ? 12.469 -46.375 -48.531 1 90.12 39 PHE B O 1
ATOM 2592 N N . GLN B 1 40 ? 14.031 -47.312 -47.062 1 88.38 40 GLN B N 1
ATOM 2593 C CA . GLN B 1 40 ? 14.633 -48.219 -48.031 1 88.38 40 GLN B CA 1
ATOM 2594 C C . GLN B 1 40 ? 14.344 -49.688 -47.688 1 88.38 40 GLN B C 1
ATOM 2596 O O . GLN B 1 40 ? 14.477 -50.062 -46.531 1 88.38 40 GLN B O 1
ATOM 2601 N N . ARG B 1 41 ? 13.836 -50.375 -48.656 1 83.31 41 ARG B N 1
ATOM 2602 C CA . ARG B 1 41 ? 13.555 -51.812 -48.438 1 83.31 41 ARG B CA 1
ATOM 2603 C C . ARG B 1 41 ? 14.828 -52.625 -48.562 1 83.31 41 ARG B C 1
ATOM 2605 O O . ARG B 1 41 ? 15.641 -52.438 -49.469 1 83.31 41 ARG B O 1
ATOM 2612 N N . LEU B 1 42 ? 15.125 -53.375 -47.531 1 83.12 42 LEU B N 1
ATOM 2613 C CA . LEU B 1 42 ? 16.266 -54.281 -47.469 1 83.12 42 LEU B CA 1
ATOM 2614 C C . LEU B 1 42 ? 15.828 -55.719 -47.688 1 83.12 42 LEU B C 1
ATOM 2616 O O . LEU B 1 42 ? 14.633 -56 -47.812 1 83.12 42 LEU B O 1
ATOM 2620 N N . THR B 1 43 ? 16.859 -56.625 -47.844 1 83.81 43 THR B N 1
ATOM 2621 C CA . THR B 1 43 ? 16.562 -58.062 -47.969 1 83.81 43 THR B CA 1
ATOM 2622 C C . THR B 1 43 ? 15.703 -58.531 -46.781 1 83.81 43 THR B C 1
ATOM 2624 O O . THR B 1 43 ? 14.781 -59.312 -46.969 1 83.81 43 THR B O 1
ATOM 2627 N N . ARG B 1 44 ? 16.125 -57.938 -45.719 1 80.19 44 ARG B N 1
ATOM 2628 C CA . ARG B 1 44 ? 15.328 -58.25 -44.531 1 80.19 44 ARG B CA 1
ATOM 2629 C C . ARG B 1 44 ? 14.891 -56.938 -43.844 1 80.19 44 ARG B C 1
ATOM 2631 O O . ARG B 1 44 ? 15.719 -56.219 -43.281 1 80.19 44 ARG B O 1
ATOM 2638 N N . GLY B 1 45 ? 13.688 -56.625 -44.094 1 84.56 45 GLY B N 1
ATOM 2639 C CA . GLY B 1 45 ? 13.109 -55.531 -43.344 1 84.56 45 GLY B CA 1
ATOM 2640 C C . GLY B 1 45 ? 13.227 -54.188 -44.062 1 84.56 45 GLY B C 1
ATOM 2641 O O . GLY B 1 45 ? 13.398 -54.156 -45.281 1 84.56 45 GLY B O 1
ATOM 2642 N N . VAL B 1 46 ? 12.852 -53 -43.312 1 88.31 46 VAL B N 1
ATOM 2643 C CA . VAL B 1 46 ? 12.891 -51.656 -43.906 1 88.31 46 VAL B CA 1
ATOM 2644 C C . VAL B 1 46 ? 13.766 -50.75 -43.031 1 88.31 46 VAL B C 1
ATOM 2646 O O . VAL B 1 46 ? 13.852 -50.969 -41.812 1 88.31 46 VAL B O 1
ATOM 2649 N N . ARG B 1 47 ? 14.602 -49.938 -43.656 1 86.94 47 ARG B N 1
ATOM 2650 C CA . ARG B 1 47 ? 15.414 -48.969 -42.938 1 86.94 47 ARG B CA 1
ATOM 2651 C C . ARG B 1 47 ? 15.125 -47.531 -43.438 1 86.94 47 ARG B C 1
ATOM 2653 O O . ARG B 1 47 ? 14.805 -47.344 -44.625 1 86.94 47 ARG B O 1
ATOM 2660 N N . LEU B 1 48 ? 15.258 -46.594 -42.5 1 85.56 48 LEU B N 1
ATOM 2661 C CA . LEU B 1 48 ? 15.086 -45.219 -42.875 1 85.56 48 LEU B CA 1
ATOM 2662 C C . LEU B 1 48 ? 16.219 -44.75 -43.781 1 85.56 48 LEU B C 1
ATOM 2664 O O . LEU B 1 48 ? 17.375 -45.125 -43.594 1 85.56 48 LEU B O 1
ATOM 2668 N N . THR B 1 49 ? 15.828 -43.938 -44.844 1 83.12 49 THR B N 1
ATOM 2669 C CA . THR B 1 49 ? 16.828 -43.219 -45.625 1 83.12 49 THR B CA 1
ATOM 2670 C C . THR B 1 49 ? 17.438 -42.094 -44.812 1 83.12 49 THR B C 1
ATOM 2672 O O . THR B 1 49 ? 16.984 -41.781 -43.719 1 83.12 49 THR B O 1
ATOM 2675 N N . ASP B 1 50 ? 18.484 -41.5 -45.281 1 78.5 50 ASP B N 1
ATOM 2676 C CA . ASP B 1 50 ? 19.062 -40.344 -44.625 1 78.5 50 ASP B CA 1
ATOM 2677 C C . ASP B 1 50 ? 18.031 -39.219 -44.469 1 78.5 50 ASP B C 1
ATOM 2679 O O . ASP B 1 50 ? 17.953 -38.594 -43.406 1 78.5 50 ASP B O 1
ATOM 2683 N N . ILE B 1 51 ? 17.312 -39 -45.469 1 78.12 51 ILE B N 1
ATOM 2684 C CA . ILE B 1 51 ? 16.234 -38.031 -45.406 1 78.12 51 ILE B CA 1
ATOM 2685 C C . ILE B 1 51 ? 15.148 -38.469 -44.438 1 78.12 51 ILE B C 1
ATOM 2687 O O . ILE B 1 51 ? 14.586 -37.656 -43.719 1 78.12 51 ILE B O 1
ATOM 2691 N N . GLY B 1 52 ? 14.898 -39.75 -44.438 1 81.19 52 GLY B N 1
ATOM 2692 C CA . GLY B 1 52 ? 13.938 -40.312 -43.5 1 81.19 52 GLY B CA 1
ATOM 2693 C C . GLY B 1 52 ? 14.312 -40.094 -42.062 1 81.19 52 GLY B C 1
ATOM 2694 O O . GLY B 1 52 ? 13.453 -39.781 -41.219 1 81.19 52 GLY B O 1
ATOM 2695 N N . LEU B 1 53 ? 15.547 -40.188 -41.781 1 79.56 53 LEU B N 1
ATOM 2696 C CA . LEU B 1 53 ? 16.047 -39.969 -40.438 1 79.56 53 LEU B CA 1
ATOM 2697 C C . LEU B 1 53 ? 15.828 -38.531 -40 1 79.56 53 LEU B C 1
ATOM 2699 O O . LEU B 1 53 ? 15.398 -38.281 -38.875 1 79.56 53 LEU B O 1
ATOM 2703 N N . VAL B 1 54 ? 16.078 -37.562 -40.844 1 73.19 54 VAL B N 1
ATOM 2704 C CA . VAL B 1 54 ? 15.906 -36.156 -40.562 1 73.19 54 VAL B CA 1
ATOM 2705 C C . VAL B 1 54 ? 14.422 -35.844 -40.375 1 73.19 54 VAL B C 1
ATOM 2707 O O . VAL B 1 54 ? 14.047 -35.156 -39.406 1 73.19 54 VAL B O 1
ATOM 2710 N N . LEU B 1 55 ? 13.664 -36.406 -41.281 1 78.75 55 LEU B N 1
ATOM 2711 C CA . LEU B 1 55 ? 12.234 -36.125 -41.219 1 78.75 55 LEU B CA 1
ATOM 2712 C C . LEU B 1 55 ? 11.578 -36.812 -40.031 1 78.75 55 LEU B C 1
ATOM 2714 O O . LEU B 1 55 ? 10.625 -36.281 -39.469 1 78.75 55 LEU B O 1
ATOM 2718 N N . LEU B 1 56 ? 12.133 -37.969 -39.625 1 78.19 56 LEU B N 1
ATOM 2719 C CA . LEU B 1 56 ? 11.641 -38.625 -38.438 1 78.19 56 LEU B CA 1
ATOM 2720 C C . LEU B 1 56 ? 11.875 -37.75 -37.188 1 78.19 56 LEU B C 1
ATOM 2722 O O . LEU B 1 56 ? 10.984 -37.625 -36.344 1 78.19 56 LEU B O 1
ATOM 2726 N N . ASP B 1 57 ? 13 -37.156 -37.125 1 77 57 ASP B N 1
ATOM 2727 C CA . ASP B 1 57 ? 13.312 -36.281 -36 1 77 57 ASP B CA 1
ATOM 2728 C C . ASP B 1 57 ? 12.383 -35.062 -36 1 77 57 ASP B C 1
ATOM 2730 O O . ASP B 1 57 ? 11.891 -34.656 -34.938 1 77 57 ASP B O 1
ATOM 2734 N N . GLN B 1 58 ? 12.164 -34.531 -37.156 1 68.81 58 GLN B N 1
ATOM 2735 C CA . GLN B 1 58 ? 11.258 -33.406 -37.281 1 68.81 58 GLN B CA 1
ATOM 2736 C C . GLN B 1 58 ? 9.82 -33.812 -36.938 1 68.81 58 GLN B C 1
ATOM 2738 O O . GLN B 1 58 ? 9.102 -33.062 -36.281 1 68.81 58 GLN B O 1
ATOM 2743 N N . ALA B 1 59 ? 9.422 -35 -37.406 1 75.5 59 ALA B N 1
ATOM 2744 C CA . ALA B 1 59 ? 8.086 -35.5 -37.125 1 75.5 59 ALA B CA 1
ATOM 2745 C C . ALA B 1 59 ? 7.902 -35.719 -35.625 1 75.5 59 ALA B C 1
ATOM 2747 O O . ALA B 1 59 ? 6.855 -35.375 -35.062 1 75.5 59 ALA B O 1
ATOM 2748 N N . ARG B 1 60 ? 8.906 -36.188 -34.969 1 74.25 60 ARG B N 1
ATOM 2749 C CA . ARG B 1 60 ? 8.875 -36.344 -33.531 1 74.25 60 ARG B CA 1
ATOM 2750 C C . ARG B 1 60 ? 8.727 -35 -32.812 1 74.25 60 ARG B C 1
ATOM 2752 O O . ARG B 1 60 ? 7.949 -34.875 -31.875 1 74.25 60 ARG B O 1
ATOM 2759 N N . ALA B 1 61 ? 9.445 -34.062 -33.312 1 70.75 61 ALA B N 1
ATOM 2760 C CA . ALA B 1 61 ? 9.359 -32.719 -32.75 1 70.75 61 ALA B CA 1
ATOM 2761 C C . ALA B 1 61 ? 7.973 -32.125 -32.969 1 70.75 61 ALA B C 1
ATOM 2763 O O . ALA B 1 61 ? 7.398 -31.516 -32.062 1 70.75 61 ALA B O 1
ATOM 2764 N N . LEU B 1 62 ? 7.492 -32.312 -34.188 1 63.62 62 LEU B N 1
ATOM 2765 C CA . LEU B 1 62 ? 6.176 -31.781 -34.531 1 63.62 62 LEU B CA 1
ATOM 2766 C C . LEU B 1 62 ? 5.09 -32.469 -33.688 1 63.62 62 LEU B C 1
ATOM 2768 O O . LEU B 1 62 ? 4.176 -31.781 -33.188 1 63.62 62 LEU B O 1
ATOM 2772 N N . LEU B 1 63 ? 5.152 -33.781 -33.531 1 65.56 63 LEU B N 1
ATOM 2773 C CA . LEU B 1 63 ? 4.184 -34.5 -32.719 1 65.56 63 LEU B CA 1
ATOM 2774 C C . LEU B 1 63 ? 4.312 -34.125 -31.25 1 65.56 63 LEU B C 1
ATOM 2776 O O . LEU B 1 63 ? 3.311 -34.031 -30.547 1 65.56 63 LEU B O 1
ATOM 2780 N N . GLY B 1 64 ? 5.547 -33.906 -30.859 1 69.06 64 GLY B N 1
ATOM 2781 C CA . GLY B 1 64 ? 5.762 -33.406 -29.516 1 69.06 64 GLY B CA 1
ATOM 2782 C C . GLY B 1 64 ? 5.145 -32.031 -29.297 1 69.06 64 GLY B C 1
ATOM 2783 O O . GLY B 1 64 ? 4.484 -31.797 -28.281 1 69.06 64 GLY B O 1
ATOM 2784 N N . MET B 1 65 ? 5.383 -31.219 -30.297 1 62.16 65 MET B N 1
ATOM 2785 C CA . MET B 1 65 ? 4.793 -29.891 -30.234 1 62.16 65 MET B CA 1
ATOM 2786 C C . MET B 1 65 ? 3.27 -29.969 -30.25 1 62.16 65 MET B C 1
ATOM 2788 O O . MET B 1 65 ? 2.598 -29.234 -29.516 1 62.16 65 MET B O 1
ATOM 2792 N N . GLN B 1 66 ? 2.789 -30.844 -31.109 1 60.22 66 GLN B N 1
ATOM 2793 C CA . GLN B 1 66 ? 1.344 -31.047 -31.188 1 60.22 66 GLN B CA 1
ATOM 2794 C C . GLN B 1 66 ? 0.793 -31.547 -29.844 1 60.22 66 GLN B C 1
ATOM 2796 O O . GLN B 1 66 ? -0.24 -31.062 -29.375 1 60.22 66 GLN B O 1
ATOM 2801 N N . ARG B 1 67 ? 1.421 -32.562 -29.266 1 64.25 67 ARG B N 1
ATOM 2802 C CA . ARG B 1 67 ? 1.011 -33.062 -27.969 1 64.25 67 ARG B CA 1
ATOM 2803 C C . ARG B 1 67 ? 1.066 -31.984 -26.906 1 64.25 67 ARG B C 1
ATOM 2805 O O . ARG B 1 67 ? 0.153 -31.859 -26.094 1 64.25 67 ARG B O 1
ATOM 2812 N N . GLN B 1 68 ? 2.117 -31.312 -27.016 1 61.84 68 GLN B N 1
ATOM 2813 C CA . GLN B 1 68 ? 2.25 -30.188 -26.078 1 61.84 68 GLN B CA 1
ATOM 2814 C C . GLN B 1 68 ? 1.151 -29.156 -26.297 1 61.84 68 GLN B C 1
ATOM 2816 O O . GLN B 1 68 ? 0.584 -28.625 -25.344 1 61.84 68 GLN B O 1
ATOM 2821 N N . PHE B 1 69 ? 0.884 -28.906 -27.547 1 56.09 69 PHE B N 1
ATOM 2822 C CA . PHE B 1 69 ? -0.184 -27.984 -27.906 1 56.09 69 PHE B CA 1
ATOM 2823 C C . PHE B 1 69 ? -1.525 -28.469 -27.375 1 56.09 69 PHE B C 1
ATOM 2825 O O . PHE B 1 69 ? -2.254 -27.703 -26.734 1 56.09 69 PHE B O 1
ATOM 2832 N N . LEU B 1 70 ? -1.811 -29.719 -27.641 1 60 70 LEU B N 1
ATOM 2833 C CA . LEU B 1 70 ? -3.076 -30.281 -27.188 1 60 70 LEU B CA 1
ATOM 2834 C C . LEU B 1 70 ? -3.137 -30.328 -25.672 1 60 70 LEU B C 1
ATOM 2836 O O . LEU B 1 70 ? -4.172 -30.016 -25.078 1 60 70 LEU B O 1
ATOM 2840 N N . SER B 1 71 ? -2.039 -30.719 -25.094 1 61.66 71 SER B N 1
ATOM 2841 C CA . SER B 1 71 ? -1.961 -30.719 -23.641 1 61.66 71 SER B CA 1
ATOM 2842 C C . SER B 1 71 ? -2.158 -29.328 -23.062 1 61.66 71 SER B C 1
ATOM 2844 O O . SER B 1 71 ? -2.896 -29.141 -22.094 1 61.66 71 SER B O 1
ATOM 2846 N N . THR B 1 72 ? -1.523 -28.453 -23.688 1 58.25 72 THR B N 1
ATOM 2847 C CA . THR B 1 72 ? -1.681 -27.062 -23.266 1 58.25 72 THR B CA 1
ATOM 2848 C C . THR B 1 72 ? -3.119 -26.594 -23.469 1 58.25 72 THR B C 1
ATOM 2850 O O . THR B 1 72 ? -3.707 -25.969 -22.578 1 58.25 72 THR B O 1
ATOM 2853 N N . ALA B 1 73 ? -3.625 -26.953 -24.609 1 58.72 73 ALA B N 1
ATOM 2854 C CA . ALA B 1 73 ? -5 -26.562 -24.906 1 58.72 73 ALA B CA 1
ATOM 2855 C C . ALA B 1 73 ? -5.977 -27.172 -23.922 1 58.72 73 ALA B C 1
ATOM 2857 O O . ALA B 1 73 ? -6.883 -26.484 -23.422 1 58.72 73 ALA B O 1
ATOM 2858 N N . ARG B 1 74 ? -5.742 -28.484 -23.672 1 61.28 74 ARG B N 1
ATOM 2859 C CA . ARG B 1 74 ? -6.598 -29.141 -22.688 1 61.28 74 ARG B CA 1
ATOM 2860 C C . ARG B 1 74 ? -6.395 -28.562 -21.297 1 61.28 74 ARG B C 1
ATOM 2862 O O . ARG B 1 74 ? -7.359 -28.359 -20.562 1 61.28 74 ARG B O 1
ATOM 2869 N N . GLY B 1 75 ? -5.18 -28.375 -20.984 1 61.59 75 GLY B N 1
ATOM 2870 C CA . GLY B 1 75 ? -4.879 -27.766 -19.703 1 61.59 75 GLY B CA 1
ATOM 2871 C C . GLY B 1 75 ? -5.48 -26.375 -19.547 1 61.59 75 GLY B C 1
ATOM 2872 O O . GLY B 1 75 ? -5.992 -26.031 -18.484 1 61.59 75 GLY B O 1
ATOM 2873 N N . LEU B 1 76 ? -5.43 -25.75 -20.578 1 61.38 76 LEU B N 1
ATOM 2874 C CA . LEU B 1 76 ? -6.055 -24.422 -20.609 1 61.38 76 LEU B CA 1
ATOM 2875 C C . LEU B 1 76 ? -7.566 -24.531 -20.453 1 61.38 76 LEU B C 1
ATOM 2877 O O . LEU B 1 76 ? -8.18 -23.797 -19.688 1 61.38 76 LEU B O 1
ATOM 2881 N N . ALA B 1 77 ? -8.055 -25.547 -21.125 1 66.69 77 ALA B N 1
ATOM 2882 C CA . ALA B 1 77 ? -9.5 -25.75 -21.094 1 66.69 77 ALA B CA 1
ATOM 2883 C C . ALA B 1 77 ? -9.969 -26.156 -19.703 1 66.69 77 ALA B C 1
ATOM 2885 O O . ALA B 1 77 ? -11.07 -25.797 -19.281 1 66.69 77 ALA B O 1
ATOM 2886 N N . ARG B 1 78 ? -9.109 -26.891 -19.031 1 65.81 78 ARG B N 1
ATOM 2887 C CA . ARG B 1 78 ? -9.477 -27.375 -17.703 1 65.81 78 ARG B CA 1
ATOM 2888 C C . ARG B 1 78 ? -9.062 -26.375 -16.625 1 65.81 78 ARG B C 1
ATOM 2890 O O . ARG B 1 78 ? -9.352 -26.562 -15.438 1 65.81 78 ARG B O 1
ATOM 2897 N N . GLY B 1 79 ? -8.445 -25.344 -17.062 1 72.12 79 GLY B N 1
ATOM 2898 C CA . GLY B 1 79 ? -8.008 -24.328 -16.125 1 72.12 79 GLY B CA 1
ATOM 2899 C C . GLY B 1 79 ? -6.758 -24.734 -15.352 1 72.12 79 GLY B C 1
ATOM 2900 O O . GLY B 1 79 ? -6.566 -24.312 -14.203 1 72.12 79 GLY B O 1
ATOM 2901 N N . GLU B 1 80 ? -5.969 -25.625 -15.938 1 74.25 80 GLU B N 1
ATOM 2902 C CA . GLU B 1 80 ? -4.781 -26.156 -15.266 1 74.25 80 GLU B CA 1
ATOM 2903 C C . GLU B 1 80 ? -3.516 -25.469 -15.781 1 74.25 80 GLU B C 1
ATOM 2905 O O . GLU B 1 80 ? -2.432 -25.672 -15.227 1 74.25 80 GLU B O 1
ATOM 2910 N N . LYS B 1 81 ? -3.758 -24.703 -16.766 1 71.5 81 LYS B N 1
ATOM 2911 C CA . LYS B 1 81 ? -2.678 -23.906 -17.359 1 71.5 81 LYS B CA 1
ATOM 2912 C C . LYS B 1 81 ? -3.148 -22.5 -17.703 1 71.5 81 LYS B C 1
ATOM 2914 O O . LYS B 1 81 ? -4.352 -22.25 -17.797 1 71.5 81 LYS B O 1
ATOM 2919 N N . GLY B 1 82 ? -2.219 -21.625 -17.719 1 80.94 82 GLY B N 1
ATOM 2920 C CA . GLY B 1 82 ? -2.547 -20.25 -18.109 1 80.94 82 GLY B CA 1
ATOM 2921 C C . GLY B 1 82 ? -2.172 -19.234 -17.047 1 80.94 82 GLY B C 1
ATOM 2922 O O . GLY B 1 82 ? -1.18 -19.406 -16.344 1 80.94 82 GLY B O 1
ATOM 2923 N N . HIS B 1 83 ? -2.834 -18.078 -17.172 1 83.94 83 HIS B N 1
ATOM 2924 C CA . HIS B 1 83 ? -2.539 -17.031 -16.203 1 83.94 83 HIS B CA 1
ATOM 2925 C C . HIS B 1 83 ? -3.816 -16.359 -15.719 1 83.94 83 HIS B C 1
ATOM 2927 O O . HIS B 1 83 ? -4.832 -16.359 -16.422 1 83.94 83 HIS B O 1
ATOM 2933 N N . ILE B 1 84 ? -3.793 -15.977 -14.484 1 90.06 84 ILE B N 1
ATOM 2934 C CA . ILE B 1 84 ? -4.898 -15.25 -13.875 1 90.06 84 ILE B CA 1
ATOM 2935 C C . ILE B 1 84 ? -4.395 -13.922 -13.312 1 90.06 84 ILE B C 1
ATOM 2937 O O . ILE B 1 84 ? -3.346 -13.875 -12.664 1 90.06 84 ILE B O 1
ATOM 2941 N N . ARG B 1 85 ? -5.094 -12.812 -13.641 1 91.94 85 ARG B N 1
ATOM 2942 C CA . ARG B 1 85 ? -4.785 -11.484 -13.109 1 91.94 85 ARG B CA 1
ATOM 2943 C C . ARG B 1 85 ? -5.77 -11.094 -12.008 1 91.94 85 ARG B C 1
ATOM 2945 O O . ARG B 1 85 ? -6.965 -10.945 -12.266 1 91.94 85 ARG B O 1
ATOM 2952 N N . VAL B 1 86 ? -5.219 -10.906 -10.828 1 96.5 86 VAL B N 1
ATOM 2953 C CA . VAL B 1 86 ? -6.051 -10.648 -9.656 1 96.5 86 VAL B CA 1
ATOM 2954 C C . VAL B 1 86 ? -5.77 -9.242 -9.133 1 96.5 86 VAL B C 1
ATOM 2956 O O . VAL B 1 86 ? -4.625 -8.906 -8.812 1 96.5 86 VAL B O 1
ATOM 2959 N N . GLY B 1 87 ? -6.84 -8.43 -9.102 1 97.31 87 GLY B N 1
ATOM 2960 C CA . GLY B 1 87 ? -6.75 -7.117 -8.477 1 97.31 87 GLY B CA 1
ATOM 2961 C C . GLY B 1 87 ? -7.098 -7.129 -7.004 1 97.31 87 GLY B C 1
ATOM 2962 O O . GLY B 1 87 ? -8.047 -7.793 -6.59 1 97.31 87 GLY B O 1
ATOM 2963 N N . LEU B 1 88 ? -6.32 -6.387 -6.223 1 97.12 88 LEU B N 1
ATOM 2964 C CA . LEU B 1 88 ? -6.492 -6.336 -4.773 1 97.12 88 LEU B CA 1
ATOM 2965 C C . LEU B 1 88 ? -6.738 -4.906 -4.305 1 97.12 88 LEU B C 1
ATOM 2967 O O . LEU B 1 88 ? -5.898 -4.027 -4.508 1 97.12 88 LEU B O 1
ATOM 2971 N N . ALA B 1 89 ? -7.859 -4.684 -3.631 1 93.5 89 ALA B N 1
ATOM 2972 C CA . ALA B 1 89 ? -8.211 -3.336 -3.199 1 93.5 89 ALA B CA 1
ATOM 2973 C C . ALA B 1 89 ? -7.812 -3.102 -1.747 1 93.5 89 ALA B C 1
ATOM 2975 O O . ALA B 1 89 ? -8.023 -3.963 -0.891 1 93.5 89 ALA B O 1
ATOM 2976 N N . GLY B 1 90 ? -7.383 -1.869 -1.401 1 79.88 90 GLY B N 1
ATOM 2977 C CA . GLY B 1 90 ? -7.441 -1.339 -0.048 1 79.88 90 GLY B CA 1
ATOM 2978 C C . GLY B 1 90 ? -6.688 -2.186 0.958 1 79.88 90 GLY B C 1
ATOM 2979 O O . GLY B 1 90 ? -7.23 -2.559 1.998 1 79.88 90 GLY B O 1
ATOM 2980 N N . ALA B 1 91 ? -5.535 -2.586 0.949 1 87.12 91 ALA B N 1
ATOM 2981 C CA . ALA B 1 91 ? -4.719 -3.299 1.929 1 87.12 91 ALA B CA 1
ATOM 2982 C C . ALA B 1 91 ? -4.945 -4.805 1.842 1 87.12 91 ALA B C 1
ATOM 2984 O O . ALA B 1 91 ? -4.449 -5.562 2.68 1 87.12 91 ALA B O 1
ATOM 2985 N N . VAL B 1 92 ? -5.77 -5.254 0.939 1 91.62 92 VAL B N 1
ATOM 2986 C CA . VAL B 1 92 ? -6.066 -6.672 0.77 1 91.62 92 VAL B CA 1
ATOM 2987 C C . VAL B 1 92 ? -4.77 -7.457 0.576 1 91.62 92 VAL B C 1
ATOM 2989 O O . VAL B 1 92 ? -4.672 -8.617 0.983 1 91.62 92 VAL B O 1
ATOM 2992 N N . SER B 1 93 ? -3.809 -6.809 -0.02 1 90.69 93 SER B N 1
ATOM 2993 C CA . SER B 1 93 ? -2.539 -7.473 -0.294 1 90.69 93 SER B CA 1
ATOM 2994 C C . SER B 1 93 ? -1.819 -7.844 0.998 1 90.69 93 SER B C 1
ATOM 2996 O O . SER B 1 93 ? -0.906 -8.672 0.99 1 90.69 93 SER B O 1
ATOM 2998 N N . LEU B 1 94 ? -2.221 -7.254 2.078 1 90.69 94 LEU B N 1
ATOM 2999 C CA . LEU B 1 94 ? -1.603 -7.555 3.365 1 90.69 94 LEU B CA 1
ATOM 3000 C C . LEU B 1 94 ? -2.396 -8.617 4.113 1 90.69 94 LEU B C 1
ATOM 3002 O O . LEU B 1 94 ? -1.964 -9.102 5.164 1 90.69 94 LEU B O 1
ATOM 3006 N N . LEU B 1 95 ? -3.525 -9.023 3.641 1 91.25 95 LEU B N 1
ATOM 3007 C CA . LEU B 1 95 ? -4.312 -10.109 4.227 1 91.25 95 LEU B CA 1
ATOM 3008 C C . LEU B 1 95 ? -3.643 -11.453 3.99 1 91.25 95 LEU B C 1
ATOM 3010 O O . LEU B 1 95 ? -3.352 -11.82 2.848 1 91.25 95 LEU B O 1
ATOM 3014 N N . PRO B 1 96 ? -3.43 -12.219 5.004 1 90.25 96 PRO B N 1
ATOM 3015 C CA . PRO B 1 96 ? -2.785 -13.523 4.844 1 90.25 96 PRO B CA 1
ATOM 3016 C C . PRO B 1 96 ? -3.568 -14.461 3.926 1 90.25 96 PRO B C 1
ATOM 3018 O O . PRO B 1 96 ? -2.994 -15.383 3.346 1 90.25 96 PRO B O 1
ATOM 3021 N N . LEU B 1 97 ? -4.785 -14.18 3.76 1 92.69 97 LEU B N 1
ATOM 3022 C CA . LEU B 1 97 ? -5.656 -14.984 2.906 1 92.69 97 LEU B CA 1
ATOM 3023 C C . LEU B 1 97 ? -5.121 -15.031 1.479 1 92.69 97 LEU B C 1
ATOM 3025 O O . LEU B 1 97 ? -5.188 -16.078 0.825 1 92.69 97 LEU B O 1
ATOM 3029 N N . ILE B 1 98 ? -4.582 -13.953 1.001 1 93.88 98 ILE B N 1
ATOM 3030 C CA . ILE B 1 98 ? -4.199 -13.82 -0.4 1 93.88 98 ILE B CA 1
ATOM 3031 C C . ILE B 1 98 ? -2.967 -14.68 -0.681 1 93.88 98 ILE B C 1
ATOM 3033 O O . ILE B 1 98 ? -2.998 -15.562 -1.544 1 93.88 98 ILE B O 1
ATOM 3037 N N . PRO B 1 99 ? -1.903 -14.508 0.074 1 94.38 99 PRO B N 1
ATOM 3038 C CA . PRO B 1 99 ? -0.737 -15.352 -0.196 1 94.38 99 PRO B CA 1
ATOM 3039 C C . PRO B 1 99 ? -1.009 -16.828 0.06 1 94.38 99 PRO B C 1
ATOM 3041 O O . PRO B 1 99 ? -0.453 -17.703 -0.626 1 94.38 99 PRO B O 1
ATOM 3044 N N . LEU B 1 100 ? -1.816 -17.141 1.021 1 93.88 100 LEU B N 1
ATOM 3045 C CA . LEU B 1 100 ? -2.18 -18.531 1.269 1 93.88 100 LEU B CA 1
ATOM 3046 C C . LEU B 1 100 ? -2.904 -19.125 0.066 1 93.88 100 LEU B C 1
ATOM 3048 O O . LEU B 1 100 ? -2.643 -20.266 -0.318 1 93.88 100 LEU B O 1
ATOM 3052 N N . THR B 1 101 ? -3.812 -18.375 -0.45 1 96.25 101 THR B N 1
ATOM 3053 C CA . THR B 1 101 ? -4.531 -18.797 -1.644 1 96.25 101 THR B CA 1
ATOM 3054 C C . THR B 1 101 ? -3.566 -19.031 -2.801 1 96.25 101 THR B C 1
ATOM 3056 O O . THR B 1 101 ? -3.656 -20.047 -3.494 1 96.25 101 THR B O 1
ATOM 3059 N N . VAL B 1 102 ? -2.662 -18.125 -3.002 1 96 102 VAL B N 1
ATOM 3060 C CA . VAL B 1 102 ? -1.682 -18.234 -4.078 1 96 102 VAL B CA 1
ATOM 3061 C C . VAL B 1 102 ? -0.84 -19.484 -3.887 1 96 102 VAL B C 1
ATOM 3063 O O . VAL B 1 102 ? -0.642 -20.266 -4.828 1 96 102 VAL B O 1
ATOM 3066 N N . ARG B 1 103 ? -0.389 -19.703 -2.723 1 94.88 103 ARG B N 1
ATOM 3067 C CA . ARG B 1 103 ? 0.441 -20.875 -2.428 1 94.88 103 ARG B CA 1
ATOM 3068 C C . ARG B 1 103 ? -0.302 -22.172 -2.736 1 94.88 103 ARG B C 1
ATOM 3070 O O . ARG B 1 103 ? 0.201 -23.016 -3.473 1 94.88 103 ARG B O 1
ATOM 3077 N N . ARG B 1 104 ? -1.478 -22.328 -2.201 1 95.12 104 ARG B N 1
ATOM 3078 C CA . ARG B 1 104 ? -2.268 -23.531 -2.375 1 95.12 104 ARG B CA 1
ATOM 3079 C C . ARG B 1 104 ? -2.613 -23.766 -3.844 1 95.12 104 ARG B C 1
ATOM 3081 O O . ARG B 1 104 ? -2.568 -24.891 -4.332 1 95.12 104 ARG B O 1
ATOM 3088 N N . PHE B 1 105 ? -2.986 -22.672 -4.457 1 94.94 105 PHE B N 1
ATOM 3089 C CA . PHE B 1 105 ? -3.371 -22.781 -5.859 1 94.94 105 PHE B CA 1
ATOM 3090 C C . PHE B 1 105 ? -2.197 -23.234 -6.715 1 94.94 105 PHE B C 1
ATOM 3092 O O . PHE B 1 105 ? -2.344 -24.125 -7.559 1 94.94 105 PHE B O 1
ATOM 3099 N N . CYS B 1 106 ? -1.023 -22.672 -6.477 1 91.69 106 CYS B N 1
ATOM 3100 C CA . CYS B 1 106 ? 0.158 -22.984 -7.273 1 91.69 106 CYS B CA 1
ATOM 3101 C C . CYS B 1 106 ? 0.681 -24.375 -6.953 1 91.69 106 CYS B C 1
ATOM 3103 O O . CYS B 1 106 ? 1.378 -24.984 -7.766 1 91.69 106 CYS B O 1
ATOM 3105 N N . GLU B 1 107 ? 0.422 -24.844 -5.773 1 92 107 GLU B N 1
ATOM 3106 C CA . GLU B 1 107 ? 0.766 -26.219 -5.422 1 92 107 GLU B CA 1
ATOM 3107 C C . GLU B 1 107 ? -0.064 -27.219 -6.227 1 92 107 GLU B C 1
ATOM 3109 O O . GLU B 1 107 ? 0.442 -28.266 -6.641 1 92 107 GLU B O 1
ATOM 3114 N N . VAL B 1 108 ? -1.337 -26.969 -6.453 1 91.38 108 VAL B N 1
ATOM 3115 C CA . VAL B 1 108 ? -2.254 -27.859 -7.172 1 91.38 108 VAL B CA 1
ATOM 3116 C C . VAL B 1 108 ? -2.059 -27.688 -8.68 1 91.38 108 VAL B C 1
ATOM 3118 O O . VAL B 1 108 ? -2.09 -28.672 -9.422 1 91.38 108 VAL B O 1
ATOM 3121 N N . TRP B 1 109 ? -1.918 -26.469 -9.078 1 90 109 TRP B N 1
ATOM 3122 C CA . TRP B 1 109 ? -1.755 -26.172 -10.492 1 90 109 TRP B CA 1
ATOM 3123 C C . TRP B 1 109 ? -0.468 -25.391 -10.742 1 90 109 TRP B C 1
ATOM 3125 O O . TRP B 1 109 ? -0.505 -24.188 -11.031 1 90 109 TRP B O 1
ATOM 3135 N N . PRO B 1 110 ? 0.662 -26 -10.781 1 88.31 110 PRO B N 1
ATOM 3136 C CA . PRO B 1 110 ? 1.966 -25.328 -10.875 1 88.31 110 PRO B CA 1
ATOM 3137 C C . PRO B 1 110 ? 2.176 -24.641 -12.219 1 88.31 110 PRO B C 1
ATOM 3139 O O . PRO B 1 110 ? 3.061 -23.781 -12.344 1 88.31 110 PRO B O 1
ATOM 3142 N N . ASP B 1 111 ? 1.338 -24.953 -13.211 1 85.69 111 ASP B N 1
ATOM 3143 C CA . ASP B 1 111 ? 1.526 -24.391 -14.547 1 85.69 111 ASP B CA 1
ATOM 3144 C C . ASP B 1 111 ? 0.69 -23.125 -14.727 1 85.69 111 ASP B C 1
ATOM 3146 O O . ASP B 1 111 ? 0.641 -22.562 -15.82 1 85.69 111 ASP B O 1
ATOM 3150 N N . VAL B 1 112 ? 0.071 -22.719 -13.672 1 86.38 112 VAL B N 1
ATOM 3151 C CA . VAL B 1 112 ? -0.701 -21.484 -13.727 1 86.38 112 VAL B CA 1
ATOM 3152 C C . VAL B 1 112 ? 0.105 -20.344 -13.102 1 86.38 112 VAL B C 1
ATOM 3154 O O . VAL B 1 112 ? 0.729 -20.516 -12.047 1 86.38 112 VAL B O 1
ATOM 3157 N N . THR B 1 113 ? 0.154 -19.219 -13.781 1 88.25 113 THR B N 1
ATOM 3158 C CA . THR B 1 113 ? 0.802 -18.031 -13.25 1 88.25 113 THR B CA 1
ATOM 3159 C C . THR B 1 113 ? -0.234 -17.047 -12.719 1 88.25 113 THR B C 1
ATOM 3161 O O . THR B 1 113 ? -1.219 -16.75 -13.398 1 88.25 113 THR B O 1
ATOM 3164 N N . ILE B 1 114 ? -0.013 -16.609 -11.508 1 93.94 114 ILE B N 1
ATOM 3165 C CA . ILE B 1 114 ? -0.917 -15.641 -10.898 1 93.94 114 ILE B CA 1
ATOM 3166 C C . ILE B 1 114 ? -0.251 -14.266 -10.867 1 93.94 114 ILE B C 1
ATOM 3168 O O . ILE B 1 114 ? 0.833 -14.109 -10.297 1 93.94 114 ILE B O 1
ATOM 3172 N N . TYR B 1 115 ? -0.891 -13.312 -11.461 1 92.44 115 TYR B N 1
ATOM 3173 C CA . TYR B 1 115 ? -0.447 -11.922 -11.398 1 92.44 115 TYR B CA 1
ATOM 3174 C C . TYR B 1 115 ? -1.301 -11.117 -10.43 1 92.44 115 TYR B C 1
ATOM 3176 O O . TYR B 1 115 ? -2.531 -11.125 -10.516 1 92.44 115 TYR B O 1
ATOM 3184 N N . LEU B 1 116 ? -0.595 -10.477 -9.492 1 96.25 116 LEU B N 1
ATOM 3185 C CA . LEU B 1 116 ? -1.28 -9.656 -8.5 1 96.25 116 LEU B CA 1
ATOM 3186 C C . LEU B 1 116 ? -1.079 -8.172 -8.797 1 96.25 116 LEU B C 1
ATOM 3188 O O . LEU B 1 116 ? 0.028 -7.746 -9.133 1 96.25 116 LEU B O 1
ATOM 3192 N N . GLU B 1 117 ? -2.15 -7.43 -8.656 1 93.25 117 GLU B N 1
ATOM 3193 C CA . GLU B 1 117 ? -2.111 -5.977 -8.789 1 93.25 117 GLU B CA 1
ATOM 3194 C C . GLU B 1 117 ? -2.85 -5.297 -7.645 1 93.25 117 GLU B C 1
ATOM 3196 O O . GLU B 1 117 ? -3.918 -5.75 -7.23 1 93.25 117 GLU B O 1
ATOM 3201 N N . GLU B 1 118 ? -2.189 -4.25 -7.168 1 93.94 118 GLU B N 1
ATOM 3202 C CA . GLU B 1 118 ? -2.826 -3.5 -6.086 1 93.94 118 GLU B CA 1
ATOM 3203 C C . GLU B 1 118 ? -3.393 -2.176 -6.59 1 93.94 118 GLU B C 1
ATOM 3205 O O . GLU B 1 118 ? -2.76 -1.49 -7.398 1 93.94 118 GLU B O 1
ATOM 3210 N N . SER B 1 119 ? -4.605 -1.919 -6.184 1 92.81 119 SER B N 1
ATOM 3211 C CA . SER B 1 119 ? -5.297 -0.671 -6.492 1 92.81 119 SER B CA 1
ATOM 3212 C C . SER B 1 119 ? -6.457 -0.428 -5.539 1 92.81 119 SER B C 1
ATOM 3214 O O . SER B 1 119 ? -6.422 -0.86 -4.383 1 92.81 119 SER B O 1
ATOM 3216 N N . ASN B 1 120 ? -7.391 0.395 -5.93 1 93.31 120 ASN B N 1
ATOM 3217 C CA . ASN B 1 120 ? -8.586 0.643 -5.125 1 93.31 120 ASN B CA 1
ATOM 3218 C C . ASN B 1 120 ? -9.844 0.142 -5.82 1 93.31 120 ASN B C 1
ATOM 3220 O O . ASN B 1 120 ? -9.805 -0.219 -7 1 93.31 120 ASN B O 1
ATOM 3224 N N . THR B 1 121 ? -10.93 0.13 -5.066 1 93.44 121 THR B N 1
ATOM 3225 C CA . THR B 1 121 ? -12.141 -0.509 -5.555 1 93.44 121 THR B CA 1
ATOM 3226 C C . THR B 1 121 ? -12.633 0.168 -6.828 1 93.44 121 THR B C 1
ATOM 3228 O O . THR B 1 121 ? -12.906 -0.501 -7.828 1 93.44 121 THR B O 1
ATOM 3231 N N . PRO B 1 122 ? -12.734 1.479 -6.93 1 90.88 122 PRO B N 1
ATOM 3232 C CA . PRO B 1 122 ? -13.211 2.111 -8.164 1 90.88 122 PRO B CA 1
ATOM 3233 C C . PRO B 1 122 ? -12.305 1.826 -9.359 1 90.88 122 PRO B C 1
ATOM 3235 O O . PRO B 1 122 ? -12.797 1.551 -10.453 1 90.88 122 PRO B O 1
ATOM 3238 N N . ALA B 1 123 ? -11.039 1.857 -9.148 1 91.88 123 ALA B N 1
ATOM 3239 C CA . ALA B 1 123 ? -10.094 1.593 -10.234 1 91.88 123 ALA B CA 1
ATOM 3240 C C . ALA B 1 123 ? -10.156 0.132 -10.672 1 91.88 123 ALA B C 1
ATOM 3242 O O . ALA B 1 123 ? -10 -0.175 -11.852 1 91.88 123 ALA B O 1
ATOM 3243 N N . LEU B 1 124 ? -10.328 -0.739 -9.742 1 95.12 124 LEU B N 1
ATOM 3244 C CA . LEU B 1 124 ? -10.398 -2.16 -10.07 1 95.12 124 LEU B CA 1
ATOM 3245 C C . LEU B 1 124 ? -11.672 -2.475 -10.844 1 95.12 124 LEU B C 1
ATOM 3247 O O . LEU B 1 124 ? -11.672 -3.35 -11.711 1 95.12 124 LEU B O 1
ATOM 3251 N N . ARG B 1 125 ? -12.719 -1.793 -10.469 1 93.31 125 ARG B N 1
ATOM 3252 C CA . ARG B 1 125 ? -13.938 -1.931 -11.25 1 93.31 125 ARG B CA 1
ATOM 3253 C C . ARG B 1 125 ? -13.695 -1.583 -12.711 1 93.31 125 ARG B C 1
ATOM 3255 O O . ARG B 1 125 ? -14.094 -2.33 -13.609 1 93.31 125 ARG B O 1
ATOM 3262 N N . LYS B 1 126 ? -13.078 -0.476 -12.914 1 90.12 126 LYS B N 1
ATOM 3263 C CA . LYS B 1 126 ? -12.742 -0.049 -14.273 1 90.12 126 LYS B CA 1
ATOM 3264 C C . LYS B 1 126 ? -11.82 -1.059 -14.953 1 90.12 126 LYS B C 1
ATOM 3266 O O . LYS B 1 126 ? -12 -1.369 -16.141 1 90.12 126 LYS B O 1
ATOM 3271 N N . ALA B 1 127 ? -10.883 -1.596 -14.211 1 91.62 127 ALA B N 1
ATOM 3272 C CA . ALA B 1 127 ? -9.93 -2.557 -14.75 1 91.62 127 ALA B CA 1
ATOM 3273 C C . ALA B 1 127 ? -10.633 -3.838 -15.195 1 91.62 127 ALA B C 1
ATOM 3275 O O . ALA B 1 127 ? -10.234 -4.461 -16.188 1 91.62 127 ALA B O 1
ATOM 3276 N N . LEU B 1 128 ? -11.617 -4.25 -14.461 1 92.38 128 LEU B N 1
ATOM 3277 C CA . LEU B 1 128 ? -12.414 -5.406 -14.852 1 92.38 128 LEU B CA 1
ATOM 3278 C C . LEU B 1 128 ? -13.156 -5.145 -16.156 1 92.38 128 LEU B C 1
ATOM 3280 O O . LEU B 1 128 ? -13.148 -5.988 -17.062 1 92.38 128 LEU B O 1
ATOM 3284 N N . HIS B 1 129 ? -13.727 -3.984 -16.281 1 86.81 129 HIS B N 1
ATOM 3285 C CA . HIS B 1 129 ? -14.461 -3.627 -17.484 1 86.81 129 HIS B CA 1
ATOM 3286 C C . HIS B 1 129 ? -13.523 -3.553 -18.688 1 86.81 129 HIS B C 1
ATOM 3288 O O . HIS B 1 129 ? -13.891 -3.961 -19.797 1 86.81 129 HIS B O 1
ATOM 3294 N N . ASP B 1 130 ? -12.344 -3.051 -18.406 1 83.25 130 ASP B N 1
ATOM 3295 C CA . ASP B 1 130 ? -11.352 -2.9 -19.469 1 83.25 130 ASP B CA 1
ATOM 3296 C C . ASP B 1 130 ? -10.641 -4.223 -19.75 1 83.25 130 ASP B C 1
ATOM 3298 O O . ASP B 1 130 ? -9.758 -4.289 -20.609 1 83.25 130 ASP B O 1
ATOM 3302 N N . ARG B 1 131 ? -10.922 -5.246 -19.047 1 87 131 ARG B N 1
ATOM 3303 C CA . ARG B 1 131 ? -10.359 -6.582 -19.188 1 87 131 ARG B CA 1
ATOM 3304 C C . ARG B 1 131 ? -8.859 -6.582 -18.891 1 87 131 ARG B C 1
ATOM 3306 O O . ARG B 1 131 ? -8.102 -7.336 -19.516 1 87 131 ARG B O 1
ATOM 3313 N N . ALA B 1 132 ? -8.531 -5.625 -18.047 1 87.56 132 ALA B N 1
ATOM 3314 C CA . ALA B 1 132 ? -7.141 -5.547 -17.609 1 87.56 132 ALA B CA 1
ATOM 3315 C C . ALA B 1 132 ? -6.844 -6.562 -16.516 1 87.56 132 ALA B C 1
ATOM 3317 O O . ALA B 1 132 ? -5.691 -6.961 -16.328 1 87.56 132 ALA B O 1
ATOM 3318 N N . ILE B 1 133 ? -7.852 -6.902 -15.758 1 92.5 133 ILE B N 1
ATOM 3319 C CA . ILE B 1 133 ? -7.758 -7.961 -14.758 1 92.5 133 ILE B CA 1
ATOM 3320 C C . ILE B 1 133 ? -8.938 -8.922 -14.922 1 92.5 133 ILE B C 1
ATOM 3322 O O . ILE B 1 133 ? -9.914 -8.609 -15.602 1 92.5 133 ILE B O 1
ATOM 3326 N N . ASP B 1 134 ? -8.773 -10.117 -14.305 1 90.62 134 ASP B N 1
ATOM 3327 C CA . ASP B 1 134 ? -9.781 -11.164 -14.453 1 90.62 134 ASP B CA 1
ATOM 3328 C C . ASP B 1 134 ? -10.695 -11.227 -13.234 1 90.62 134 ASP B C 1
ATOM 3330 O O . ASP B 1 134 ? -11.891 -11.492 -13.359 1 90.62 134 ASP B O 1
ATOM 3334 N N . ILE B 1 135 ? -10.086 -11.055 -12.086 1 95.19 135 ILE B N 1
ATOM 3335 C CA . ILE B 1 135 ? -10.781 -11.117 -10.805 1 95.19 135 ILE B CA 1
ATOM 3336 C C . ILE B 1 135 ? -10.305 -9.977 -9.898 1 95.19 135 ILE B C 1
ATOM 3338 O O . ILE B 1 135 ? -9.141 -9.57 -9.977 1 95.19 135 ILE B O 1
ATOM 3342 N N . ALA B 1 136 ? -11.219 -9.453 -9.133 1 96.44 136 ALA B N 1
ATOM 3343 C CA . ALA B 1 136 ? -10.836 -8.445 -8.148 1 96.44 136 ALA B CA 1
ATOM 3344 C C . ALA B 1 136 ? -11.375 -8.797 -6.766 1 96.44 136 ALA B C 1
ATOM 3346 O O . ALA B 1 136 ? -12.516 -9.25 -6.633 1 96.44 136 ALA B O 1
ATOM 3347 N N . ILE B 1 137 ? -10.516 -8.727 -5.812 1 97.12 137 ILE B N 1
ATOM 3348 C CA . ILE B 1 137 ? -10.953 -8.742 -4.418 1 97.12 137 ILE B CA 1
ATOM 3349 C C . ILE B 1 137 ? -11.141 -7.312 -3.918 1 97.12 137 ILE B C 1
ATOM 3351 O O . ILE B 1 137 ? -10.156 -6.594 -3.697 1 97.12 137 ILE B O 1
ATOM 3355 N N . VAL B 1 138 ? -12.398 -6.922 -3.658 1 95.88 138 VAL B N 1
ATOM 3356 C CA . VAL B 1 138 ? -12.727 -5.516 -3.467 1 95.88 138 VAL B CA 1
ATOM 3357 C C . VAL B 1 138 ? -13.43 -5.324 -2.123 1 95.88 138 VAL B C 1
ATOM 3359 O O . VAL B 1 138 ? -13.766 -6.301 -1.449 1 95.88 138 VAL B O 1
ATOM 3362 N N . ARG B 1 139 ? -13.5 -4.086 -1.774 1 93.5 139 ARG B N 1
ATOM 3363 C CA . ARG B 1 139 ? -14.312 -3.66 -0.638 1 93.5 139 ARG B CA 1
ATOM 3364 C C . ARG B 1 139 ? -15.594 -2.977 -1.104 1 93.5 139 ARG B C 1
ATOM 3366 O O . ARG B 1 139 ? -15.562 -1.824 -1.541 1 93.5 139 ARG B O 1
ATOM 3373 N N . PRO B 1 140 ? -16.688 -3.662 -0.961 1 91.12 140 PRO B N 1
ATOM 3374 C CA . PRO B 1 140 ? -17.938 -3.092 -1.457 1 91.12 140 PRO B CA 1
ATOM 3375 C C . PRO B 1 140 ? -18.25 -1.732 -0.836 1 91.12 140 PRO B C 1
ATOM 3377 O O . PRO B 1 140 ? -17.703 -1.38 0.205 1 91.12 140 PRO B O 1
ATOM 3380 N N . PRO B 1 141 ? -19.078 -0.895 -1.514 1 89 141 PRO B N 1
ATOM 3381 C CA . PRO B 1 141 ? -19.953 -1.276 -2.631 1 89 141 PRO B CA 1
ATOM 3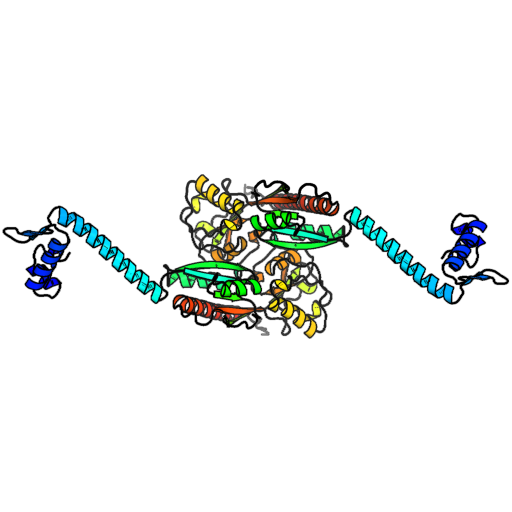382 C C . PRO B 1 141 ? -19.25 -1.15 -3.986 1 89 141 PRO B C 1
ATOM 3384 O O . PRO B 1 141 ? -18.312 -0.376 -4.129 1 89 141 PRO B O 1
ATOM 3387 N N . VAL B 1 142 ? -19.609 -1.979 -4.832 1 88.31 142 VAL B N 1
ATOM 3388 C CA . VAL B 1 142 ? -19.297 -1.878 -6.25 1 88.31 142 VAL B CA 1
ATOM 3389 C C . VAL B 1 142 ? -20.547 -1.539 -7.043 1 88.31 142 VAL B C 1
ATOM 3391 O O . VAL B 1 142 ? -21.438 -2.379 -7.195 1 88.31 142 VAL B O 1
ATOM 3394 N N . PRO B 1 143 ? -20.625 -0.236 -7.332 1 76.69 143 PRO B N 1
ATOM 3395 C CA . PRO B 1 143 ? -21.859 0.127 -8.016 1 76.69 143 PRO B CA 1
ATOM 3396 C C . PRO B 1 143 ? -22.219 -0.834 -9.148 1 76.69 143 PRO B C 1
ATOM 3398 O O . PRO B 1 143 ? -21.328 -1.345 -9.828 1 76.69 143 PRO B O 1
ATOM 3401 N N . ASP B 1 144 ? -23.406 -1.302 -9.086 1 63.72 144 ASP B N 1
ATOM 3402 C CA . ASP B 1 144 ? -24.031 -2.303 -9.945 1 63.72 144 ASP B CA 1
ATOM 3403 C C . ASP B 1 144 ? -23.922 -1.916 -11.414 1 63.72 144 ASP B C 1
ATOM 3405 O O . ASP B 1 144 ? -24.531 -0.948 -11.859 1 63.72 144 ASP B O 1
ATOM 3409 N N . GLY B 1 145 ? -22.781 -1.579 -11.773 1 61.09 145 GLY B N 1
ATOM 3410 C CA . GLY B 1 145 ? -22.844 -1.404 -13.219 1 61.09 145 GLY B CA 1
ATOM 3411 C C . GLY B 1 145 ? -23.062 -2.705 -13.969 1 61.09 145 GLY B C 1
ATOM 3412 O O . GLY B 1 145 ? -22.891 -3.789 -13.406 1 61.09 145 GLY B O 1
ATOM 3413 N N . ALA B 1 146 ? -23.75 -2.691 -15 1 64.56 146 ALA B N 1
ATOM 3414 C CA . ALA B 1 146 ? -24.016 -3.752 -15.969 1 64.56 146 ALA B CA 1
ATOM 3415 C C . ALA B 1 146 ? -22.75 -4.527 -16.297 1 64.56 146 ALA B C 1
ATOM 3417 O O . ALA B 1 146 ? -21.688 -3.938 -16.469 1 64.56 146 ALA B O 1
ATOM 3418 N N . GLY B 1 147 ? -22.641 -5.859 -15.883 1 86.06 147 GLY B N 1
ATOM 3419 C CA . GLY B 1 147 ? -21.672 -6.754 -16.5 1 86.06 147 GLY B CA 1
ATOM 3420 C C . GLY B 1 147 ? -20.719 -7.371 -15.492 1 86.06 147 GLY B C 1
ATOM 3421 O O . GLY B 1 147 ? -19.938 -8.258 -15.836 1 86.06 147 GLY B O 1
ATOM 3422 N N . LEU B 1 148 ? -20.828 -6.82 -14.117 1 90.81 148 LEU B N 1
ATOM 3423 C CA . LEU B 1 148 ? -19.938 -7.434 -13.133 1 90.81 148 LEU B CA 1
ATOM 3424 C C . LEU B 1 148 ? -20.734 -8.289 -12.148 1 90.81 148 LEU B C 1
ATOM 3426 O O . LEU B 1 148 ? -21.844 -7.93 -11.766 1 90.81 148 LEU B O 1
ATOM 3430 N N . LEU B 1 149 ? -20.203 -9.391 -11.805 1 91.12 149 LEU B N 1
ATOM 3431 C CA . LEU B 1 149 ? -20.703 -10.242 -10.727 1 91.12 149 LEU B CA 1
ATOM 3432 C C . LEU B 1 149 ? -19.922 -10.016 -9.445 1 91.12 149 LEU B C 1
ATOM 3434 O O . LEU B 1 149 ? -18.688 -10.148 -9.43 1 91.12 149 LEU B O 1
ATOM 3438 N N . VAL B 1 150 ? -20.609 -9.578 -8.445 1 93.75 150 VAL B N 1
ATOM 3439 C CA . VAL B 1 150 ? -19.984 -9.336 -7.148 1 93.75 150 VAL B CA 1
ATOM 3440 C C . VAL B 1 150 ? -20.547 -10.297 -6.109 1 93.75 150 VAL B C 1
ATOM 3442 O O . VAL B 1 150 ? -21.766 -10.414 -5.973 1 93.75 150 VAL B O 1
ATOM 3445 N N . SER B 1 151 ? -19.719 -11.047 -5.414 1 94 151 SER B N 1
ATOM 3446 C CA . SER B 1 151 ? -20.156 -11.992 -4.391 1 94 151 SER B CA 1
ATOM 3447 C C . SER B 1 151 ? -19.375 -11.805 -3.098 1 94 151 SER B C 1
ATOM 3449 O O . SER B 1 151 ? -18.172 -11.531 -3.133 1 94 151 SER B O 1
ATOM 3451 N N . PRO B 1 152 ? -20.047 -11.945 -1.944 1 95 152 PRO B N 1
ATOM 3452 C CA . PRO B 1 152 ? -19.344 -11.789 -0.664 1 95 152 PRO B CA 1
ATOM 3453 C C . PRO B 1 152 ? -18.234 -12.82 -0.47 1 95 152 PRO B C 1
ATOM 3455 O O . PRO B 1 152 ? -18.359 -13.961 -0.904 1 95 152 PRO B O 1
ATOM 3458 N N . LEU B 1 153 ? -17.188 -12.367 0.125 1 95.5 153 LEU B N 1
ATOM 3459 C CA . LEU B 1 153 ? -16.062 -13.25 0.427 1 95.5 153 LEU B CA 1
ATOM 3460 C C . LEU B 1 153 ? -15.883 -13.406 1.934 1 95.5 153 LEU B C 1
ATOM 3462 O O . LEU B 1 153 ? -15.922 -14.523 2.455 1 95.5 153 LEU B O 1
ATOM 3466 N N . LEU B 1 154 ? -15.656 -12.258 2.604 1 92.44 154 LEU B N 1
ATOM 3467 C CA . LEU B 1 154 ? -15.359 -12.281 4.031 1 92.44 154 LEU B CA 1
ATOM 3468 C C . LEU B 1 154 ? -15.734 -10.953 4.688 1 92.44 154 LEU B C 1
ATOM 3470 O O . LEU B 1 154 ? -15.68 -9.906 4.051 1 92.44 154 LEU B O 1
ATOM 3474 N N . GLU B 1 155 ? -16.219 -11.047 5.914 1 91.94 155 GLU B N 1
ATOM 3475 C CA . GLU B 1 155 ? -16.359 -9.875 6.773 1 91.94 155 GLU B CA 1
ATOM 3476 C C . GLU B 1 155 ? -15.258 -9.82 7.828 1 91.94 155 GLU B C 1
ATOM 3478 O O . GLU B 1 155 ? -15.336 -10.508 8.852 1 91.94 155 GLU B O 1
ATOM 3483 N N . GLU B 1 156 ? -14.359 -8.977 7.586 1 91.31 156 GLU B N 1
ATOM 3484 C CA . GLU B 1 156 ? -13.227 -8.867 8.5 1 91.31 156 GLU B CA 1
ATOM 3485 C C . GLU B 1 156 ? -13.555 -7.973 9.688 1 91.31 156 GLU B C 1
ATOM 3487 O O . GLU B 1 156 ? -14.148 -6.906 9.516 1 91.31 156 GLU B O 1
ATOM 3492 N N . GLU B 1 157 ? -13.18 -8.398 10.844 1 92.94 157 GLU B N 1
ATOM 3493 C CA . GLU B 1 157 ? -13.312 -7.559 12.023 1 92.94 157 GLU B CA 1
ATOM 3494 C C . GLU B 1 157 ? -12.383 -6.355 11.961 1 92.94 157 GLU B C 1
ATOM 3496 O O . GLU B 1 157 ? -11.383 -6.375 11.234 1 92.94 157 GLU B O 1
ATOM 3501 N N . THR B 1 158 ? -12.852 -5.375 12.703 1 96.56 158 THR B N 1
ATOM 3502 C CA . THR B 1 158 ? -11.984 -4.203 12.812 1 96.56 158 THR B CA 1
ATOM 3503 C C . THR B 1 158 ? -11.445 -4.062 14.234 1 96.56 158 THR B C 1
ATOM 3505 O O . THR B 1 158 ? -11.984 -4.652 15.172 1 96.56 158 THR B O 1
ATOM 3508 N N . VAL B 1 159 ? -10.359 -3.359 14.359 1 96.75 159 VAL B N 1
ATOM 3509 C CA . VAL B 1 159 ? -9.734 -3.025 15.633 1 96.75 159 VAL B CA 1
ATOM 3510 C C . VAL B 1 159 ? -9.391 -1.539 15.672 1 96.75 159 VAL B C 1
ATOM 3512 O O . VAL B 1 159 ? -9.359 -0.876 14.625 1 96.75 159 VAL B O 1
ATOM 3515 N N . VAL B 1 160 ? -9.172 -1.101 16.859 1 97.5 160 VAL B N 1
ATOM 3516 C CA . VAL B 1 160 ? -8.719 0.276 17.016 1 97.5 160 VAL B CA 1
ATOM 3517 C C . VAL B 1 160 ? -7.199 0.299 17.203 1 97.5 160 VAL B C 1
ATOM 3519 O O . VAL B 1 160 ? -6.652 -0.468 18 1 97.5 160 VAL B O 1
ATOM 3522 N N . ALA B 1 161 ? -6.555 1.071 16.422 1 97.25 161 ALA B N 1
ATOM 3523 C CA . ALA B 1 161 ? -5.137 1.37 16.609 1 97.25 161 ALA B CA 1
ATOM 3524 C C . ALA B 1 161 ? -4.953 2.627 17.469 1 97.25 161 ALA B C 1
ATOM 3526 O O . ALA B 1 161 ? -5.496 3.686 17.141 1 97.25 161 ALA B O 1
ATOM 3527 N N . LEU B 1 162 ? -4.25 2.496 18.578 1 97.88 162 LEU B N 1
ATOM 3528 C CA . LEU B 1 162 ? -3.926 3.602 19.469 1 97.88 162 LEU B CA 1
ATOM 3529 C C . LEU B 1 162 ? -2.416 3.812 19.547 1 97.88 162 LEU B C 1
ATOM 3531 O O . LEU B 1 162 ? -1.646 2.854 19.453 1 97.88 162 LEU B O 1
ATOM 3535 N N . PRO B 1 163 ? -2.02 5.133 19.672 1 96.44 163 PRO B N 1
ATOM 3536 C CA . PRO B 1 163 ? -0.601 5.316 19.984 1 96.44 163 PRO B CA 1
ATOM 3537 C C . PRO B 1 163 ? -0.198 4.641 21.297 1 96.44 163 PRO B C 1
ATOM 3539 O O . PRO B 1 163 ? -0.979 4.621 22.25 1 96.44 163 PRO B O 1
ATOM 3542 N N . LYS B 1 164 ? 1.018 4.105 21.219 1 94.06 164 LYS B N 1
ATOM 3543 C CA . LYS B 1 164 ? 1.535 3.521 22.453 1 94.06 164 LYS B CA 1
ATOM 3544 C C . LYS B 1 164 ? 1.516 4.535 23.594 1 94.06 164 LYS B C 1
ATOM 3546 O O . LYS B 1 164 ? 1.936 5.68 23.422 1 94.06 164 LYS B O 1
ATOM 3551 N N . GLY B 1 165 ? 0.976 4.117 24.719 1 93.5 165 GLY B N 1
ATOM 3552 C CA . GLY B 1 165 ? 0.893 5 25.875 1 93.5 165 GLY B CA 1
ATOM 3553 C C . GLY B 1 165 ? -0.418 5.758 25.953 1 93.5 165 GLY B C 1
ATOM 3554 O O . GLY B 1 165 ? -0.651 6.512 26.906 1 93.5 165 GLY B O 1
ATOM 3555 N N . HIS B 1 166 ? -1.219 5.648 24.922 1 96.06 166 HIS B N 1
ATOM 3556 C CA . HIS B 1 166 ? -2.525 6.297 24.938 1 96.06 166 HIS B CA 1
ATOM 3557 C C . HIS B 1 166 ? -3.303 5.914 26.203 1 96.06 166 HIS B C 1
ATOM 3559 O O . HIS B 1 166 ? -3.277 4.758 26.625 1 96.06 166 HIS B O 1
ATOM 3565 N N . PRO B 1 167 ? -4.016 6.75 26.812 1 96.38 167 PRO B N 1
ATOM 3566 C CA . PRO B 1 167 ? -4.754 6.465 28.047 1 96.38 167 PRO B CA 1
ATOM 3567 C C . PRO B 1 167 ? -5.742 5.312 27.891 1 96.38 167 PRO B C 1
ATOM 3569 O O . PRO B 1 167 ? -5.945 4.531 28.812 1 96.38 167 PRO B O 1
ATOM 3572 N N . LEU B 1 168 ? -6.293 5.234 26.75 1 96.62 168 LEU B N 1
ATOM 3573 C CA . LEU B 1 168 ? -7.309 4.211 26.516 1 96.62 168 LEU B CA 1
ATOM 3574 C C . LEU B 1 168 ? -6.664 2.852 26.266 1 96.62 168 LEU B C 1
ATOM 3576 O O . LEU B 1 168 ? -7.355 1.83 26.219 1 96.62 168 LEU B O 1
ATOM 3580 N N . ALA B 1 169 ? -5.367 2.811 26.109 1 95.25 169 ALA B N 1
ATOM 3581 C CA . ALA B 1 169 ? -4.664 1.587 25.734 1 95.25 169 ALA B CA 1
ATOM 3582 C C . ALA B 1 169 ? -4.691 0.567 26.859 1 95.25 169 ALA B C 1
ATOM 3584 O O . ALA B 1 169 ? -4.383 -0.609 26.656 1 95.25 169 ALA B O 1
ATOM 3585 N N . ILE B 1 170 ? -5.062 0.948 27.969 1 93.69 170 ILE B N 1
ATOM 3586 C CA . ILE B 1 170 ? -5.141 0.056 29.125 1 93.69 170 ILE B CA 1
ATOM 3587 C C . ILE B 1 170 ? -6.309 -0.91 28.953 1 93.69 170 ILE B C 1
ATOM 3589 O O . ILE B 1 170 ? -6.359 -1.959 29.594 1 93.69 170 ILE B O 1
ATOM 3593 N N . HIS B 1 171 ? -7.266 -0.502 28.109 1 93.19 171 HIS B N 1
ATOM 3594 C CA . HIS B 1 171 ? -8.438 -1.336 27.859 1 93.19 171 HIS B CA 1
ATOM 3595 C C . HIS B 1 171 ? -8.219 -2.25 26.656 1 93.19 171 HIS B C 1
ATOM 3597 O O . HIS B 1 171 ? -8.023 -1.775 25.547 1 93.19 171 HIS B O 1
ATOM 3603 N N . PRO B 1 172 ? -8.273 -3.518 26.859 1 92.06 172 PRO B N 1
ATOM 3604 C CA . PRO B 1 172 ? -8.148 -4.426 25.719 1 92.06 172 PRO B CA 1
A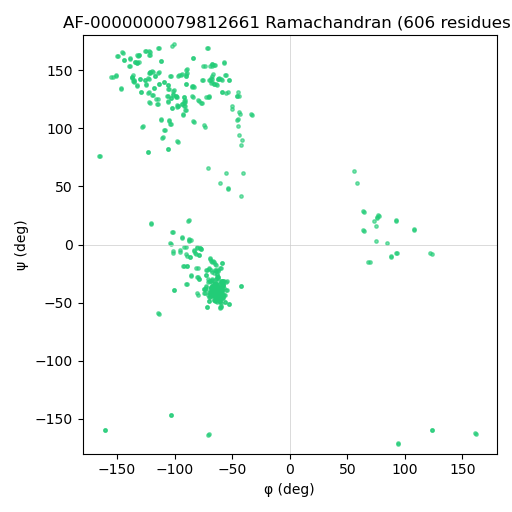TOM 3605 C C . PRO B 1 172 ? -9.336 -4.355 24.766 1 92.06 172 PRO B C 1
ATOM 3607 O O . PRO B 1 172 ? -9.195 -4.629 23.578 1 92.06 172 PRO B O 1
ATOM 3610 N N . ASN B 1 173 ? -10.461 -4.043 25.328 1 95.31 173 ASN B N 1
ATOM 3611 C CA . ASN B 1 173 ? -11.695 -3.875 24.562 1 95.31 173 ASN B CA 1
ATOM 3612 C C . ASN B 1 173 ? -12.258 -2.463 24.719 1 95.31 173 ASN B C 1
ATOM 3614 O O . ASN B 1 173 ? -12.383 -1.954 25.828 1 95.31 173 ASN B O 1
ATOM 3618 N N . LEU B 1 174 ? -12.516 -1.904 23.547 1 96.81 174 LEU B N 1
ATOM 3619 C CA . LEU B 1 174 ? -13.008 -0.531 23.562 1 96.81 174 LEU B CA 1
ATOM 3620 C C . LEU B 1 174 ? -14.375 -0.433 22.891 1 96.81 174 LEU B C 1
ATOM 3622 O O . LEU B 1 174 ? -14.711 -1.25 22.031 1 96.81 174 LEU B O 1
ATOM 3626 N N . GLU B 1 175 ? -15.109 0.488 23.422 1 96.56 175 GLU B N 1
ATOM 3627 C CA . GLU B 1 175 ? -16.297 0.933 22.703 1 96.56 175 GLU B CA 1
ATOM 3628 C C . GLU B 1 175 ? -16 2.154 21.844 1 96.56 175 GLU B C 1
ATOM 3630 O O . GLU B 1 175 ? -15.234 3.033 22.234 1 96.56 175 GLU B O 1
ATOM 3635 N N . LEU B 1 176 ? -16.672 2.199 20.766 1 96.12 176 LEU B N 1
ATOM 3636 C CA . LEU B 1 176 ? -16.375 3.248 19.797 1 96.12 176 LEU B CA 1
ATOM 3637 C C . LEU B 1 176 ? -16.578 4.629 20.406 1 96.12 176 LEU B C 1
ATOM 3639 O O . LEU B 1 176 ? -15.828 5.559 20.109 1 96.12 176 LEU B O 1
ATOM 3643 N N . GLU B 1 177 ? -17.531 4.777 21.312 1 95.75 177 GLU B N 1
ATOM 3644 C CA . GLU B 1 177 ? -17.875 6.062 21.906 1 95.75 177 GLU B CA 1
ATOM 3645 C C . GLU B 1 177 ? -16.719 6.602 22.75 1 95.75 177 GLU B C 1
ATOM 3647 O O . GLU B 1 177 ? -16.594 7.812 22.938 1 95.75 177 GLU B O 1
ATOM 3652 N N . MET B 1 178 ? -15.875 5.719 23.219 1 96.38 178 MET B N 1
ATOM 3653 C CA . MET B 1 178 ? -14.719 6.121 24.016 1 96.38 178 MET B CA 1
ATOM 3654 C C . MET B 1 178 ? -13.742 6.941 23.188 1 96.38 178 MET B C 1
ATOM 3656 O O . MET B 1 178 ? -12.875 7.625 23.734 1 96.38 178 MET B O 1
ATOM 3660 N N . LEU B 1 179 ? -13.938 6.887 21.844 1 97.06 179 LEU B N 1
ATOM 3661 C CA . LEU B 1 179 ? -13 7.547 20.953 1 97.06 179 LEU B CA 1
ATOM 3662 C C . LEU B 1 179 ? -13.562 8.875 20.453 1 97.06 179 LEU B C 1
ATOM 3664 O O . LEU B 1 179 ? -12.977 9.523 19.578 1 97.06 179 LEU B O 1
ATOM 3668 N N . ALA B 1 180 ? -14.641 9.344 21.016 1 96.69 180 ALA B N 1
ATOM 3669 C CA . ALA B 1 180 ? -15.414 10.469 20.484 1 96.69 180 ALA B CA 1
ATOM 3670 C C . ALA B 1 180 ? -14.586 11.75 20.484 1 96.69 180 ALA B C 1
ATOM 3672 O O . ALA B 1 180 ? -14.781 12.617 19.625 1 96.69 180 ALA B O 1
ATOM 3673 N N . ASP B 1 181 ? -13.641 11.867 21.328 1 96.31 181 ASP B N 1
ATOM 3674 C CA . ASP B 1 181 ? -12.898 13.117 21.469 1 96.31 181 ASP B CA 1
ATOM 3675 C C . ASP B 1 181 ? -11.531 13.023 20.797 1 96.31 181 ASP B C 1
ATOM 3677 O O . ASP B 1 181 ? -10.75 13.977 20.828 1 96.31 181 ASP B O 1
ATOM 3681 N N . GLU B 1 182 ? -11.25 11.875 20.219 1 96.94 182 GLU B N 1
ATOM 3682 C CA . GLU B 1 182 ? -9.945 11.648 19.609 1 96.94 182 GLU B CA 1
ATOM 3683 C C . GLU B 1 182 ? -9.938 12.055 18.141 1 96.94 182 GLU B C 1
ATOM 3685 O O . GLU B 1 182 ? -10.938 11.891 17.453 1 96.94 182 GLU B O 1
ATOM 3690 N N . PRO B 1 183 ? -8.812 12.586 17.672 1 97.06 183 PRO B N 1
ATOM 3691 C CA . PRO B 1 183 ? -8.703 12.797 16.219 1 97.06 183 PRO B CA 1
ATOM 3692 C C . PRO B 1 183 ? -8.594 11.492 15.438 1 97.06 183 PRO B C 1
ATOM 3694 O O . PRO B 1 183 ? -7.699 10.688 15.703 1 97.06 183 PRO B O 1
ATOM 3697 N N . PHE B 1 184 ? -9.492 11.344 14.438 1 98 184 PHE B N 1
ATOM 3698 C CA . PHE B 1 184 ? -9.523 10.117 13.641 1 98 184 PHE B CA 1
ATOM 3699 C C . PHE B 1 184 ? -8.633 10.234 12.414 1 98 184 PHE B C 1
ATOM 3701 O O . PHE B 1 184 ? -8.734 11.203 11.656 1 98 184 PHE B O 1
ATOM 3708 N N . ILE B 1 185 ? -7.742 9.312 12.32 1 97.88 185 ILE B N 1
ATOM 3709 C CA . ILE B 1 185 ? -6.965 9.164 11.102 1 97.88 185 ILE B CA 1
ATOM 3710 C C . ILE B 1 185 ? -7.668 8.188 10.156 1 97.88 185 ILE B C 1
ATOM 3712 O O . ILE B 1 185 ? -7.816 7.008 10.469 1 97.88 185 ILE B O 1
ATOM 3716 N N . ILE B 1 186 ? -8.102 8.688 9 1 96.44 186 ILE B N 1
ATOM 3717 C CA . ILE B 1 186 ? -8.797 7.871 8.008 1 96.44 186 ILE B CA 1
ATOM 3718 C C . ILE B 1 186 ? -8.234 8.148 6.617 1 96.44 186 ILE B C 1
ATOM 3720 O O . ILE B 1 186 ? -7.484 9.109 6.426 1 96.44 186 ILE B O 1
ATOM 3724 N N . PHE B 1 187 ? -8.391 7.27 5.754 1 95 187 PHE B N 1
ATOM 3725 C CA . PHE B 1 187 ? -7.988 7.43 4.359 1 95 187 PHE B CA 1
ATOM 3726 C C . PHE B 1 187 ? -9.07 8.148 3.562 1 95 187 PHE B C 1
ATOM 3728 O O . PHE B 1 187 ? -10.219 8.242 4.004 1 95 187 PHE B O 1
ATOM 3735 N N . PRO B 1 188 ? -8.695 8.742 2.359 1 92.38 188 PRO B N 1
ATOM 3736 C CA . PRO B 1 188 ? -9.68 9.445 1.544 1 92.38 188 PRO B CA 1
ATOM 3737 C C . PRO B 1 188 ? -10.812 8.539 1.07 1 92.38 188 PRO B C 1
ATOM 3739 O O . PRO B 1 188 ? -10.578 7.391 0.699 1 92.38 188 PRO B O 1
ATOM 3742 N N . ARG B 1 189 ? -11.977 9.055 1.045 1 93.06 189 ARG B N 1
ATOM 3743 C CA . ARG B 1 189 ? -13.164 8.289 0.68 1 93.06 189 ARG B CA 1
ATOM 3744 C C . ARG B 1 189 ? -13.039 7.727 -0.731 1 93.06 189 ARG B C 1
ATOM 3746 O O . ARG B 1 189 ? -13.523 6.625 -1.012 1 93.06 189 ARG B O 1
ATOM 3753 N N . GLU B 1 190 ? -12.359 8.406 -1.623 1 89.81 190 GLU B N 1
ATOM 3754 C CA . GLU B 1 190 ? -12.242 8.031 -3.027 1 89.81 190 GLU B CA 1
ATOM 3755 C C . GLU B 1 190 ? -11.5 6.703 -3.18 1 89.81 190 GLU B C 1
ATOM 3757 O O . GLU B 1 190 ? -11.688 5.992 -4.168 1 89.81 190 GLU B O 1
ATOM 3762 N N . LEU B 1 191 ? -10.75 6.352 -2.227 1 90.06 191 LEU B N 1
ATOM 3763 C CA . LEU B 1 191 ? -9.938 5.145 -2.305 1 90.06 191 LEU B CA 1
ATOM 3764 C C . LEU B 1 191 ? -10.742 3.922 -1.87 1 90.06 191 LEU B C 1
ATOM 3766 O O . LEU B 1 191 ? -10.43 2.797 -2.268 1 90.06 191 LEU B O 1
ATOM 3770 N N . GLY B 1 192 ? -11.648 4.133 -1.094 1 92.38 192 GLY B N 1
ATOM 3771 C CA . GLY B 1 192 ? -12.484 3.072 -0.549 1 92.38 192 GLY B CA 1
ATOM 3772 C C . GLY B 1 192 ? -13.758 3.586 0.101 1 92.38 192 GLY B C 1
ATOM 3773 O O . GLY B 1 192 ? -13.883 3.564 1.327 1 92.38 192 GLY B O 1
ATOM 3774 N N . PRO B 1 193 ? -14.711 3.955 -0.711 1 91.5 193 PRO B N 1
ATOM 3775 C CA . PRO B 1 193 ? -15.922 4.582 -0.18 1 91.5 193 PRO B CA 1
ATOM 3776 C C . PRO B 1 193 ? -16.688 3.678 0.788 1 91.5 193 PRO B C 1
ATOM 3778 O O . PRO B 1 193 ? -17.219 4.152 1.791 1 91.5 193 PRO B O 1
ATOM 3781 N N . GLY B 1 194 ? -16.703 2.404 0.484 1 92.31 194 GLY B N 1
ATOM 3782 C CA . GLY B 1 194 ? -17.438 1.478 1.327 1 92.31 194 GLY B CA 1
ATOM 3783 C C . GLY B 1 194 ? -16.938 1.439 2.756 1 92.31 194 GLY B C 1
ATOM 3784 O O . GLY B 1 194 ? -17.688 1.737 3.691 1 92.31 194 GLY B O 1
ATOM 3785 N N . PHE B 1 195 ? -15.695 1.203 2.912 1 95 195 PHE B N 1
ATOM 3786 C CA . PHE B 1 195 ? -15.133 1.085 4.25 1 95 195 PHE B CA 1
ATOM 3787 C C . PHE B 1 195 ? -15.047 2.449 4.922 1 95 195 PHE B C 1
ATOM 3789 O O . PHE B 1 195 ? -15.234 2.562 6.137 1 95 195 PHE B O 1
ATOM 3796 N N . HIS B 1 196 ? -14.703 3.479 4.168 1 96.19 196 HIS B N 1
ATOM 3797 C CA . HIS B 1 196 ? -14.703 4.848 4.676 1 96.19 196 HIS B CA 1
ATOM 3798 C C . HIS B 1 196 ? -16.047 5.203 5.305 1 96.19 196 HIS B C 1
ATOM 3800 O O . HIS B 1 196 ? -16.094 5.633 6.461 1 96.19 196 HIS B O 1
ATOM 3806 N N . ASP B 1 197 ? -17.109 4.973 4.586 1 95.12 197 ASP B N 1
ATOM 3807 C CA . ASP B 1 197 ? -18.469 5.289 5.047 1 95.12 197 ASP B CA 1
ATOM 3808 C C . ASP B 1 197 ? -18.859 4.387 6.211 1 95.12 197 ASP B C 1
ATOM 3810 O O . ASP B 1 197 ? -19.594 4.816 7.105 1 95.12 197 ASP B O 1
ATOM 3814 N N . ALA B 1 198 ? -18.438 3.152 6.168 1 96.12 198 ALA B N 1
ATOM 3815 C CA . ALA B 1 198 ? -18.734 2.23 7.262 1 96.12 198 ALA B CA 1
ATOM 3816 C C . ALA B 1 198 ? -18.172 2.75 8.586 1 96.12 198 ALA B C 1
ATOM 3818 O O . ALA B 1 198 ? -18.844 2.664 9.625 1 96.12 198 ALA B O 1
ATOM 3819 N N . ILE B 1 199 ? -16.984 3.297 8.555 1 97.38 199 ILE B N 1
ATOM 3820 C CA . ILE B 1 199 ? -16.359 3.828 9.758 1 97.38 199 ILE B CA 1
ATOM 3821 C C . ILE B 1 199 ? -17.156 5.031 10.266 1 97.38 199 ILE B C 1
ATOM 3823 O O . ILE B 1 199 ? -17.5 5.102 11.453 1 97.38 199 ILE B O 1
ATOM 3827 N N . LEU B 1 200 ? -17.469 5.914 9.375 1 96.56 200 LEU B N 1
ATOM 3828 C CA . LEU B 1 200 ? -18.188 7.129 9.75 1 96.56 200 LEU B CA 1
ATOM 3829 C C . LEU B 1 200 ? -19.578 6.805 10.266 1 96.56 200 LEU B C 1
ATOM 3831 O O . LEU B 1 200 ? -20.031 7.371 11.266 1 96.56 200 LEU B O 1
ATOM 3835 N N . SER B 1 201 ? -20.219 5.891 9.586 1 96.62 201 SER B N 1
ATOM 3836 C CA . SER B 1 201 ? -21.562 5.48 10 1 96.62 201 SER B CA 1
ATOM 3837 C C . SER B 1 201 ? -21.547 4.832 11.383 1 96.62 201 SER B C 1
ATOM 3839 O O . SER B 1 201 ? -22.438 5.066 12.195 1 96.62 201 SER B O 1
ATOM 3841 N N . ALA B 1 202 ? -20.547 4.059 11.57 1 97.19 202 ALA B N 1
ATOM 3842 C CA . ALA B 1 202 ? -20.422 3.412 12.875 1 97.19 202 ALA B CA 1
ATOM 3843 C C . ALA B 1 202 ? -20.25 4.445 13.984 1 97.19 202 ALA B C 1
ATOM 3845 O O . ALA B 1 202 ? -20.828 4.312 15.062 1 97.19 202 ALA B O 1
ATOM 3846 N N . CYS B 1 203 ? -19.438 5.453 13.742 1 97 203 CYS B N 1
ATOM 3847 C CA . CYS B 1 203 ? -19.25 6.527 14.711 1 97 203 CYS B CA 1
ATOM 3848 C C . CYS B 1 203 ? -20.562 7.25 14.984 1 97 203 CYS B C 1
ATOM 3850 O O . CYS B 1 203 ? -20.906 7.492 16.141 1 97 203 CYS B O 1
ATOM 3852 N N . HIS B 1 204 ? -21.281 7.527 13.953 1 95.56 204 HIS B N 1
ATOM 3853 C CA . HIS B 1 204 ? -22.562 8.203 14.094 1 95.56 204 HIS B CA 1
ATOM 3854 C C . HIS B 1 204 ? -23.547 7.348 14.891 1 95.56 204 HIS B C 1
ATOM 3856 O O . HIS B 1 204 ? -24.25 7.855 15.766 1 95.56 204 HIS B O 1
ATOM 3862 N N . ASN B 1 205 ? -23.562 6.129 14.531 1 95.69 205 ASN B N 1
ATOM 3863 C CA . ASN B 1 205 ? -24.453 5.199 15.234 1 95.69 205 ASN B CA 1
ATOM 3864 C C . ASN B 1 205 ? -24.078 5.09 16.719 1 95.69 205 ASN B C 1
ATOM 3866 O O . ASN B 1 205 ? -24.953 4.809 17.547 1 95.69 205 ASN B O 1
ATOM 3870 N N . ALA B 1 206 ? -22.828 5.305 17.016 1 95.38 206 ALA B N 1
ATOM 3871 C CA . ALA B 1 206 ? -22.359 5.266 18.391 1 95.38 206 ALA B CA 1
ATOM 3872 C C . ALA B 1 206 ? -22.641 6.586 19.109 1 95.38 206 ALA B C 1
ATOM 3874 O O . ALA B 1 206 ? -22.375 6.723 20.312 1 95.38 206 ALA B O 1
ATOM 3875 N N . GLY B 1 207 ? -23.094 7.59 18.391 1 95.25 207 GLY B N 1
ATOM 3876 C CA . GLY B 1 207 ? -23.609 8.797 19.031 1 95.25 207 GLY B CA 1
ATOM 3877 C C . GLY B 1 207 ? -22.688 9.984 18.875 1 95.25 207 GLY B C 1
ATOM 3878 O O . GLY B 1 207 ? -22.797 10.961 19.625 1 95.25 207 GLY B O 1
ATOM 3879 N N . PHE B 1 208 ? -21.703 9.859 18 1 95.81 208 PHE B N 1
ATOM 3880 C CA . PHE B 1 208 ? -20.812 11.008 17.859 1 95.81 208 PHE B CA 1
ATOM 3881 C C . PHE B 1 208 ? -20.359 11.18 16.422 1 95.81 208 PHE B C 1
ATOM 3883 O O . PHE B 1 208 ? -20.469 10.25 15.617 1 95.81 208 PHE B O 1
ATOM 3890 N N . THR B 1 209 ? -19.922 12.375 16.078 1 95.69 209 THR B N 1
ATOM 3891 C CA . THR B 1 209 ? -19.234 12.68 14.836 1 95.69 209 THR B CA 1
ATOM 3892 C C . THR B 1 209 ? -17.734 12.695 15.031 1 95.69 209 THR B C 1
ATOM 3894 O O . THR B 1 209 ? -17.219 13.461 15.852 1 95.69 209 THR B O 1
ATOM 3897 N N . PRO B 1 210 ? -17.078 11.82 14.32 1 95.38 210 PRO B N 1
ATOM 3898 C CA . PRO B 1 210 ? -15.633 11.758 14.555 1 95.38 210 PRO B CA 1
ATOM 3899 C C . PRO B 1 210 ? -14.914 13.055 14.195 1 95.38 210 PRO B C 1
ATOM 3901 O O . PRO B 1 210 ? -15.25 13.695 13.195 1 95.38 210 PRO B O 1
ATOM 3904 N N . ARG B 1 211 ? -14.008 13.461 15.016 1 95.19 211 ARG B N 1
ATOM 3905 C CA . ARG B 1 211 ? -13.094 14.555 14.695 1 95.19 211 ARG B CA 1
ATOM 3906 C C . ARG B 1 211 ? -12.008 14.102 13.727 1 95.19 211 ARG B C 1
ATOM 3908 O O . ARG B 1 211 ? -11.219 13.211 14.055 1 95.19 211 ARG B O 1
ATOM 3915 N N . MET B 1 212 ? -11.984 14.758 12.664 1 93.88 212 MET B N 1
ATOM 3916 C CA . MET B 1 212 ? -11.031 14.32 11.648 1 93.88 212 MET B CA 1
ATOM 3917 C C . MET B 1 212 ? -9.648 14.914 11.906 1 93.88 212 MET B C 1
ATOM 3919 O O . MET B 1 212 ? -9.516 16.109 12.133 1 93.88 212 MET B O 1
ATOM 3923 N N . GLY B 1 213 ? -8.648 14.062 11.953 1 94.62 213 GLY B N 1
ATOM 3924 C CA . GLY B 1 213 ? -7.258 14.461 12.031 1 94.62 213 GLY B CA 1
ATOM 3925 C C . GLY B 1 213 ? -6.52 14.328 10.711 1 94.62 213 GLY B C 1
ATOM 3926 O O . GLY B 1 213 ? -7.094 14.57 9.648 1 94.62 213 GLY B O 1
ATOM 3927 N N . GLN B 1 214 ? -5.25 14 10.836 1 93.88 214 GLN B N 1
ATOM 3928 C CA . GLN B 1 214 ? -4.41 13.781 9.664 1 93.88 214 GLN B CA 1
ATOM 3929 C C . GLN B 1 214 ? -4.973 12.672 8.781 1 93.88 214 GLN B C 1
ATOM 3931 O O . GLN B 1 214 ? -5.301 11.594 9.266 1 93.88 214 GLN B O 1
ATOM 3936 N N . GLN B 1 215 ? -5.062 12.953 7.516 1 94.62 215 GLN B N 1
ATOM 3937 C CA . GLN B 1 215 ? -5.52 11.945 6.57 1 94.62 215 GLN B CA 1
ATOM 3938 C C . GLN B 1 215 ? -4.363 11.055 6.113 1 94.62 215 GLN B C 1
ATOM 3940 O O . GLN B 1 215 ? -3.26 11.547 5.863 1 94.62 215 GLN B O 1
ATOM 3945 N N . ALA B 1 216 ? -4.629 9.773 6.07 1 96.12 216 ALA B N 1
ATOM 3946 C CA . ALA B 1 216 ? -3.65 8.82 5.555 1 96.12 216 ALA B CA 1
ATOM 3947 C C . ALA B 1 216 ? -3.828 8.609 4.055 1 96.12 216 ALA B C 1
ATOM 3949 O O . ALA B 1 216 ? -4.949 8.664 3.541 1 96.12 216 ALA B O 1
ATOM 3950 N N . PRO B 1 217 ? -2.744 8.305 3.359 1 94.31 217 PRO B N 1
ATOM 3951 C CA . PRO B 1 217 ? -2.867 8.148 1.908 1 94.31 217 PRO B CA 1
ATOM 3952 C C . PRO B 1 217 ? -3.43 6.785 1.51 1 94.31 217 PRO B C 1
ATOM 3954 O O . PRO B 1 217 ? -3.836 6.59 0.361 1 94.31 217 PRO B O 1
ATOM 3957 N N . GLN B 1 218 ? -3.346 5.82 2.379 1 93.81 218 GLN B N 1
ATOM 3958 C CA . GLN B 1 218 ? -3.881 4.473 2.205 1 93.81 218 GLN B CA 1
ATOM 3959 C C . GLN B 1 218 ? -4.379 3.902 3.529 1 93.81 218 GLN B C 1
ATOM 3961 O O . GLN B 1 218 ? -4.07 4.438 4.598 1 93.81 218 GLN B O 1
ATOM 3966 N N . ILE B 1 219 ? -5.121 2.855 3.418 1 93.94 219 ILE B N 1
ATOM 3967 C CA . ILE B 1 219 ? -5.656 2.219 4.617 1 93.94 219 ILE B CA 1
ATOM 3968 C C . ILE B 1 219 ? -4.508 1.758 5.512 1 93.94 219 ILE B C 1
ATOM 3970 O O . ILE B 1 219 ? -4.48 2.062 6.707 1 93.94 219 ILE B O 1
ATOM 3974 N N . ALA B 1 220 ? -3.529 1.151 4.953 1 93 220 ALA B N 1
ATOM 3975 C CA . ALA B 1 220 ? -2.434 0.584 5.734 1 93 220 ALA B CA 1
ATOM 3976 C C . ALA B 1 220 ? -1.574 1.685 6.352 1 93 220 ALA B C 1
ATOM 3978 O O . ALA B 1 220 ? -1.033 1.517 7.449 1 93 220 ALA B O 1
ATOM 3979 N N . SER B 1 221 ? -1.459 2.791 5.707 1 93.06 221 SER B N 1
ATOM 3980 C CA . SER B 1 221 ? -0.572 3.861 6.152 1 93.06 221 SER B CA 1
ATOM 3981 C C . SER B 1 221 ? -1.182 4.641 7.309 1 93.06 221 SER B C 1
ATOM 3983 O O . SER B 1 221 ? -0.55 5.551 7.855 1 93.06 221 SER B O 1
ATOM 3985 N N . THR B 1 222 ? -2.369 4.32 7.699 1 95.62 222 THR B N 1
ATOM 3986 C CA . THR B 1 222 ? -2.947 4.926 8.898 1 95.62 222 THR B CA 1
ATOM 3987 C C . THR B 1 222 ? -2.154 4.535 10.141 1 95.62 222 THR B C 1
ATOM 3989 O O . THR B 1 222 ? -2.031 5.324 11.078 1 95.62 222 THR B O 1
ATOM 3992 N N . VAL B 1 223 ? -1.562 3.369 10.102 1 95.19 223 VAL B N 1
ATOM 3993 C CA . VAL B 1 223 ? -0.965 2.77 11.289 1 95.19 223 VAL B CA 1
ATOM 3994 C C . VAL B 1 223 ? 0.29 3.545 11.688 1 95.19 223 VAL B C 1
ATOM 3996 O O . VAL B 1 223 ? 0.435 3.955 12.844 1 95.19 223 VAL B O 1
ATOM 3999 N N . PRO B 1 224 ? 1.184 3.828 10.773 1 93.81 224 PRO B N 1
ATOM 4000 C CA . PRO B 1 224 ? 2.344 4.629 11.172 1 93.81 224 PRO B CA 1
ATOM 4001 C C . PRO B 1 224 ? 1.958 6.016 11.68 1 93.81 224 PRO B C 1
ATOM 4003 O O . PRO B 1 224 ? 2.615 6.555 12.578 1 93.81 224 PRO B O 1
ATOM 4006 N N . LEU B 1 225 ? 0.953 6.586 11.094 1 95.94 225 LEU B N 1
ATOM 4007 C CA . LEU B 1 225 ? 0.5 7.895 11.547 1 95.94 225 LEU B CA 1
ATOM 4008 C C . LEU B 1 225 ? -0.018 7.82 12.977 1 95.94 225 LEU B C 1
ATOM 4010 O O . LEU B 1 225 ? 0.242 8.719 13.781 1 95.94 225 LEU B O 1
ATOM 4014 N N . VAL B 1 226 ? -0.732 6.758 13.273 1 97.12 226 VAL B N 1
ATOM 4015 C CA . VAL B 1 226 ? -1.182 6.531 14.648 1 97.12 226 VAL B CA 1
ATOM 4016 C C . VAL B 1 226 ? 0.026 6.367 15.57 1 97.12 226 VAL B C 1
ATOM 4018 O O . VAL B 1 226 ? 0.082 6.977 16.641 1 97.12 226 VAL B O 1
ATOM 4021 N N . ALA B 1 227 ? 0.959 5.598 15.156 1 94.62 227 ALA B N 1
ATOM 4022 C CA . ALA B 1 227 ? 2.152 5.312 15.945 1 94.62 227 ALA B CA 1
ATOM 4023 C C . ALA B 1 227 ? 2.896 6.598 16.297 1 94.62 227 ALA B C 1
ATOM 4025 O O . ALA B 1 227 ? 3.506 6.699 17.359 1 94.62 227 ALA B O 1
ATOM 4026 N N . ALA B 1 228 ? 2.814 7.535 15.461 1 93.44 228 ALA B N 1
ATOM 4027 C CA . ALA B 1 228 ? 3.514 8.805 15.664 1 93.44 228 ALA B CA 1
ATOM 4028 C C . ALA B 1 228 ? 2.713 9.734 16.562 1 93.44 228 ALA B C 1
ATOM 4030 O O . ALA B 1 228 ? 3.135 10.859 16.844 1 93.44 228 ALA B O 1
ATOM 4031 N N . GLY B 1 229 ? 1.52 9.359 16.938 1 94.69 229 GLY B N 1
ATOM 4032 C CA . GLY B 1 229 ? 0.739 10.117 17.906 1 94.69 229 GLY B CA 1
ATOM 4033 C C . GLY B 1 229 ? -0.18 11.141 17.266 1 94.69 229 GLY B C 1
ATOM 4034 O O . GLY B 1 229 ? -0.627 12.086 17.922 1 94.69 229 GLY B O 1
ATOM 4035 N N . LEU B 1 230 ? -0.48 10.93 15.992 1 95.94 230 LEU B N 1
ATOM 4036 C CA . LEU B 1 230 ? -1.25 11.938 15.281 1 95.94 230 LEU B CA 1
ATOM 4037 C C . LEU B 1 230 ? -2.746 11.727 15.477 1 95.94 230 LEU B C 1
ATOM 4039 O O . LEU B 1 230 ? -3.555 12.578 15.109 1 95.94 230 LEU B O 1
ATOM 4043 N N . GLY B 1 231 ? -3.117 10.594 16.031 1 97.31 231 GLY B N 1
ATOM 4044 C CA . GLY B 1 231 ? -4.516 10.266 16.25 1 97.31 231 GLY B CA 1
ATOM 4045 C C . GLY B 1 231 ? -4.75 8.781 16.469 1 97.31 231 GLY B C 1
ATOM 4046 O O . GLY B 1 231 ? -3.838 8.055 16.875 1 97.31 231 GLY B O 1
ATOM 4047 N N . VAL B 1 232 ? -6.031 8.438 16.312 1 98.12 232 VAL B N 1
ATOM 4048 C CA . VAL B 1 232 ? -6.449 7.047 16.422 1 98.12 232 VAL B CA 1
ATOM 4049 C C . VAL B 1 232 ? -7.117 6.598 15.125 1 98.12 232 VAL B C 1
ATOM 4051 O O . VAL B 1 232 ? -7.473 7.426 14.289 1 98.12 232 VAL B O 1
ATOM 4054 N N . SER B 1 233 ? -7.219 5.273 14.984 1 97.94 233 SER B N 1
ATOM 4055 C CA . SER B 1 233 ? -7.832 4.801 13.742 1 97.94 233 SER B CA 1
ATOM 4056 C C . SER B 1 233 ? -8.531 3.461 13.953 1 97.94 233 SER B C 1
ATOM 4058 O O . SER B 1 233 ? -8.125 2.664 14.797 1 97.94 233 SER B O 1
ATOM 4060 N N . VAL B 1 234 ? -9.625 3.285 13.242 1 97.69 234 VAL B N 1
ATOM 4061 C CA . VAL B 1 234 ? -10.258 1.979 13.086 1 97.69 234 VAL B CA 1
ATOM 4062 C C . VAL B 1 234 ? -9.75 1.312 11.805 1 97.69 234 VAL B C 1
ATOM 4064 O O . VAL B 1 234 ? -9.867 1.874 10.719 1 97.69 234 VAL B O 1
ATOM 4067 N N . VAL B 1 235 ? -9.156 0.134 11.969 1 96.69 235 VAL B N 1
ATOM 4068 C CA . VAL B 1 235 ? -8.539 -0.526 10.828 1 96.69 235 VAL B CA 1
ATOM 4069 C C . VAL B 1 235 ? -8.969 -1.991 10.781 1 96.69 235 VAL B C 1
ATOM 4071 O O . VAL B 1 235 ? -9.383 -2.555 11.797 1 96.69 235 VAL B O 1
ATOM 4074 N N . PRO B 1 236 ? -8.891 -2.576 9.555 1 95.12 236 PRO B N 1
ATOM 4075 C CA . PRO B 1 236 ? -9.086 -4.027 9.516 1 95.12 236 PRO B CA 1
ATOM 4076 C C . PRO B 1 236 ? -8.125 -4.781 10.43 1 95.12 236 PRO B C 1
ATOM 4078 O O . PRO B 1 236 ? -6.957 -4.402 10.547 1 95.12 236 PRO B O 1
ATOM 4081 N N . ARG B 1 237 ? -8.57 -5.844 11 1 92.81 237 ARG B N 1
ATOM 4082 C CA . ARG B 1 237 ? -7.805 -6.602 11.984 1 92.81 237 ARG B CA 1
ATOM 4083 C C . ARG B 1 237 ? -6.488 -7.094 11.391 1 92.81 237 ARG B C 1
ATOM 4085 O O . ARG B 1 237 ? -5.473 -7.152 12.086 1 92.81 237 ARG B O 1
ATOM 4092 N N . SER B 1 238 ? -6.488 -7.348 10.18 1 89.12 238 SER B N 1
ATOM 4093 C CA . SER B 1 238 ? -5.293 -7.879 9.531 1 89.12 238 SER B CA 1
ATOM 4094 C C . SER B 1 238 ? -4.129 -6.895 9.625 1 89.12 238 SER B C 1
ATOM 4096 O O . SER B 1 238 ? -2.965 -7.289 9.539 1 89.12 238 SER B O 1
ATOM 4098 N N . LEU B 1 239 ? -4.379 -5.648 9.805 1 92.62 239 LEU B N 1
ATOM 4099 C CA . LEU B 1 239 ? -3.318 -4.648 9.859 1 92.62 239 LEU B CA 1
ATOM 4100 C C . LEU B 1 239 ? -2.605 -4.684 11.211 1 92.62 239 LEU B C 1
ATOM 4102 O O . LEU B 1 239 ? -1.579 -4.023 11.391 1 92.62 239 LEU B O 1
ATOM 4106 N N . HIS B 1 240 ? -3.096 -5.508 12.086 1 89.81 240 HIS B N 1
ATOM 4107 C CA . HIS B 1 240 ? -2.396 -5.703 13.352 1 89.81 240 HIS B CA 1
ATOM 4108 C C . HIS B 1 240 ? -0.976 -6.207 13.125 1 89.81 240 HIS B C 1
ATOM 4110 O O . HIS B 1 240 ? -0.135 -6.137 14.023 1 89.81 240 HIS B O 1
ATOM 4116 N N . GLN B 1 241 ? -0.738 -6.668 11.984 1 88.69 241 GLN B N 1
ATOM 4117 C CA . GLN B 1 241 ? 0.593 -7.164 11.648 1 88.69 241 GLN B CA 1
ATOM 4118 C C . GLN B 1 241 ? 1.597 -6.02 11.547 1 88.69 241 GLN B C 1
ATOM 4120 O O . GLN B 1 241 ? 2.809 -6.25 11.539 1 88.69 241 GLN B O 1
ATOM 4125 N N . ILE B 1 242 ? 1.093 -4.816 11.344 1 89.56 242 ILE B N 1
ATOM 4126 C CA . ILE B 1 242 ? 1.986 -3.666 11.273 1 89.56 242 ILE B CA 1
ATOM 4127 C C . ILE B 1 242 ? 2.311 -3.172 12.68 1 89.56 242 ILE B C 1
ATOM 4129 O O . ILE B 1 242 ? 1.461 -2.574 13.344 1 89.56 242 ILE B O 1
ATOM 4133 N N . HIS B 1 243 ? 3.535 -3.486 13.07 1 83.25 243 HIS B N 1
ATOM 4134 C CA . HIS B 1 243 ? 4.008 -3.053 14.383 1 83.25 243 HIS B CA 1
ATOM 4135 C C . HIS B 1 243 ? 5.078 -1.975 14.25 1 83.25 243 HIS B C 1
ATOM 4137 O O . HIS B 1 243 ? 6.27 -2.285 14.148 1 83.25 243 HIS B O 1
ATOM 4143 N N . SER B 1 244 ? 4.758 -0.848 14.273 1 69.75 244 SER B N 1
ATOM 4144 C CA . SER B 1 244 ? 5.699 0.255 14.109 1 69.75 244 SER B CA 1
ATOM 4145 C C . SER B 1 244 ? 6.297 0.675 15.453 1 69.75 244 SER B C 1
ATOM 4147 O O . SER B 1 244 ? 6.875 1.757 15.57 1 69.75 244 SER B O 1
ATOM 4149 N N . GLY B 1 245 ? 6.262 -0.175 16.484 1 75.69 245 GLY B N 1
ATOM 4150 C CA . GLY B 1 245 ? 6.785 0.114 17.812 1 75.69 245 GLY B CA 1
ATOM 4151 C C . GLY B 1 245 ? 5.973 1.15 18.562 1 75.69 245 GLY B C 1
ATOM 4152 O O . GLY B 1 245 ? 6 1.197 19.797 1 75.69 245 GLY B O 1
ATOM 4153 N N . GLY B 1 246 ? 5.156 1.851 17.906 1 89.06 246 GLY B N 1
ATOM 4154 C CA . GLY B 1 246 ? 4.441 2.955 18.531 1 89.06 246 GLY B CA 1
ATOM 4155 C C . GLY B 1 246 ? 2.934 2.797 18.469 1 89.06 246 GLY B C 1
ATOM 4156 O O . GLY B 1 246 ? 2.195 3.771 18.641 1 89.06 246 GLY B O 1
ATOM 4157 N N . VAL B 1 247 ? 2.49 1.579 18.234 1 94.44 247 VAL B N 1
ATOM 4158 C CA . VAL B 1 247 ? 1.052 1.402 18.062 1 94.44 247 VAL B CA 1
ATOM 4159 C C . VAL B 1 247 ? 0.584 0.189 18.859 1 94.44 247 VAL B C 1
ATOM 4161 O O . VAL B 1 247 ? 1.335 -0.774 19.047 1 94.44 247 VAL B O 1
ATOM 4164 N N . THR B 1 248 ? -0.56 0.24 19.484 1 95.25 248 THR B N 1
ATOM 4165 C CA . THR B 1 248 ? -1.249 -0.891 20.109 1 95.25 248 THR B CA 1
ATOM 4166 C C . THR B 1 248 ? -2.617 -1.103 19.453 1 95.25 248 THR B C 1
ATOM 4168 O O . THR B 1 248 ? -3.238 -0.15 18.984 1 95.25 248 THR B O 1
ATOM 4171 N N . TYR B 1 249 ? -3.039 -2.318 19.422 1 95.88 249 TYR B N 1
ATOM 4172 C CA . TYR B 1 249 ? -4.316 -2.676 18.812 1 95.88 249 TYR B CA 1
ATOM 4173 C C . TYR B 1 249 ? -5.297 -3.18 19.875 1 95.88 249 TYR B C 1
ATOM 4175 O O . TYR B 1 249 ? -4.918 -3.932 20.766 1 95.88 249 TYR B O 1
ATOM 4183 N N . HIS B 1 250 ? -6.535 -2.738 19.75 1 97.12 250 HIS B N 1
ATOM 4184 C CA . HIS B 1 250 ? -7.574 -3.078 20.719 1 97.12 250 HIS B CA 1
ATOM 4185 C C . HIS B 1 250 ? -8.867 -3.471 20.031 1 97.12 250 HIS B C 1
ATOM 4187 O O . HIS B 1 250 ? -9.242 -2.873 19.016 1 97.12 250 HIS B O 1
ATOM 4193 N N . SER B 1 251 ? -9.523 -4.473 20.562 1 96.5 251 SER B N 1
ATOM 4194 C CA . SER B 1 251 ? -10.789 -4.914 20 1 96.5 251 SER B CA 1
ATOM 4195 C C . SER B 1 251 ? -11.883 -3.865 20.188 1 96.5 251 SER B C 1
ATOM 4197 O O . SER B 1 251 ? -11.773 -3.012 21.078 1 96.5 251 SER B O 1
ATOM 4199 N N . LEU B 1 252 ? -12.812 -3.928 19.297 1 95 252 LEU B N 1
ATOM 4200 C CA . LEU B 1 252 ? -13.961 -3.029 19.344 1 95 252 LEU B CA 1
ATOM 4201 C C . LEU B 1 252 ? -15.25 -3.805 19.609 1 95 252 LEU B C 1
ATOM 4203 O O . LEU B 1 252 ? -15.383 -4.953 19.188 1 95 252 LEU B O 1
ATOM 4207 N N . GLY B 1 253 ? -16.141 -3.174 20.281 1 90.5 253 GLY B N 1
ATOM 4208 C CA . GLY B 1 253 ? -17.406 -3.787 20.641 1 90.5 253 GLY B CA 1
ATOM 4209 C C . GLY B 1 253 ? -18.328 -4 19.469 1 90.5 253 GLY B C 1
ATOM 4210 O O . GLY B 1 253 ? -17.891 -4 18.312 1 90.5 253 GLY B O 1
ATOM 4211 N N . ALA B 1 254 ? -19.609 -4.234 19.719 1 87.81 254 ALA B N 1
ATOM 4212 C CA . ALA B 1 254 ? -20.609 -4.695 18.75 1 87.81 254 ALA B CA 1
ATOM 4213 C C . ALA B 1 254 ? -20.906 -3.619 17.719 1 87.81 254 ALA B C 1
ATOM 4215 O O . ALA B 1 254 ? -21.328 -3.928 16.594 1 87.81 254 ALA B O 1
ATOM 4216 N N . LYS B 1 255 ? -20.641 -2.398 18.031 1 90.75 255 LYS B N 1
ATOM 4217 C CA . LYS B 1 255 ? -20.969 -1.303 17.109 1 90.75 255 LYS B CA 1
ATOM 4218 C C . LYS B 1 255 ? -19.828 -1.062 16.125 1 90.75 255 LYS B C 1
ATOM 4220 O O . LYS B 1 255 ? -19.891 -0.143 15.312 1 90.75 255 LYS B O 1
ATOM 4225 N N . ALA B 1 256 ? -18.875 -1.901 16.219 1 94 256 ALA B N 1
ATOM 4226 C CA . ALA B 1 256 ? -17.719 -1.728 15.352 1 94 256 ALA B CA 1
ATOM 4227 C C . ALA B 1 256 ? -18.094 -1.934 13.883 1 94 256 ALA B C 1
ATOM 4229 O O . ALA B 1 256 ? -18.875 -2.818 13.555 1 94 256 ALA B O 1
ATOM 4230 N N . PRO B 1 257 ? -17.547 -1.047 13.008 1 95.12 257 PRO B N 1
ATOM 4231 C CA . PRO B 1 257 ? -17.75 -1.328 11.578 1 95.12 257 PRO B CA 1
ATOM 4232 C C . PRO B 1 257 ? -17.062 -2.613 11.125 1 95.12 257 PRO B C 1
ATOM 4234 O O . PRO B 1 257 ? -16.109 -3.074 11.781 1 95.12 257 PRO B O 1
ATOM 4237 N N . ARG B 1 258 ? -17.562 -3.201 10.102 1 92.38 258 ARG B N 1
ATOM 4238 C CA . ARG B 1 258 ? -16.922 -4.355 9.492 1 92.38 258 ARG B CA 1
ATOM 4239 C C . ARG B 1 258 ? -16.219 -3.965 8.195 1 92.38 258 ARG B C 1
ATOM 4241 O O . ARG B 1 258 ? -16.656 -3.051 7.496 1 92.38 258 ARG B O 1
ATOM 4248 N N . ALA B 1 259 ? -15.133 -4.613 7.996 1 92.44 259 ALA B N 1
ATOM 4249 C CA . ALA B 1 259 ? -14.406 -4.438 6.742 1 92.44 259 ALA B CA 1
ATOM 4250 C C . ALA B 1 259 ? -14.742 -5.551 5.754 1 92.44 259 ALA B C 1
ATOM 4252 O O . ALA B 1 259 ? -13.992 -6.52 5.621 1 92.44 259 ALA B O 1
ATOM 4253 N N . GLU B 1 260 ? -15.742 -5.309 5.023 1 94.25 260 GLU B N 1
ATOM 4254 C CA . GLU B 1 260 ? -16.266 -6.332 4.129 1 94.25 260 GLU B CA 1
ATOM 4255 C C . GLU B 1 260 ? -15.375 -6.504 2.902 1 94.25 260 GLU B C 1
ATOM 4257 O O . GLU B 1 260 ? -14.859 -5.523 2.361 1 94.25 260 GLU B O 1
ATOM 4262 N N . LEU B 1 261 ? -15.242 -7.727 2.506 1 95.81 261 LEU B N 1
ATOM 4263 C CA . LEU B 1 261 ? -14.539 -8.07 1.275 1 95.81 261 LEU B CA 1
ATOM 4264 C C . LEU B 1 261 ? -15.445 -8.859 0.338 1 95.81 261 LEU B C 1
ATOM 4266 O O . LEU B 1 261 ? -16.25 -9.688 0.788 1 95.81 261 LEU B O 1
ATOM 4270 N N . ALA B 1 262 ? -15.289 -8.586 -0.907 1 96.25 262 ALA B N 1
ATOM 4271 C CA . ALA B 1 262 ? -16.062 -9.297 -1.926 1 96.25 262 ALA B CA 1
ATOM 4272 C C . ALA B 1 262 ? -15.195 -9.648 -3.127 1 96.25 262 ALA B C 1
ATOM 4274 O O . ALA B 1 262 ? -14.102 -9.094 -3.299 1 96.25 262 ALA B O 1
ATOM 4275 N N . ILE B 1 263 ? -15.664 -10.617 -3.873 1 96.44 263 ILE B N 1
ATOM 4276 C CA . ILE B 1 263 ? -15.078 -10.984 -5.156 1 96.44 263 ILE B CA 1
ATOM 4277 C C . ILE B 1 263 ? -15.867 -10.344 -6.289 1 96.44 263 ILE B C 1
ATOM 4279 O O . ILE B 1 263 ? -17.094 -10.406 -6.312 1 96.44 263 ILE B O 1
ATOM 4283 N N . ALA B 1 264 ? -15.188 -9.656 -7.145 1 95.25 264 ALA B N 1
ATOM 4284 C CA . ALA B 1 264 ? -15.805 -9.086 -8.336 1 95.25 264 ALA B CA 1
ATOM 4285 C C . ALA B 1 264 ? -15.195 -9.672 -9.602 1 95.25 264 ALA B C 1
ATOM 4287 O O . ALA B 1 264 ? -13.977 -9.836 -9.695 1 95.25 264 ALA B O 1
ATOM 4288 N N . MET B 1 265 ? -15.984 -10.016 -10.508 1 93.06 265 MET B N 1
ATOM 4289 C CA . MET B 1 265 ? -15.539 -10.484 -11.82 1 93.06 265 MET B CA 1
ATOM 4290 C C . MET B 1 265 ? -16.562 -10.133 -12.891 1 93.06 265 MET B C 1
ATOM 4292 O O . MET B 1 265 ? -17.703 -9.773 -12.578 1 93.06 265 MET B O 1
ATOM 4296 N N . ARG B 1 266 ? -16.109 -10.172 -14.133 1 88.19 266 ARG B N 1
ATOM 4297 C CA . ARG B 1 266 ? -17.031 -9.906 -15.227 1 88.19 266 ARG B CA 1
ATOM 4298 C C . ARG B 1 266 ? -18.062 -11.016 -15.344 1 88.19 266 ARG B C 1
ATOM 4300 O O . ARG B 1 266 ? -17.734 -12.195 -15.219 1 88.19 266 ARG B O 1
ATOM 4307 N N . ALA B 1 267 ? -19.25 -10.641 -15.648 1 85.38 267 ALA B N 1
ATOM 4308 C CA . ALA B 1 267 ? -20.312 -11.617 -15.859 1 85.38 267 ALA B CA 1
ATOM 4309 C C . ALA B 1 267 ? -20.078 -12.422 -17.141 1 85.38 267 ALA B C 1
ATOM 4311 O O . ALA B 1 267 ? -19.547 -11.891 -18.125 1 85.38 267 ALA B O 1
ATOM 4312 N N . GLY B 1 268 ? -20.375 -13.641 -17.094 1 75.62 268 GLY B N 1
ATOM 4313 C CA . GLY B 1 268 ? -20.328 -14.484 -18.281 1 75.62 268 GLY B CA 1
ATOM 4314 C C . GLY B 1 268 ? -18.969 -15.102 -18.516 1 75.62 268 GLY B C 1
ATOM 4315 O O . GLY B 1 268 ? -18.797 -15.898 -19.438 1 75.62 268 GLY B O 1
ATOM 4316 N N . GLN B 1 269 ? -18.094 -14.625 -17.766 1 67.5 269 GLN B N 1
ATOM 4317 C CA . GLN B 1 269 ? -16.781 -15.25 -17.891 1 67.5 269 GLN B CA 1
ATOM 4318 C C . GLN B 1 269 ? -16.766 -16.625 -17.234 1 67.5 269 GLN B C 1
ATOM 4320 O O . GLN B 1 269 ? -17.094 -16.766 -16.062 1 67.5 269 GLN B O 1
ATOM 4325 N N . HIS B 1 270 ? -16.844 -17.672 -18.141 1 66.44 270 HIS B N 1
ATOM 4326 C CA . HIS B 1 270 ? -16.719 -19.031 -17.609 1 66.44 270 HIS B CA 1
ATOM 4327 C C . HIS B 1 270 ? -15.344 -19.625 -17.953 1 66.44 270 HIS B C 1
ATOM 4329 O O . HIS B 1 270 ? -15.18 -20.25 -19 1 66.44 270 HIS B O 1
ATOM 4335 N N . VAL B 1 271 ? -14.477 -19.266 -17.188 1 73.31 271 VAL B N 1
ATOM 4336 C CA . VAL B 1 271 ? -13.117 -19.781 -17.359 1 73.31 271 VAL B CA 1
ATOM 4337 C C . VAL B 1 271 ? -12.773 -20.703 -16.188 1 73.31 271 VAL B C 1
ATOM 4339 O O . VAL B 1 271 ? -12.773 -20.281 -15.031 1 73.31 271 VAL B O 1
ATOM 4342 N N . PRO B 1 272 ? -12.711 -22.016 -16.391 1 80.94 272 PRO B N 1
ATOM 4343 C CA . PRO B 1 272 ? -12.414 -22.984 -15.328 1 80.94 272 PRO B CA 1
ATOM 4344 C C . PRO B 1 272 ? -11.297 -22.516 -14.406 1 80.94 272 PRO B C 1
ATOM 4346 O O . PRO B 1 272 ? -11.352 -22.75 -13.195 1 80.94 272 PRO B O 1
ATOM 4349 N N . LEU B 1 273 ? -10.367 -21.859 -14.945 1 84.06 273 LEU B N 1
ATOM 4350 C CA . LEU B 1 273 ? -9.25 -21.344 -14.156 1 84.06 273 LEU B CA 1
ATOM 4351 C C . LEU B 1 273 ? -9.742 -20.391 -13.07 1 84.06 273 LEU B C 1
ATOM 4353 O O . LEU B 1 273 ? -9.297 -20.469 -11.922 1 84.06 273 LEU B O 1
ATOM 4357 N N . MET B 1 274 ? -10.656 -19.562 -13.391 1 88.12 274 MET B N 1
ATOM 4358 C CA . MET B 1 274 ? -11.211 -18.609 -12.438 1 88.12 274 MET B CA 1
ATOM 4359 C C . MET B 1 274 ? -12.047 -19.328 -11.375 1 88.12 274 MET B C 1
ATOM 4361 O O . MET B 1 274 ? -12 -18.969 -10.195 1 88.12 274 MET B O 1
ATOM 4365 N N . THR B 1 275 ? -12.773 -20.266 -11.859 1 88.69 275 THR B N 1
ATOM 4366 C CA . THR B 1 275 ? -13.594 -21.047 -10.938 1 88.69 275 THR B CA 1
ATOM 4367 C C . THR B 1 275 ? -12.719 -21.766 -9.914 1 88.69 275 THR B C 1
ATOM 4369 O O . THR B 1 275 ? -13.031 -21.766 -8.719 1 88.69 275 THR B O 1
ATOM 4372 N N . ASN B 1 276 ? -11.648 -22.375 -10.406 1 90.56 276 ASN B N 1
ATOM 4373 C CA . ASN B 1 276 ? -10.719 -23.062 -9.508 1 90.56 276 ASN B CA 1
ATOM 4374 C C . ASN B 1 276 ? -10.086 -22.094 -8.516 1 90.56 276 ASN B C 1
ATOM 4376 O O . ASN B 1 276 ? -9.945 -22.406 -7.332 1 90.56 276 ASN B O 1
ATOM 4380 N N . PHE B 1 277 ? -9.758 -20.953 -9 1 94.38 277 PHE B N 1
ATOM 4381 C CA . PHE B 1 277 ? -9.133 -19.969 -8.133 1 94.38 277 PHE B CA 1
ATOM 4382 C C . PHE B 1 277 ? -10.094 -19.516 -7.043 1 94.38 277 PHE B C 1
ATOM 4384 O O . PHE B 1 277 ? -9.727 -19.453 -5.867 1 94.38 277 PHE B O 1
ATOM 4391 N N . ILE B 1 278 ? -11.281 -19.188 -7.422 1 94.5 278 ILE B N 1
ATOM 4392 C CA . ILE B 1 278 ? -12.297 -18.703 -6.484 1 94.5 278 ILE B CA 1
ATOM 4393 C C . ILE B 1 278 ? -12.602 -19.797 -5.461 1 94.5 278 ILE B C 1
ATOM 4395 O O . ILE B 1 278 ? -12.758 -19.516 -4.273 1 94.5 278 ILE B O 1
ATOM 4399 N N . ALA B 1 279 ? -12.688 -21.031 -5.914 1 94.56 279 ALA B N 1
ATOM 4400 C CA . ALA B 1 279 ? -12.922 -22.141 -5 1 94.56 279 ALA B CA 1
ATOM 4401 C C . ALA B 1 279 ? -11.805 -22.25 -3.973 1 94.56 279 ALA B C 1
ATOM 4403 O O . ALA B 1 279 ? -12.055 -22.469 -2.787 1 94.56 279 ALA B O 1
ATOM 4404 N N . THR B 1 280 ? -10.578 -22.141 -4.422 1 96 280 THR B N 1
ATOM 4405 C CA . THR B 1 280 ? -9.43 -22.188 -3.521 1 96 280 THR B CA 1
ATOM 4406 C C . THR B 1 280 ? -9.469 -21.031 -2.531 1 96 280 THR B C 1
ATOM 4408 O O . THR B 1 280 ? -9.211 -21.219 -1.341 1 96 280 THR B O 1
ATOM 4411 N N . LEU B 1 281 ? -9.766 -19.828 -2.99 1 96.81 281 LEU B N 1
ATOM 4412 C CA . LEU B 1 281 ? -9.867 -18.641 -2.158 1 96.81 281 LEU B CA 1
ATOM 4413 C C . LEU B 1 281 ? -10.906 -18.828 -1.062 1 96.81 281 LEU B C 1
ATOM 4415 O O . LEU B 1 281 ? -10.648 -18.531 0.106 1 96.81 281 LEU B O 1
ATOM 4419 N N . ARG B 1 282 ? -11.992 -19.328 -1.439 1 96.06 282 ARG B N 1
ATOM 4420 C CA . ARG B 1 282 ? -13.078 -19.547 -0.483 1 96.06 282 ARG B CA 1
ATOM 4421 C C . ARG B 1 282 ? -12.703 -20.625 0.532 1 96.06 282 ARG B C 1
ATOM 4423 O O . ARG B 1 282 ? -13.055 -20.516 1.709 1 96.06 282 ARG B O 1
ATOM 4430 N N . ALA B 1 283 ? -12.078 -21.641 0.091 1 95.06 283 ALA B N 1
ATOM 4431 C CA . ALA B 1 283 ? -11.609 -22.688 0.997 1 95.06 283 ALA B CA 1
ATOM 4432 C C . ALA B 1 283 ? -10.641 -22.125 2.029 1 95.06 283 ALA B C 1
ATOM 4434 O O . ALA B 1 283 ? -10.711 -22.469 3.211 1 95.06 283 ALA B O 1
ATOM 4435 N N . CYS B 1 284 ? -9.742 -21.234 1.554 1 94.12 284 CYS B N 1
ATOM 4436 C CA . CYS B 1 284 ? -8.789 -20.609 2.461 1 94.12 284 CYS B CA 1
ATOM 4437 C C . CYS B 1 284 ? -9.5 -19.719 3.477 1 94.12 284 CYS B C 1
ATOM 4439 O O . CYS B 1 284 ? -9.094 -19.656 4.637 1 94.12 284 CYS B O 1
ATOM 4441 N N . CYS B 1 285 ? -10.477 -19.031 3.004 1 92.38 285 CYS B N 1
ATOM 4442 C CA . CYS B 1 285 ? -11.266 -18.172 3.883 1 92.38 285 CYS B CA 1
ATOM 4443 C C . CYS B 1 285 ? -11.922 -18.984 4.992 1 92.38 285 CYS B C 1
ATOM 4445 O O . CYS B 1 285 ? -11.961 -18.547 6.145 1 92.38 285 CYS B O 1
ATOM 4447 N N . GLN B 1 286 ? -12.438 -20.062 4.656 1 88.81 286 GLN B N 1
ATOM 4448 C CA . GLN B 1 286 ? -13.086 -20.953 5.625 1 88.81 286 GLN B CA 1
ATOM 4449 C C . GLN B 1 286 ? -12.086 -21.469 6.652 1 88.81 286 GLN B C 1
ATOM 4451 O O . GLN B 1 286 ? -12.398 -21.562 7.84 1 88.81 286 GLN B O 1
ATOM 4456 N N . ASP B 1 287 ? -10.906 -21.734 6.238 1 85.5 287 ASP B N 1
ATOM 4457 C CA . ASP B 1 287 ? -9.859 -22.234 7.129 1 85.5 287 ASP B CA 1
ATOM 4458 C C . ASP B 1 287 ? -9.445 -21.156 8.125 1 85.5 287 ASP B C 1
ATOM 4460 O O . ASP B 1 287 ? -9.156 -21.469 9.289 1 85.5 287 ASP B O 1
ATOM 4464 N N . MET B 1 288 ? -9.336 -19.953 7.652 1 80.25 288 MET B N 1
ATOM 4465 C CA . MET B 1 288 ? -8.914 -18.844 8.508 1 80.25 288 MET B CA 1
ATOM 4466 C C . MET B 1 288 ? -9.969 -18.547 9.57 1 80.25 288 MET B C 1
ATOM 4468 O O . MET B 1 288 ? -9.633 -18.203 10.711 1 80.25 288 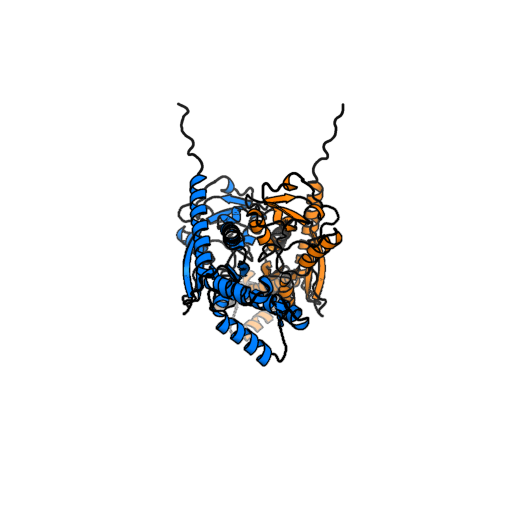MET B O 1
ATOM 4472 N N . ASN B 1 289 ? -11.18 -18.562 9.133 1 72 289 ASN B N 1
ATOM 4473 C CA . ASN B 1 289 ? -12.266 -18.344 10.094 1 72 289 ASN B CA 1
ATOM 4474 C C . ASN B 1 289 ? -12.297 -19.453 11.148 1 72 289 ASN B C 1
ATOM 4476 O O . ASN B 1 289 ? -12.602 -19.188 12.312 1 72 289 ASN B O 1
ATOM 4480 N N . ASP B 1 290 ? -11.961 -20.594 10.742 1 61.41 290 ASP B N 1
ATOM 4481 C CA . ASP B 1 290 ? -11.93 -21.734 11.664 1 61.41 290 ASP B CA 1
ATOM 4482 C C . ASP B 1 290 ? -10.75 -21.641 12.625 1 61.41 290 ASP B C 1
ATOM 4484 O O . ASP B 1 290 ? -10.859 -21.984 13.797 1 61.41 290 ASP B O 1
ATOM 4488 N N . SER B 1 291 ? -9.602 -21.141 12.148 1 56.06 291 SER B N 1
ATOM 4489 C CA . SER B 1 291 ? -8.422 -20.984 12.992 1 56.06 291 SER B CA 1
ATOM 4490 C C . SER B 1 291 ? -8.586 -19.812 13.961 1 56.06 291 SER B C 1
ATOM 4492 O O . SER B 1 291 ? -8.047 -19.844 15.07 1 56.06 291 SER B O 1
ATOM 4494 N N . ALA B 1 292 ? -9.109 -18.766 13.508 1 52 292 ALA B N 1
ATOM 4495 C CA . ALA B 1 292 ? -9.352 -17.625 14.398 1 52 292 ALA B CA 1
ATOM 4496 C C . ALA B 1 292 ? -10.273 -18.016 15.555 1 52 292 ALA B C 1
ATOM 4498 O O . ALA B 1 292 ? -10.141 -17.5 16.656 1 52 292 ALA B O 1
ATOM 4499 N N . ILE B 1 293 ? -11.305 -18.828 15.414 1 42.25 293 ILE B N 1
ATOM 4500 C CA . ILE B 1 293 ? -12.172 -19.375 16.453 1 42.25 293 ILE B CA 1
ATOM 4501 C C . ILE B 1 293 ? -11.352 -20.25 17.406 1 42.25 293 ILE B C 1
ATOM 4503 O O . ILE B 1 293 ? -11.609 -20.281 18.609 1 42.25 293 ILE B O 1
ATOM 4507 N N . SER B 1 294 ? -10.352 -20.812 16.891 1 40.53 294 SER B N 1
ATOM 4508 C CA . SER B 1 294 ? -9.594 -21.703 17.766 1 40.53 294 SER B CA 1
ATOM 4509 C C . SER B 1 294 ? -8.68 -20.906 18.703 1 40.53 294 SER B C 1
ATOM 4511 O O . SER B 1 294 ? -8.242 -21.422 19.734 1 40.53 294 SER B O 1
ATOM 4513 N N . ILE B 1 295 ? -8.25 -19.844 18.328 1 33.69 295 ILE B N 1
ATOM 4514 C CA . ILE B 1 295 ? -7.312 -19.094 19.172 1 33.69 295 ILE B CA 1
ATOM 4515 C C . ILE B 1 295 ? -8.078 -18.203 20.141 1 33.69 295 ILE B C 1
ATOM 4517 O O . ILE B 1 295 ? -7.488 -17.359 20.812 1 33.69 295 ILE B O 1
ATOM 4521 N N . ALA B 1 296 ? -9.375 -18.25 20.156 1 37.84 296 ALA B N 1
ATOM 4522 C CA . ALA B 1 296 ? -10.031 -17.5 21.234 1 37.84 296 ALA B CA 1
ATOM 4523 C C . ALA B 1 296 ? -9.43 -17.844 22.594 1 37.84 296 ALA B C 1
ATOM 4525 O O . ALA B 1 296 ? -9.266 -19.016 22.938 1 37.84 296 ALA B O 1
ATOM 4526 N N . PRO B 1 297 ? -8.844 -16.781 23.297 1 33.66 297 PRO B N 1
ATOM 4527 C CA . PRO B 1 297 ? -8.227 -16.969 24.609 1 33.66 297 PRO B CA 1
ATOM 4528 C C . PRO B 1 297 ? -9.078 -17.828 25.531 1 33.66 297 PRO B C 1
ATOM 4530 O O . PRO B 1 297 ? -10.297 -17.906 25.375 1 33.66 297 PRO B O 1
ATOM 4533 N N . ALA B 1 298 ? -8.461 -18.844 26.172 1 34.34 298 ALA B N 1
ATOM 4534 C CA . ALA B 1 298 ? -8.906 -19.656 27.312 1 34.34 298 ALA B CA 1
ATOM 4535 C C . ALA B 1 298 ? -9.5 -18.766 28.406 1 34.34 298 ALA B C 1
ATOM 4537 O O . ALA B 1 298 ? -8.906 -17.766 28.797 1 34.34 298 ALA B O 1
ATOM 4538 N N . SER B 1 299 ? -10.797 -18.656 28.578 1 32.44 299 SER B N 1
ATOM 4539 C CA . SER B 1 299 ? -11.461 -18.156 29.781 1 32.44 299 SER B CA 1
ATOM 4540 C C . SER B 1 299 ? -10.68 -18.516 31.047 1 32.44 299 SER B C 1
ATOM 4542 O O . SER B 1 299 ? -10.141 -19.625 31.141 1 32.44 299 SER B O 1
ATOM 4544 N N . PRO B 1 300 ? -10.062 -17.594 31.797 1 35.78 300 PRO B N 1
ATOM 4545 C CA . PRO B 1 300 ? -9.531 -17.875 33.125 1 35.78 300 PRO B CA 1
ATOM 4546 C C . PRO B 1 300 ? -10.469 -18.734 33.969 1 35.78 300 PRO B C 1
ATOM 4548 O O . PRO B 1 300 ? -11.68 -18.484 34.031 1 35.78 300 PRO B O 1
ATOM 4551 N N . ASP B 1 301 ? -10.461 -20.047 33.906 1 31.09 301 ASP B N 1
ATOM 4552 C CA . ASP B 1 301 ? -11.086 -20.906 34.906 1 31.09 301 ASP B CA 1
ATOM 4553 C C . ASP B 1 301 ? -10.766 -20.422 36.344 1 31.09 301 ASP B C 1
ATOM 4555 O O . ASP B 1 301 ? -9.602 -20.25 36.688 1 31.09 301 ASP B O 1
ATOM 4559 N N . MET B 1 302 ? -11.656 -19.562 37.031 1 29.98 302 MET B N 1
ATOM 4560 C CA . MET B 1 302 ? -11.836 -19.266 38.438 1 29.98 302 MET B CA 1
ATOM 4561 C C . MET B 1 302 ? -11.711 -20.547 39.281 1 29.98 302 MET B C 1
ATOM 4563 O O . MET B 1 302 ? -12.594 -21.406 39.219 1 29.98 302 MET B O 1
ATOM 4567 N N . GLU B 1 303 ? -10.602 -21.25 39.312 1 26.92 303 GLU B N 1
ATOM 4568 C CA . GLU B 1 303 ? -10.406 -22.266 40.344 1 26.92 303 GLU B CA 1
ATOM 4569 C C . GLU B 1 303 ? -10.562 -21.656 41.719 1 26.92 303 GLU B C 1
ATOM 4571 O O . GLU B 1 303 ? -9.703 -20.891 42.188 1 26.92 303 GLU B O 1
ATOM 4576 N N . GLY B 1 304 ? -11.742 -21.094 42.094 1 22.25 304 GLY B N 1
ATOM 4577 C CA . GLY B 1 304 ? -12.117 -21.031 43.5 1 22.25 304 GLY B CA 1
ATOM 4578 C C . GLY B 1 304 ? -12.219 -22.406 44.125 1 22.25 304 GLY B C 1
ATOM 4579 O O . GLY B 1 304 ? -12.68 -22.531 45.281 1 22.25 304 GLY B O 1
ATOM 4580 N N . ALA B 1 305 ? -11.289 -23.406 44.125 1 19.45 305 ALA B N 1
ATOM 4581 C CA . ALA B 1 305 ? -11.305 -24.219 45.344 1 19.45 305 ALA B CA 1
ATOM 4582 C C . ALA B 1 305 ? -10.438 -23.594 46.438 1 19.45 305 ALA B C 1
ATOM 4584 O O . ALA B 1 305 ? -9.383 -23.031 46.156 1 19.45 305 ALA B O 1
#

Organism: NCBI:txid265959

InterPro domains:
  IPR000847 LysR, HTH, N-terminal domain [PF00126] (2-52)
  IPR000847 LysR, HTH, N-terminal domain [PR00039] (9-20)
  IPR000847 LysR, HTH, N-terminal domain [PR00039] (20-30)
  IPR000847 LysR, HTH, N-terminal domain [PR00039] (30-41)
  IPR000847 LysR, HTH, N-terminal domain [PS50931] (1-49)
  IPR005119 L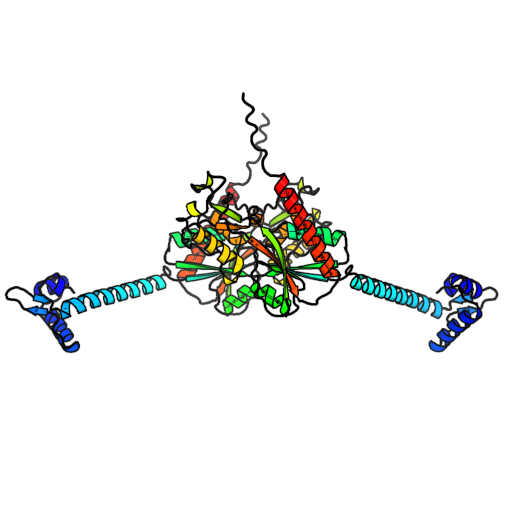ysR, substrate-binding [PF03466] (78-283)
  IPR036388 Winged helix-like DNA-binding domain superfamily [G3DSA:1.10.10.10] (1-82)
  IPR036390 Winged helix DNA-binding domain superfamily [SSF46785] (2-76)
  IPR037410 HTH-type transcriptional regulator BudR, PBP2 domain [cd08451] (83-281)

Sequence (610 aa):
MAVAENGSFTRAAEQLGIEQPPLSQQIKQLENELGVLLFQRLTRGVRLTDIGLVLLDQARALLGMQRQFLSTARGLARGEKGHIRVGLAGAVSLLPLIPLTVRRFCEVWPDVTIYLEESNTPALRKALHDRAIDIAIVRPPVPDGAGLLVSPLLEEETVVALPKGHPLAIHPNLELEMLADEPFIIFPRELGPGFHDAILSACHNAGFTPRMGQQAPQIASTVPLVAAGLGVSVVPRSLHQIHSGGVTYHSLGAKAPRAELAIAMRAGQHVPLMTNFIATLRACCQDMNDSAISIAPASPDMEGAMAVAENGSFTRAAEQLGIEQPPLSQQIKQLENELGVLLFQRLTRGVRLTDIGLVLLDQARALLGMQRQFLSTARGLARGEKGHIRVGLAGAVSLLPLIPLTVRRFCEVWPDVTIYLEESNTPALRKALHDRAIDIAIVRPPVPDGAGLLVSPLLEEETVVALPKGHPLAIHPNLELEMLADEPFIIFPRELGPGFHDAILSACHNAGFTPRMGQQAPQIASTVPLVAAGLGVSVVPRSLHQIHSGGVTYHSLGAKAPRAELAIAMRAGQHVPLMTNFIATLRACCQDMNDSAISIAPASPDMEGA

Secondary structure (DSSP, 8-state):
-HHHHHS-HHHHHHHHTS-HHHHHHHHHHHHHHHTS--EEE-SSSEEE-HHHHHHHHHHHHHHHHHHHHHHHHHHHHHTSSEEEEEEEETTGGGSTHHHHHHHHHH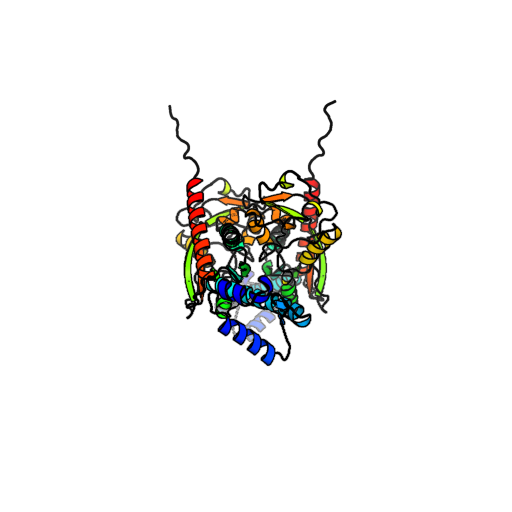HH-TTEEEEEEEE-HHHHHHHHHTTS-SEEEE-S-----TTEEEEEEEEE-EEEEEETT-GGGG-SEE-GGGGTTSEE----GGG-HHHHHHHHHHHHHTT-PPEE-PPPSSSTTHHHHHHTTS-BEEEEGGGGGB--SSEEEEEE-TTPPPEEEEEEEETT---HHHHHHHHHHHHHHHHHHHHHHHTS---------/-HHHHHS-HHHHHHHHTS-HHHHHHHHHHHHHHHTS--EEE-SSSEEE-HHHHHHHHHHHHHHHHHHHHHHHHHHHHHTSSEEEEEEEETTGGGSTHHHHHHHHHHHH-TTEEEEEEEE-HHHHHHHHHTTS-SEEEE-S-----TTEEEEEEEEE-EEEEEETT-GGGG-SEE-GGGGTTSEE----GGG-HHHHHHHHHHHHHTT-PPEE-PPPSSSTTHHHHHHTTS-BEEEEGGGGGB--SSEEEEEE-TT---EEEEEEEETT---HHHHHHHHHHHHHHHHHHHHHHHTS---------

Nearest PDB structures (foldseek):
  7xro-assembly1_C  TM=9.443E-01  e=2.097E-24  Salmonella enterica subsp. enterica serovar Typhimurium str. SL1344
  7w08-assembly2_B  TM=9.220E-01  e=1.249E-21  Yersinia pseudotuberculosis YPIII
  3k1m-assembly1_B  TM=6.473E-01  e=1.434E-23  Acinetobacter baylyi ADP1
  1ixc-assembly1_A-2  TM=6.750E-01  e=8.089E-22  Cupriavidus necator
  9f14-assembly1_A  TM=5.847E-01  e=8.959E-19  Klebsiella aerogenes

Foldseek 3Di:
DLCQVVLALCRSCVVVVHHSVVSVVVQVVVCVVVVHHQWDDDPDGIHGDPVNVVVVVVVVVVVVVVVVVVVQVVCQQLLLAEEFEEEEAFCSVLFPLVVVLVVVSCVRRVRYYYHYDYAALVVVLVCQVVVVGFKYKYFDDDPPDPFKDKFFADWFFKKKKAWPPPPCLVAQEDELVVQQPWAEEEEDCVRPVRVRVLQQVLNVVSPHGHHHWDYANGLLRSRVCNLVVRTMYIHGPSSCVDCPVTIDIHGYDPSGGIRTIIMMGTPPDDGSSVVSSVVSSNVSSVVVVVVVVVPPDDDPPPPPD/DLCQVVLALCRSCVVVVHHSVVSVVVQVVVCVVVVHHQWDDDPDGIHGDPVNVVVVVVVVVVVVVVVVVVVQVVCQQLLLAEEFEEEEAFCNVLFPLVVVLVVVSCVRRVRYYYHYHYAADVVVLVCQVVVVGFKYKYFDDDPPDPFKDKFFADWFFKKKKAWPPPPCLVAQEDELVVQQPWAEEEEDCVRPVRVRVLQQVLNVVSPHGHHHWDYANGLLRSRVCNLVVRTMYIHGPSSCVDCPVTIDIHGYDPSGGIRTIIMMGTPPDDGSSVVSSVVSSNVSSVVVVVVVVVVPDDDPPPPPD